Protein 5KVM (pdb70)

B-factor: mean 79.99, std 26.4, range [27.42, 211.41]

Secondary structure (DSSP, 8-state):
---SEEEEEEEEE-S--EEEEEE-SSS-EEEEE-SSEEEEEESSPPPTT---B--SS-EEEEEEEEEETTTTEEEEEETTEEEEEES---------EEEP----S---EEEEEEESSS-S-EE----SEEEEE--SS----S-SS-B-HHHHHHHHHHHHHHHH-GGGSSS---HHHHHHHHHHHHHHHHHB--SSSEEEEEETTEEEEEEE--GGGGGS-EEEE---TT-SSSEEEEEEEE-HHHHPPPTT--TT---EEEEEEEE--TT---TT---BGGGEEEEEEETT---BS-SSPEEEEEEE---TTS-EEEEEEEE--TTT-S--EEE-TTEEEEE-SSEEEEEESB-/-EEEEEEE-/--S--EEEEEE-SS-EEEEEPPPSS---EEEEEEEETTS-GGG-EEEEEETT--EEEE-SPPTT--EEEEEEEE-S-TTT-TTSB---EEEEE--

CATH classification: 2.60.40.10

Foldseek 3Di:
DQAAKKKKFKDFQPFWAWEEEDADPDQKWKWAAANHYIYTYHNADFDPCFDTTDDGDGGMKIKMFTHHQVQQWTWIAIHPRITTGHRRNNDDFHWDDKDDDDDDHGWTHQIWMAGPVRRDTGTDDTDRMIMIHDDPDDPDDPPLQAAEPVVLLVVVQVVLVCQVPVVPDPDLDFLVRLVVVVVVNLSRLFGHDGDDQKDWRDGHQKIKMKGWDDLCQLVAKDKDWDADPPPQLFFGIKMKIGHSPQQDDDPPDDDSDIKMKMKMWGQACSSAQAVVRDDDGSNTDIDIDIHPDKFAQAPFFMKMKTFGAADPPPDDHADWHWDDDPVPSHHTDTHCVQWDWDDDRGMIMIGHRID/DDDDDDDDD/DQFPDKDWDDDDQFKTKMFTHHHPDDFQKKKKKKDQPPDDPVGIDIDIGGSVDGMDMGGRHHGQTKMKIKMWTADDDCVVVVVRTDDIDIDIDGD

Nearest PDB structures (foldseek):
  5kvm-assembly1_A  TM=1.003E+00  e=1.007E-75  Mus musculus
  7qu8-assembly2_B  TM=7.262E-01  e=1.199E-09  Homo sapiens
  4dlq-assembly1_A  TM=6.780E-01  e=8.229E-09  Rattus norvegicus
  8vti-assembly1_A  TM=6.142E-01  e=2.320E-09  Homo sapiens
  6v55-assembly1_A  TM=4.272E-01  e=2.971E-12  Danio rerio

Organism: Mus musculus (NCBI:txid10090)

Radius of gyration: 26.21 Å; Cα contacts (8 Å, |Δi|>4): 1065; chains: 3; bounding box: 61×48×74 Å

InterPro domains:
  IPR000203 GPS motif [PF01825] (345-388)
  IPR000203 GPS motif [SM00303] (342-394)
  IPR000832 GPCR, family 2, secretin-like [PF00002] (403-648)
  IPR000832 GPCR, family 2, secretin-like [PR00249] (405-429)
  IPR000832 GPCR, family 2, secretin-like [PR00249] (438-462)
  IPR000832 GPCR, family 2, secretin-like [PR00249] (471-494)
  IPR000832 GPCR, family 2, secretin-like [PR00249] (510-535)
  IPR000832 GPCR, family 2, secretin-like [PR00249] (634-655)
  IPR003910 GPCR, family 2, orphan receptor, GPR1/GPR3/GPR5 [PR01422] (85-100)
  IPR003910 GPCR, family 2, orphan receptor, GPR1/GPR3/GPR5 [PR01422] (320-336)
  IPR003910 GPCR, family 2, orphan receptor, GPR1/GPR3/GPR5 [PR01422] (338-351)
  IPR003910 GPCR, family 2, orphan receptor, GPR1/GPR3/GPR5 [PR01422] (495-509)
  IPR003910 GPCR, family 2, orphan receptor, GPR1/GPR3/GPR5 [PR01422] (552-570)
  IPR017981 GPCR, family 2-like, 7TM [PS50261] (403-656)
  IPR040679 PTX/LNS-Like (PLL) domain [PF18587] (29-162)
  IPR040950 ADGRG1, GAIN subdomain A [PF18619] (173-220)
  IPR046338 GAIN domain superfamily [G3DSA:2.60.220.50] (184-382)
  IPR057244 GAIN, subdomain B [PS50221] (224-395)

Sequence (459 aa):
PREDFRFCGQRNQTQQSTLHYDQSSEPHIFVWNTEETLTIRAPFLAAPDIPRFFPEPRGLYHFCLYWSRHTGRLHLRYGKHDYLLSSQASRLLCFQKQEQSLKQGAPLIATSVSSWQIPQNTSLPGAPSFIFSFHNAPHKVSHNASVDMCDLKKELQQLSRYLQHPQKAAKRPTAAFISQQLQSLESKLTSVSFLGDTLSFEEDRVNATVWKLPPTAGLEDLHIHSQKEEEQSEVQAYSLLLPRAVFQQTRGRRRDDAKRLLVVDFSSQALFQDKNSSQVLGEKVLGIVVQNTKVTNLSDPVVLTFQHQPQPKNVTLQCVFWVEDPASSSTGSWSSAGCETVSRDTQTSCLCNHLTYFAVLMVSSVPTKLEVVAATPTSLLISWDAPAVTVDHYVITYGETGGSPWSWQEFEVPGSKSTATISGLKPGVDYTITVYASSFDWTIFPNYYSSPISINYRT

Solvent-accessible surface area: 22221 Å² total; per-residue (Å²): 94,191,32,11,1,70,0,24,4,32,1,74,6,67,62,108,0,34,9,88,18,39,96,23,127,108,37,40,0,19,2,64,2,28,85,88,27,1,17,1,89,0,10,5,117,43,12,139,106,40,60,55,117,8,47,104,82,168,31,105,34,123,6,24,1,28,2,12,30,88,79,5,99,0,45,0,117,1,24,110,104,53,7,79,0,0,66,124,0,76,116,48,21,4,3,14,21,50,58,148,20,142,91,155,40,24,72,2,70,64,4,22,2,22,3,49,28,5,63,108,128,25,91,16,109,51,24,27,3,2,32,0,2,70,6,59,2,28,44,71,86,111,140,138,66,60,31,17,6,24,22,1,49,43,32,1,68,0,9,3,67,17,8,68,102,46,141,80,22,73,114,195,15,92,29,55,42,22,32,118,19,23,117,31,17,48,68,39,0,21,38,0,36,3,46,8,111,61,10,49,1,123,35,70,103,3,49,0,13,0,58,74,20,72,135,100,8,15,71,58,48,45,115,15,142,30,150,51,85,116,67,94,65,20,18,44,16,16,30,4,29,0,3,116,44,1,16,101,82,100,246,76,41,84,98,87,60,78,54,28,0,2,4,6,15,0,43,6,18,22,6,1,64,16,67,148,58,32,115,6,0,17,84,23,0,3,2,0,18,4,34,129,58,161,26,103,128,17,115,86,38,0,35,0,28,8,61,3,75,56,62,87,107,115,24,84,14,61,1,5,29,38,62,86,89,112,116,40,97,60,64,10,56,29,29,40,64,38,16,105,42,60,53,185,92,82,69,0,16,3,54,1,54,20,5,31,28,4,2,0,22,51,50,127,78,47,0,101,115,16,92,48,92,52,48,73,90,60,24,2,61,0,22,5,68,61,27,114,61,104,19,67,20,0,1,0,1,29,5,56,64,83,33,40,52,2,66,40,95,30,69,95,13,87,13,115,109,37,44,10,89,2,70,75,10,116,84,47,41,49,13,27,0,9,0,14,0,0,4,101,28,8,2,32,4,21,52,24,18,12,64,62,33,61,39,103,59,142,35

GO terms:
  GO:0097451 glial limiting end-foot (C, IDA)
  GO:0050840 extracellular matrix binding (F, IDA)
  GO:0004930 G protein-coupled receptor activity (F, IDA)
  GO:0005518 collagen binding (F, IDA)
  GO:0008201 heparin binding (F, IDA)
  GO:0005886 plasma membrane (C, IDA)
  GO:0160221 Rho-activating G protein-coupled receptor signaling pathway (P, IDA)
  GO:0110076 negative regulation of ferroptosis (P, IDA)
  GO:0090330 regulation of platelet aggregation (P, IDA)
  GO:0005886 plasma membrane (C, EXP)
  GO:0004930 G protein-coupled receptor activity (F, IMP)
  GO:0035025 positive regulation of Rho protein signal transduction (P, IMP)
  GO:2001223 negative regulation of neuron migration (P, IMP)
  GO:0021801 cerebral cortex radial glia-guided migration (P, IMP)
  GO:0021819 layer formation in cerebral cortex (P, IMP)
  GO:0072520 seminiferous tubule development (P, IMP)
  GO:2000179 positive regulation of neural precursor cell proliferation (P, IMP)
  GO:0021796 cerebral cortex regionalization (P, IMP)
  GO:0061484 hematopoietic stem cell homeostasis (P, IMP)
  GO:0005515 protein binding (F, IPI)

Structure (mmCIF, N/CA/C/O backbone):
data_5KVM
#
_entry.id   5KVM
#
_cell.length_a   120.336
_cell.length_b   120.336
_cell.length_c   72.850
_cell.angle_alpha   90.00
_cell.angle_beta   90.00
_cell.angle_gamma   120.00
#
_symmetry.space_group_name_H-M   'P 65'
#
loop_
_entity.id
_entity.type
_entity.pdbx_description
1 polymer 'Adhesion G-protein coupled receptor G1'
2 polymer 'Adhesion G-protein coupled receptor G1'
3 polymer 'FN3 monobody alpha5'
4 branched beta-D-mannopyranose-(1-6)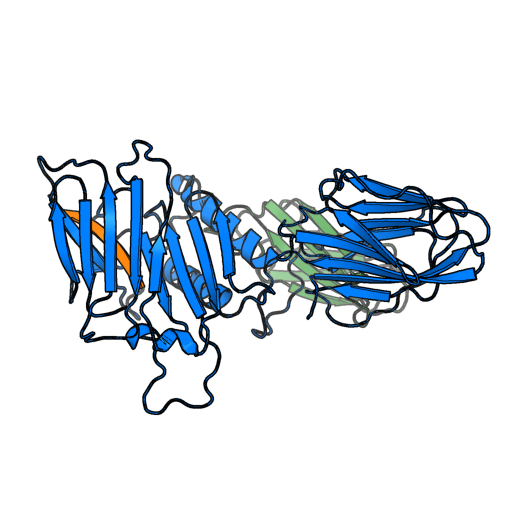-beta-D-mannopyranose-(1-4)-2-acetamido-2-deoxy-beta-D-glucopyranose-(1-4)-2-acetamido-2-deoxy-beta-D-glucopyranose
5 branched 2-acetamido-2-deoxy-beta-D-glucopyranose-(1-4)-2-acetamido-2-deoxy-beta-D-glucopyranose
6 non-polymer 2-acetamido-2-deoxy-beta-D-glucopyranose
7 non-polymer GLYCEROL
8 water water
#
loop_
_atom_site.group_PDB
_atom_site.id
_atom_site.type_symbol
_atom_site.label_atom_id
_atom_site.label_alt_id
_atom_site.label_comp_id
_atom_site.label_asym_id
_atom_site.label_entity_id
_atom_site.label_seq_id
_atom_site.pdbx_PDB_ins_code
_atom_site.Cartn_x
_atom_site.Cartn_y
_atom_site.Cartn_z
_atom_site.occupancy
_atom_site.B_iso_or_equiv
_atom_site.auth_seq_id
_atom_site.auth_comp_id
_atom_site.auth_asym_id
_atom_site.auth_atom_id
_atom_site.pdbx_PDB_model_num
ATOM 1 N N . PRO A 1 1 ? 36.710 5.023 9.894 1.00 129.17 28 PRO A N 1
ATOM 2 C CA . PRO A 1 1 ? 35.665 4.418 9.062 1.00 128.00 28 PRO A CA 1
ATOM 3 C C . PRO A 1 1 ? 34.660 5.431 8.533 1.00 127.31 28 PRO A C 1
ATOM 4 O O . PRO A 1 1 ? 34.805 5.920 7.415 1.00 132.17 28 PRO A O 1
ATOM 8 N N . ARG A 1 2 ? 33.648 5.748 9.339 1.00 118.50 29 ARG A N 1
ATOM 9 C CA . ARG A 1 2 ? 32.539 6.551 8.840 1.00 107.77 29 ARG A CA 1
ATOM 10 C C . ARG A 1 2 ? 32.828 8.044 8.896 1.00 89.21 29 ARG A C 1
ATOM 11 O O . ARG A 1 2 ? 32.261 8.806 8.109 1.00 77.95 29 ARG A O 1
ATOM 19 N N . GLU A 1 3 ? 33.692 8.482 9.805 1.00 80.92 30 GLU A N 1
ATOM 20 C CA . GLU A 1 3 ? 34.024 9.893 9.930 1.00 85.14 30 GLU A CA 1
ATOM 21 C C . GLU A 1 3 ? 35.525 10.046 10.120 1.00 80.47 30 GLU A C 1
ATOM 22 O O . GLU A 1 3 ? 36.247 9.079 10.375 1.00 90.44 30 GLU A O 1
ATOM 28 N N . ASP A 1 4 ? 35.984 11.288 9.988 1.00 72.70 31 ASP A N 1
ATOM 29 C CA . ASP A 1 4 ? 37.375 11.619 10.264 1.00 67.90 31 ASP A CA 1
ATOM 30 C C . ASP A 1 4 ? 37.654 11.672 11.760 1.00 74.68 31 ASP A C 1
ATOM 31 O O . ASP A 1 4 ? 38.730 11.260 12.204 1.00 64.13 31 ASP A O 1
ATOM 36 N N . PHE A 1 5 ? 36.712 12.192 12.547 1.00 70.67 32 PHE A N 1
ATOM 37 C CA . PHE A 1 5 ? 36.945 12.429 13.966 1.00 66.72 32 PHE A CA 1
ATOM 38 C C . PHE A 1 5 ? 35.649 12.217 14.733 1.00 72.99 32 PHE A C 1
ATOM 39 O O . PHE A 1 5 ? 34.609 12.765 14.357 1.00 77.89 32 PHE A O 1
ATOM 47 N N . ARG A 1 6 ? 35.717 11.432 15.809 1.00 65.04 33 ARG A N 1
ATOM 48 C CA . ARG A 1 6 ? 34.565 11.174 16.668 1.00 61.48 33 ARG A CA 1
ATOM 49 C C . ARG A 1 6 ? 35.018 11.255 18.118 1.00 69.77 33 ARG A C 1
ATOM 50 O O . ARG A 1 6 ? 35.857 10.460 18.551 1.00 70.51 33 ARG A O 1
ATOM 58 N N . PHE A 1 7 ? 34.479 12.222 18.858 1.00 75.56 34 PHE A N 1
ATOM 59 C CA . PHE A 1 7 ? 34.766 12.398 20.278 1.00 71.43 34 PHE A CA 1
ATOM 60 C C . PHE A 1 7 ? 33.452 12.336 21.042 1.00 74.11 34 PHE A C 1
ATOM 61 O O . PHE A 1 7 ? 32.578 13.186 20.845 1.00 80.03 34 PHE A O 1
ATOM 69 N N . CYS A 1 8 ? 33.318 11.341 21.915 1.00 63.41 35 CYS A N 1
ATOM 70 C CA . CYS A 1 8 ? 32.059 11.052 22.581 1.00 61.16 35 CYS A CA 1
ATOM 71 C C . CYS A 1 8 ? 32.249 11.038 24.090 1.00 68.45 35 CYS A C 1
ATOM 72 O O . CYS A 1 8 ? 33.369 10.958 24.600 1.00 64.27 35 CYS A O 1
ATOM 75 N N . GLY A 1 9 ? 31.126 11.109 24.796 1.00 64.25 36 GLY A N 1
ATOM 76 C CA . GLY A 1 9 ? 31.144 11.087 26.246 1.00 71.53 36 GLY A CA 1
ATOM 77 C C . GLY A 1 9 ? 29.765 11.403 26.786 1.00 77.79 36 GLY A C 1
ATOM 78 O O . GLY A 1 9 ? 28.776 11.373 26.052 1.00 72.63 36 GLY A O 1
ATOM 79 N N . GLN A 1 10 ? 29.719 11.715 28.077 1.00 72.32 37 GLN A N 1
ATOM 80 C CA . GLN A 1 10 ? 28.491 12.128 28.731 1.00 69.84 37 GLN A CA 1
ATOM 81 C C . GLN A 1 10 ? 28.709 13.461 29.431 1.00 71.22 37 GLN A C 1
ATOM 82 O O . GLN A 1 10 ? 29.810 13.765 29.901 1.00 67.67 37 GLN A O 1
ATOM 88 N N . ARG A 1 11 ? 27.644 14.256 29.501 1.00 68.10 38 ARG A N 1
ATOM 89 C CA . ARG A 1 11 ? 27.673 15.539 30.187 1.00 77.83 38 ARG A CA 1
ATOM 90 C C . ARG A 1 11 ? 26.599 15.574 31.265 1.00 77.55 38 ARG A C 1
ATOM 91 O O . ARG A 1 11 ? 25.425 15.301 30.991 1.00 79.49 38 ARG A O 1
ATOM 99 N N . ASN A 1 12 ? 27.010 15.915 32.484 1.00 82.24 39 ASN A N 1
ATOM 100 C CA . ASN A 1 12 ? 26.112 16.054 33.624 1.00 91.32 39 ASN A CA 1
ATOM 101 C C . ASN A 1 12 ? 25.586 17.487 33.635 1.00 90.75 39 ASN A C 1
ATOM 102 O O . ASN A 1 12 ? 26.347 18.434 33.865 1.00 91.50 39 ASN A O 1
ATOM 107 N N . GLN A 1 13 ? 24.295 17.652 33.351 1.00 100.13 40 GLN A N 1
ATOM 108 C CA . GLN A 1 13 ? 23.659 18.967 33.347 1.00 117.51 40 GLN A CA 1
ATOM 109 C C . GLN A 1 13 ? 23.154 19.275 34.751 1.00 126.22 40 GLN A C 1
ATOM 110 O O . GLN A 1 13 ? 22.170 18.685 35.208 1.00 129.26 40 GLN A O 1
ATOM 116 N N . THR A 1 14 ? 23.824 20.200 35.433 1.00 129.92 41 THR A N 1
ATOM 117 C CA . THR A 1 14 ? 23.419 20.627 36.763 1.00 137.47 41 THR A CA 1
ATOM 118 C C . THR A 1 14 ? 22.645 21.937 36.746 1.00 130.34 41 THR A C 1
ATOM 119 O O . THR A 1 14 ? 22.293 22.446 37.815 1.00 137.25 41 THR A O 1
ATOM 123 N N . GLN A 1 15 ? 22.383 22.495 35.567 1.00 115.60 42 GLN A N 1
ATOM 124 C CA . GLN A 1 15 ? 21.674 23.762 35.431 1.00 109.03 42 GLN A CA 1
ATOM 125 C C . GLN A 1 15 ? 21.362 23.975 33.957 1.00 97.00 42 GLN A C 1
ATOM 126 O O . GLN A 1 15 ? 21.817 23.225 33.090 1.00 91.65 42 GLN A O 1
ATOM 132 N N . GLN A 1 16 ? 20.573 25.013 33.685 1.00 102.09 43 GLN A N 1
ATOM 133 C CA . GLN A 1 16 ? 20.353 25.447 32.313 1.00 100.38 43 GLN A CA 1
ATOM 134 C C . GLN A 1 16 ? 21.681 25.878 31.705 1.00 103.02 43 GLN A C 1
ATOM 135 O O . GLN A 1 16 ? 22.348 26.777 32.225 1.00 104.77 43 GLN A O 1
ATOM 141 N N . SER A 1 17 ? 22.076 25.224 30.616 1.00 95.58 44 SER A N 1
ATOM 142 C CA . SER A 1 17 ? 23.406 25.404 30.058 1.00 96.37 44 SER A CA 1
ATOM 143 C C . SER A 1 17 ? 23.321 25.757 28.579 1.00 98.30 44 SER A C 1
ATOM 144 O O . SER A 1 17 ? 22.299 25.542 27.921 1.00 102.10 44 SER A O 1
ATOM 147 N N . THR A 1 18 ? 24.424 26.296 28.066 1.00 91.61 45 THR A N 1
ATOM 148 C CA . THR A 1 18 ? 24.508 26.802 26.705 1.00 96.54 45 THR A CA 1
ATOM 149 C C . THR A 1 18 ? 25.580 26.060 25.915 1.00 86.38 45 THR A C 1
ATOM 150 O O . THR A 1 18 ? 26.522 25.494 26.476 1.00 72.33 45 THR A O 1
ATOM 154 N N . LEU A 1 19 ? 25.420 26.074 24.595 1.00 90.82 46 LEU A N 1
ATOM 155 C CA . LEU A 1 19 ? 26.435 25.598 23.666 1.00 78.87 46 LEU A CA 1
ATOM 156 C C . LEU A 1 19 ? 27.143 26.800 23.058 1.00 71.35 46 LEU A C 1
ATOM 157 O O . LEU A 1 19 ? 26.489 27.758 22.633 1.00 80.83 46 LEU A O 1
ATOM 162 N N . HIS A 1 20 ? 28.472 26.754 23.025 1.00 80.28 47 HIS A N 1
ATOM 163 C CA . HIS A 1 20 ? 29.268 27.835 22.462 1.00 73.07 47 HIS A CA 1
ATOM 164 C C . HIS A 1 20 ? 30.322 27.255 21.535 1.00 65.06 47 HIS A C 1
ATOM 165 O O . HIS A 1 20 ? 31.033 26.316 21.908 1.00 67.34 47 HIS A O 1
ATOM 172 N N . TYR A 1 21 ? 30.422 27.818 20.334 1.00 66.44 48 TYR A N 1
ATOM 173 C CA . TYR A 1 21 ? 31.406 27.397 19.348 1.00 64.65 48 TYR A CA 1
ATOM 174 C C . TYR A 1 21 ? 32.169 28.614 18.855 1.00 66.23 48 TYR A C 1
ATOM 175 O O . TYR A 1 21 ? 31.570 29.655 18.570 1.00 75.09 48 TYR A O 1
ATOM 184 N N . ASP A 1 22 ? 33.487 28.476 18.759 1.00 72.31 49 ASP A N 1
ATOM 185 C CA . ASP A 1 22 ? 34.346 29.499 18.188 1.00 65.88 49 ASP A CA 1
ATOM 186 C C . ASP A 1 22 ? 35.254 28.859 17.153 1.00 69.58 49 ASP A C 1
ATOM 187 O O . ASP A 1 22 ? 35.565 27.668 17.228 1.00 76.02 49 ASP A O 1
ATOM 192 N N . GLN A 1 23 ? 35.677 29.658 16.183 1.00 77.80 50 GLN A N 1
ATOM 193 C CA . GLN A 1 23 ? 36.707 29.237 15.249 1.00 79.21 50 GLN A CA 1
ATOM 194 C C . GLN A 1 23 ? 38.061 29.585 15.852 1.00 65.33 50 GLN A C 1
ATOM 195 O O . GLN A 1 23 ? 38.327 30.751 16.160 1.00 72.86 50 GLN A O 1
ATOM 201 N N . SER A 1 24 ? 38.903 28.578 16.036 1.00 67.03 51 SER A N 1
ATOM 202 C CA . SER A 1 24 ? 40.218 28.784 16.619 1.00 74.75 51 SER A CA 1
ATOM 203 C C . SER A 1 24 ? 41.219 29.187 15.544 1.00 80.48 51 SER A C 1
ATOM 204 O O . SER A 1 24 ? 41.085 28.822 14.374 1.00 71.92 51 SER A O 1
ATOM 207 N N . SER A 1 25 ? 42.228 29.957 15.955 1.00 77.45 52 SER A N 1
ATOM 208 C CA . SER A 1 25 ? 43.331 30.272 15.054 1.00 83.38 52 SER A CA 1
ATOM 209 C C . SER A 1 25 ? 44.272 29.088 14.883 1.00 87.27 52 SER A C 1
ATOM 210 O O . SER A 1 25 ? 44.906 28.951 13.830 1.00 92.73 52 SER A O 1
ATOM 213 N N . GLU A 1 26 ? 44.373 28.231 15.903 1.00 78.75 53 GLU A N 1
ATOM 214 C CA . GLU A 1 26 ? 45.208 27.044 15.929 1.00 74.74 53 GLU A CA 1
ATOM 215 C C . GLU A 1 26 ? 44.447 25.841 15.373 1.00 64.24 53 GLU A C 1
ATOM 216 O O . GLU A 1 26 ? 43.227 25.743 15.532 1.00 73.32 53 GLU A O 1
ATOM 222 N N . PRO A 1 27 ? 45.145 24.931 14.701 1.00 64.40 54 PRO A N 1
ATOM 223 C CA . PRO A 1 27 ? 44.491 23.755 14.101 1.00 61.77 54 PRO A CA 1
ATOM 224 C C . PRO A 1 27 ? 44.239 22.641 15.114 1.00 68.10 54 PRO A C 1
ATOM 225 O O . PRO A 1 27 ? 44.670 21.495 14.951 1.00 60.23 54 PRO A O 1
ATOM 229 N N . HIS A 1 28 ? 43.524 22.979 16.184 1.00 70.71 55 HIS A N 1
ATOM 230 C CA . HIS A 1 28 ? 43.138 22.028 17.212 1.00 58.77 55 HIS A CA 1
ATOM 231 C C . HIS A 1 28 ? 41.622 21.920 17.274 1.00 54.69 55 HIS A C 1
ATOM 232 O O . HIS A 1 28 ? 40.889 22.751 16.726 1.00 70.24 55 HIS A O 1
ATOM 239 N N . ILE A 1 29 ? 41.159 20.842 17.895 1.00 48.74 56 ILE A N 1
ATOM 240 C CA . ILE A 1 29 ? 39.780 20.717 18.362 1.00 50.59 56 ILE A CA 1
ATOM 241 C C . ILE A 1 29 ? 39.796 20.829 19.880 1.00 64.51 56 ILE A C 1
ATOM 242 O O . ILE A 1 29 ? 40.297 19.934 20.573 1.00 56.06 56 ILE A O 1
ATOM 247 N N . PHE A 1 30 ? 39.190 21.893 20.396 1.00 66.16 57 PHE A N 1
ATOM 248 C CA . PHE A 1 30 ? 39.205 22.213 21.819 1.00 59.26 57 PHE A CA 1
ATOM 249 C C . PHE A 1 30 ? 37.791 22.102 22.367 1.00 55.17 57 PHE A C 1
ATOM 250 O O . PHE A 1 30 ? 36.868 22.730 21.838 1.00 59.90 57 PHE A O 1
ATOM 258 N N . VAL A 1 31 ? 37.628 21.288 23.405 1.00 55.51 58 VAL A N 1
ATOM 259 C CA . VAL A 1 31 ? 36.346 21.068 24.065 1.00 54.58 58 VAL A CA 1
ATOM 260 C C . VAL A 1 31 ? 36.527 21.394 25.540 1.00 68.27 58 VAL A C 1
ATOM 261 O O . VAL A 1 31 ? 37.341 20.761 26.221 1.00 61.68 58 VAL A O 1
ATOM 265 N N . TRP A 1 32 ? 35.762 22.364 26.035 1.00 66.21 59 TRP A N 1
ATOM 266 C CA . TRP A 1 32 ? 35.871 22.831 27.411 1.00 67.75 59 TRP A CA 1
ATOM 267 C C . TRP A 1 32 ? 34.474 22.917 28.004 1.00 57.88 59 TRP A C 1
ATOM 268 O O . TRP A 1 32 ? 33.632 23.675 27.509 1.00 57.06 59 TRP A O 1
ATOM 279 N N . ASN A 1 33 ? 34.236 22.150 29.064 1.00 59.65 60 ASN A N 1
ATOM 280 C CA . ASN A 1 33 ? 32.935 22.079 29.715 1.00 69.30 60 ASN A CA 1
ATOM 281 C C . ASN A 1 33 ? 32.997 22.797 31.056 1.00 69.63 60 ASN A C 1
ATOM 282 O O . ASN A 1 33 ? 33.717 22.366 31.964 1.00 79.12 60 ASN A O 1
ATOM 287 N N . THR A 1 34 ? 32.252 23.889 31.174 1.00 73.83 61 THR A N 1
ATOM 288 C CA . THR A 1 34 ? 31.944 24.486 32.463 1.00 72.16 61 THR A CA 1
ATOM 289 C C . THR A 1 34 ? 30.515 24.124 32.854 1.00 76.44 61 THR A C 1
ATOM 290 O O . THR A 1 34 ? 29.759 23.542 32.073 1.00 76.41 61 THR A O 1
ATOM 294 N N . GLU A 1 35 ? 30.151 24.472 34.089 1.00 88.04 62 GLU A N 1
ATOM 295 C CA . GLU A 1 35 ? 28.813 24.156 34.573 1.00 87.76 62 GLU A CA 1
ATOM 296 C C . GLU A 1 35 ? 27.733 24.845 33.745 1.00 84.29 62 GLU A C 1
ATOM 297 O O . GLU A 1 35 ? 26.644 24.289 33.563 1.00 78.83 62 GLU A O 1
ATOM 303 N N . GLU A 1 36 ? 28.019 26.042 33.222 1.00 92.03 63 GLU A N 1
ATOM 304 C CA . GLU A 1 36 ? 27.030 26.824 32.493 1.00 99.22 63 GLU A CA 1
ATOM 305 C C . GLU A 1 36 ? 27.139 26.706 30.979 1.00 98.67 63 GLU A C 1
ATOM 306 O O . GLU A 1 36 ? 26.153 26.979 30.286 1.00 96.23 63 GLU A O 1
ATOM 312 N N . THR A 1 37 ? 28.297 26.323 30.444 1.00 92.39 64 THR A N 1
ATOM 313 C CA . THR A 1 37 ? 28.494 26.367 29.001 1.00 85.47 64 THR A CA 1
ATOM 314 C C . THR A 1 37 ? 29.466 25.283 28.563 1.00 72.13 64 THR A C 1
ATOM 315 O O . THR A 1 37 ? 30.554 25.151 29.132 1.00 76.32 64 THR A O 1
ATOM 319 N N . LEU A 1 38 ? 29.065 24.515 27.554 1.00 74.89 65 LEU A N 1
ATOM 320 C CA . LEU A 1 38 ? 29.976 23.632 26.840 1.00 71.87 65 LEU A CA 1
ATOM 321 C C . LEU A 1 38 ? 30.565 24.406 25.668 1.00 70.88 65 LEU A C 1
ATOM 322 O O . LEU A 1 38 ? 29.826 24.890 24.803 1.00 62.48 65 LEU A O 1
ATOM 327 N N . THR A 1 39 ? 31.888 24.536 25.648 1.00 58.97 66 THR A N 1
ATOM 328 C CA . THR A 1 39 ? 32.589 25.309 24.632 1.00 68.72 66 THR A CA 1
ATOM 329 C C . THR A 1 39 ? 33.348 24.369 23.705 1.00 68.57 66 THR A C 1
ATOM 330 O O . THR A 1 39 ? 34.078 23.487 24.170 1.00 54.31 66 THR A O 1
ATOM 334 N N . ILE A 1 40 ? 33.164 24.558 22.398 1.00 56.49 67 ILE A N 1
ATOM 335 C CA . ILE A 1 40 ? 33.837 23.775 21.367 1.00 59.63 67 ILE A CA 1
ATOM 336 C C . ILE A 1 40 ? 34.533 24.741 20.419 1.00 55.53 67 ILE A C 1
ATOM 337 O O . ILE A 1 40 ? 33.918 25.704 19.949 1.00 58.43 67 ILE A O 1
ATOM 342 N N . ARG A 1 41 ? 35.812 24.494 20.148 1.00 53.97 68 ARG A N 1
ATOM 343 C CA . ARG A 1 41 ? 36.582 25.308 19.218 1.00 56.71 68 ARG A CA 1
ATOM 344 C C . ARG A 1 41 ? 37.268 24.405 18.202 1.00 63.05 68 ARG A C 1
ATOM 345 O O . ARG A 1 41 ? 37.852 23.379 18.565 1.00 57.54 68 ARG A O 1
ATOM 353 N N . ALA A 1 42 ? 37.189 24.793 16.933 1.00 69.60 69 ALA A N 1
ATOM 354 C CA . ALA A 1 42 ? 37.760 24.040 15.825 1.00 56.33 69 ALA A CA 1
ATOM 355 C C . ALA A 1 42 ? 38.163 25.032 14.744 1.00 64.08 69 ALA A C 1
ATOM 356 O O . ALA A 1 42 ? 37.641 26.153 14.704 1.00 67.60 69 ALA A O 1
ATOM 358 N N . PRO A 1 43 ? 39.100 24.656 13.853 1.00 64.67 70 PRO A N 1
ATOM 359 C CA . PRO A 1 43 ? 39.637 25.638 12.894 1.00 60.89 70 PRO A CA 1
ATOM 360 C C . PRO A 1 43 ? 38.665 26.008 11.787 1.00 70.07 70 PRO A C 1
ATOM 361 O O . PRO A 1 43 ? 39.032 26.755 10.875 1.00 80.35 70 PRO A O 1
ATOM 365 N N . PHE A 1 44 ? 37.430 25.526 11.865 1.00 70.40 71 PHE A N 1
ATOM 366 C CA . PHE A 1 44 ? 36.466 25.675 10.788 1.00 76.67 71 PHE A CA 1
ATOM 367 C C . PHE A 1 44 ? 35.553 26.868 11.037 1.00 84.08 71 PHE A C 1
ATOM 368 O O . PHE A 1 44 ? 35.275 27.236 12.182 1.00 80.26 71 PHE A O 1
ATOM 376 N N . LEU A 1 45 ? 35.092 27.465 9.940 1.00 77.20 72 LEU A N 1
ATOM 377 C CA . LEU A 1 45 ? 34.251 28.650 10.016 1.00 87.75 72 LEU A CA 1
ATOM 378 C C . LEU A 1 45 ? 32.929 28.322 10.695 1.00 96.13 72 LEU A C 1
ATOM 379 O O . LEU A 1 45 ? 32.312 27.287 10.431 1.00 102.38 72 LEU A O 1
ATOM 384 N N . ALA A 1 46 ? 32.489 29.224 11.566 1.00 88.13 73 ALA A N 1
ATOM 385 C CA . ALA A 1 46 ? 31.297 28.978 12.362 1.00 82.50 73 ALA A CA 1
ATOM 386 C C . ALA A 1 46 ? 30.043 29.064 11.501 1.00 92.32 73 ALA A C 1
ATOM 387 O O . ALA A 1 46 ? 29.849 30.033 10.760 1.00 98.02 73 ALA A O 1
ATOM 389 N N . ALA A 1 47 ? 29.194 28.045 11.594 1.00 101.53 74 ALA A N 1
ATOM 390 C CA . ALA A 1 47 ? 27.879 28.128 10.981 1.00 107.59 74 ALA A CA 1
ATOM 391 C C . ALA A 1 47 ? 27.094 29.271 11.623 1.00 109.82 74 ALA A C 1
ATOM 392 O O . ALA A 1 47 ? 27.142 29.445 12.846 1.00 109.59 74 ALA A O 1
ATOM 394 N N . PRO A 1 48 ? 26.358 30.062 10.839 1.00 107.80 75 PRO A N 1
ATOM 395 C CA . PRO A 1 48 ? 25.808 31.323 11.354 1.00 112.37 75 PRO A CA 1
ATOM 396 C C . PRO A 1 48 ? 24.571 31.183 12.231 1.00 116.38 75 PRO A C 1
ATOM 397 O O . PRO A 1 48 ? 24.084 32.201 12.736 1.00 111.92 75 PRO A O 1
ATOM 401 N N . ASP A 1 49 ? 24.051 29.972 12.441 1.00 114.53 76 ASP A N 1
ATOM 402 C CA . ASP A 1 49 ? 22.761 29.785 13.097 1.00 122.42 76 ASP A CA 1
ATOM 403 C C . ASP A 1 49 ? 22.856 28.929 14.354 1.00 111.74 76 ASP A C 1
ATOM 404 O O . ASP A 1 49 ? 21.830 28.435 14.835 1.00 114.31 76 ASP A O 1
ATOM 409 N N . ILE A 1 50 ? 24.056 28.747 14.896 1.00 114.38 77 ILE A N 1
ATOM 410 C CA . ILE A 1 50 ? 24.299 27.801 15.985 1.00 101.95 77 ILE A CA 1
ATOM 411 C C . ILE A 1 50 ? 23.414 28.133 17.180 1.00 99.54 77 ILE A C 1
ATOM 412 O O . ILE A 1 50 ? 23.528 29.226 17.753 1.00 96.47 77 ILE A O 1
ATOM 417 N N . PRO A 1 51 ? 22.516 27.228 17.575 1.00 98.45 78 PRO A N 1
ATOM 418 C CA . PRO A 1 51 ? 21.629 27.507 18.710 1.00 100.17 78 PRO A CA 1
ATOM 419 C C . PRO A 1 51 ? 22.409 27.832 19.977 1.00 98.20 78 PRO A C 1
ATOM 420 O O . PRO A 1 51 ? 23.541 27.385 20.173 1.00 91.21 78 PRO A O 1
ATOM 424 N N . ARG A 1 52 ? 21.779 28.618 20.848 1.00 102.80 79 ARG A N 1
ATOM 425 C CA . ARG A 1 52 ? 22.437 29.111 22.050 1.00 100.93 79 ARG A CA 1
ATOM 426 C C . ARG A 1 52 ? 22.307 28.156 23.234 1.00 97.69 79 ARG A C 1
ATOM 427 O O . ARG A 1 52 ? 23.273 27.969 23.982 1.00 87.11 79 ARG A O 1
ATOM 429 N N . PHE A 1 53 ? 21.140 27.542 23.423 1.00 105.88 80 PHE A N 1
ATOM 430 C CA . PHE A 1 53 ? 20.828 26.847 24.666 1.00 107.58 80 PHE A CA 1
ATOM 431 C C . PHE A 1 53 ? 20.615 25.355 24.446 1.00 101.58 80 PHE A C 1
ATOM 432 O O . PHE A 1 53 ? 20.070 24.934 23.420 1.00 98.69 80 PHE A O 1
ATOM 440 N N . PHE A 1 54 ? 21.048 24.564 25.428 1.00 95.95 81 PHE A N 1
ATOM 441 C CA . PHE A 1 54 ? 20.826 23.128 25.458 1.00 95.19 81 PHE A CA 1
ATOM 442 C C . PHE A 1 54 ? 19.445 22.817 26.031 1.00 99.13 81 PHE A C 1
ATOM 443 O O . PHE A 1 54 ? 18.817 23.678 26.653 1.00 93.55 81 PHE A O 1
ATOM 451 N N . PRO A 1 55 ? 18.945 21.595 25.824 1.00 103.38 82 PRO A N 1
ATOM 452 C CA . PRO A 1 55 ? 17.625 21.232 26.358 1.00 101.40 82 PRO A CA 1
ATOM 453 C C . PRO A 1 55 ? 17.507 21.504 27.852 1.00 112.93 82 PRO A C 1
ATOM 454 O O . PRO A 1 55 ? 18.429 21.247 28.628 1.00 106.82 82 PRO A O 1
ATOM 458 N N . GLU A 1 56 ? 16.347 22.032 28.244 1.00 121.91 83 GLU A N 1
ATOM 459 C CA . GLU A 1 56 ? 16.121 22.442 29.630 1.00 128.46 83 GLU A CA 1
ATOM 460 C C . GLU A 1 56 ? 16.277 21.313 30.647 1.00 130.71 83 GLU A C 1
ATOM 461 O O . GLU A 1 56 ? 16.948 21.532 31.672 1.00 133.30 83 GLU A O 1
ATOM 467 N N . PRO A 1 57 ? 15.703 20.120 30.459 1.00 130.33 84 PRO A N 1
ATOM 468 C CA . PRO A 1 57 ? 15.700 19.134 31.550 1.00 130.35 84 PRO A CA 1
ATOM 469 C C . PRO A 1 57 ? 17.100 18.776 32.038 1.00 125.04 84 PRO A C 1
ATOM 470 O O . PRO A 1 57 ? 18.001 18.479 31.249 1.00 125.15 84 PRO A O 1
ATOM 474 N N . ARG A 1 58 ? 17.271 18.815 33.358 1.00 121.68 85 ARG A N 1
ATOM 475 C CA . ARG A 1 58 ? 18.510 18.371 33.981 1.00 116.04 85 ARG A CA 1
ATOM 476 C C . ARG A 1 58 ? 18.684 16.868 33.812 1.00 112.59 85 ARG A C 1
ATOM 477 O O . ARG A 1 58 ? 17.711 16.109 33.829 1.00 118.69 85 ARG A O 1
ATOM 485 N N . GLY A 1 59 ? 19.927 16.436 33.660 1.00 106.70 86 GLY A N 1
ATOM 486 C CA . GLY A 1 59 ? 20.208 15.018 33.588 1.00 107.74 86 GLY A CA 1
ATOM 487 C C . GLY A 1 59 ? 21.492 14.739 32.831 1.00 106.92 86 GLY A C 1
ATOM 488 O O . GLY A 1 59 ? 22.228 15.648 32.448 1.00 99.99 86 GLY A O 1
ATOM 489 N N . LEU A 1 60 ? 21.732 13.446 32.625 1.00 103.18 87 LEU A N 1
ATOM 490 C CA . LEU A 1 60 ? 22.929 12.955 31.956 1.00 93.09 87 LEU A CA 1
ATOM 491 C C . LEU A 1 60 ? 22.671 12.887 30.456 1.00 94.45 87 LEU A C 1
ATOM 492 O O . LEU A 1 60 ? 21.715 12.241 30.015 1.00 102.64 87 LEU A O 1
ATOM 497 N N . TYR A 1 61 ? 23.528 13.543 29.677 1.00 84.47 88 TYR A N 1
ATOM 498 C CA . TYR A 1 61 ? 23.349 13.674 28.236 1.00 86.58 88 TYR A CA 1
ATOM 499 C C . TYR A 1 61 ? 24.518 13.024 27.510 1.00 85.90 88 TYR A C 1
ATOM 500 O O . TYR A 1 61 ? 25.667 13.449 27.672 1.00 84.36 88 TYR A O 1
ATOM 509 N N . HIS A 1 62 ? 24.222 11.998 26.716 1.00 81.93 89 HIS A N 1
ATOM 510 C CA . HIS A 1 62 ? 25.215 11.445 25.807 1.00 84.69 89 HIS A CA 1
ATOM 511 C C . HIS A 1 62 ? 25.461 12.413 24.657 1.00 79.74 89 HIS A C 1
ATOM 512 O O . HIS A 1 62 ? 24.529 13.027 24.130 1.00 86.51 89 HIS A O 1
ATOM 519 N N . PHE A 1 63 ? 26.727 12.556 24.273 1.00 67.39 90 PHE A N 1
ATOM 520 C CA . PHE A 1 63 ? 27.097 13.446 23.185 1.00 65.38 90 PHE A CA 1
ATOM 521 C C . PHE A 1 63 ? 28.186 12.796 22.345 1.00 68.36 90 PHE A C 1
ATOM 522 O O . PHE A 1 63 ? 28.890 11.888 22.794 1.00 64.17 90 PHE A O 1
ATOM 530 N N . CYS A 1 64 ? 28.315 13.284 21.113 1.00 75.41 91 CYS A N 1
ATOM 531 C CA . CYS A 1 64 ? 29.419 12.924 20.233 1.00 70.81 91 CYS A CA 1
ATOM 532 C C . CYS A 1 64 ? 29.710 14.109 19.324 1.00 63.39 91 CYS A C 1
ATOM 533 O O . CYS A 1 64 ? 28.788 14.674 18.729 1.00 70.53 91 CYS A O 1
ATOM 536 N N . LEU A 1 65 ? 30.984 14.485 19.233 1.00 59.82 92 LEU A N 1
ATOM 537 C CA . LEU A 1 65 ? 31.438 15.541 18.337 1.00 61.38 92 LEU A CA 1
ATOM 538 C C . LEU A 1 65 ? 31.984 14.896 17.070 1.00 63.39 92 LEU A C 1
ATOM 539 O O . LEU A 1 65 ? 32.952 14.129 17.128 1.00 62.61 92 LEU A O 1
ATOM 544 N N . TYR A 1 66 ? 31.363 15.206 15.934 1.00 76.28 93 TYR A N 1
ATOM 545 C CA . TYR A 1 66 ? 31.666 14.569 14.659 1.00 73.24 93 TYR A CA 1
ATOM 546 C C . TYR A 1 66 ? 32.375 15.548 13.734 1.00 73.09 93 TYR A C 1
ATOM 547 O O . TYR A 1 66 ? 31.969 16.710 13.619 1.00 71.49 93 TYR A O 1
ATOM 556 N N . TRP A 1 67 ? 33.424 15.072 13.067 1.00 68.71 94 TRP A N 1
ATOM 557 C CA . TRP A 1 67 ? 34.049 15.805 11.975 1.00 67.69 94 TRP A CA 1
ATOM 558 C C . TRP A 1 67 ? 34.244 14.861 10.800 1.00 75.67 94 TRP A C 1
ATOM 559 O O . TRP A 1 67 ? 34.759 13.751 10.967 1.00 71.69 94 TRP A O 1
ATOM 570 N N . SER A 1 68 ? 33.820 15.305 9.619 1.00 80.60 95 SER A N 1
ATOM 571 C CA . SER A 1 68 ? 34.013 14.572 8.374 1.00 80.08 95 SER A CA 1
ATOM 572 C C . SER A 1 68 ? 34.562 15.545 7.344 1.00 81.34 95 SER A C 1
ATOM 573 O O . SER A 1 68 ? 33.955 16.590 7.090 1.00 72.20 95 SER A O 1
ATOM 576 N N . ARG A 1 69 ? 35.712 15.201 6.758 1.00 87.18 96 ARG A N 1
ATOM 577 C CA . ARG A 1 69 ? 36.408 16.133 5.876 1.00 82.02 96 ARG A CA 1
ATOM 578 C C . ARG A 1 69 ? 35.697 16.286 4.536 1.00 84.29 96 ARG A C 1
ATOM 579 O O . ARG A 1 69 ? 35.571 17.404 4.022 1.00 86.65 96 ARG A O 1
ATOM 587 N N . HIS A 1 70 ? 35.235 15.180 3.945 1.00 87.86 97 HIS A N 1
ATOM 588 C CA . HIS A 1 70 ? 34.636 15.261 2.615 1.00 101.19 97 HIS A CA 1
ATOM 589 C C . HIS A 1 70 ? 33.184 15.721 2.657 1.00 103.70 97 HIS A C 1
ATOM 590 O O . HIS A 1 70 ? 32.708 16.329 1.692 1.00 106.80 97 HIS A O 1
ATOM 597 N N . THR A 1 71 ? 32.464 15.443 3.747 1.00 99.14 98 THR A N 1
ATOM 598 C CA . THR A 1 71 ? 31.142 16.034 3.919 1.00 94.89 98 THR A CA 1
ATOM 599 C C . THR A 1 71 ? 31.234 17.504 4.314 1.00 92.82 98 THR A C 1
ATOM 600 O O . THR A 1 71 ? 30.244 18.231 4.188 1.00 100.44 98 THR A O 1
ATOM 604 N N . GLY A 1 72 ? 32.407 17.956 4.758 1.00 84.33 99 GLY A N 1
ATOM 605 C CA . GLY A 1 72 ? 32.590 19.327 5.188 1.00 81.94 99 GLY A CA 1
ATOM 606 C C . GLY A 1 72 ? 31.811 19.705 6.423 1.00 83.80 99 GLY A C 1
ATOM 607 O O . GLY A 1 72 ? 31.539 20.888 6.635 1.00 82.69 99 GLY A O 1
ATOM 608 N N . ARG A 1 73 ? 31.455 18.731 7.258 1.00 76.53 100 ARG A N 1
ATOM 609 C CA . ARG A 1 73 ? 30.544 18.942 8.374 1.00 83.03 100 ARG A CA 1
ATOM 610 C C . ARG A 1 73 ? 31.252 18.698 9.698 1.00 87.21 100 ARG A C 1
ATOM 611 O O . ARG A 1 73 ? 31.859 17.640 9.899 1.00 86.27 100 ARG A O 1
ATOM 619 N N . LEU A 1 74 ? 31.174 19.678 10.594 1.00 79.58 101 LEU A N 1
ATOM 620 C CA . LEU A 1 74 ? 31.514 19.508 12.006 1.00 74.21 101 LEU A CA 1
ATOM 621 C C . LEU A 1 74 ? 30.231 19.748 12.789 1.00 78.93 101 LEU A C 1
ATOM 622 O O . LEU A 1 74 ? 29.797 20.895 12.936 1.00 84.80 101 LEU A O 1
ATOM 627 N N . HIS A 1 75 ? 29.615 18.678 13.279 1.00 79.18 102 HIS A N 1
ATOM 628 C CA . HIS A 1 75 ? 28.370 18.793 14.017 1.00 74.69 102 HIS A CA 1
ATOM 629 C C . HIS A 1 75 ? 28.488 18.069 15.349 1.00 76.32 102 HIS A C 1
ATOM 630 O O . HIS A 1 75 ? 29.211 17.077 15.479 1.00 83.57 102 HIS A O 1
ATOM 637 N N . LEU A 1 76 ? 27.763 18.584 16.340 1.00 77.36 103 LEU A N 1
ATOM 638 C CA . LEU A 1 76 ? 27.704 18.000 17.673 1.00 74.88 103 LEU A CA 1
ATOM 639 C C . LEU A 1 76 ? 26.307 17.428 17.889 1.00 84.31 103 LEU A C 1
ATOM 640 O O . LEU A 1 76 ? 25.323 18.174 17.950 1.00 100.70 103 LEU A O 1
ATOM 645 N N . ARG A 1 77 ? 26.218 16.105 17.980 1.00 82.84 104 ARG A N 1
ATOM 646 C CA . ARG A 1 77 ? 24.987 15.439 18.384 1.00 88.48 104 ARG A CA 1
ATOM 647 C C . ARG A 1 77 ? 24.958 15.324 19.908 1.00 100.60 104 ARG A C 1
ATOM 648 O O . ARG A 1 77 ? 25.940 14.897 20.527 1.00 94.95 104 ARG A O 1
ATOM 656 N N . TYR A 1 78 ? 23.821 15.672 20.506 1.00 107.24 105 TYR A N 1
ATOM 657 C CA . TYR A 1 78 ? 23.741 15.874 21.948 1.00 102.06 105 TYR A CA 1
ATOM 658 C C . TYR A 1 78 ? 22.385 15.386 22.432 1.00 100.60 105 TYR A C 1
ATOM 659 O O . TYR A 1 78 ? 21.359 15.998 22.120 1.00 100.32 105 TYR A O 1
ATOM 668 N N . GLY A 1 79 ? 22.381 14.291 23.192 1.00 94.03 106 GLY A N 1
ATOM 669 C CA . GLY A 1 79 ? 21.145 13.711 23.678 1.00 93.63 106 GLY A CA 1
ATOM 670 C C . GLY A 1 79 ? 20.274 13.195 22.552 1.00 102.02 106 GLY A C 1
ATOM 671 O O . GLY A 1 79 ? 20.604 12.194 21.911 1.00 112.33 106 GLY A O 1
ATOM 672 N N . LYS A 1 80 ? 19.162 13.879 22.298 1.00 105.79 107 LYS A N 1
ATOM 673 C CA . LYS A 1 80 ? 18.258 13.523 21.215 1.00 107.05 107 LYS A CA 1
ATOM 674 C C . LYS A 1 80 ? 18.349 14.478 20.033 1.00 106.44 107 LYS A C 1
ATOM 675 O O . LYS A 1 80 ? 17.646 14.279 19.039 1.00 110.60 107 LYS A O 1
ATOM 677 N N . HIS A 1 81 ? 19.194 15.501 20.112 1.00 102.41 108 HIS A N 1
ATOM 678 C CA . HIS A 1 81 ? 19.298 16.510 19.070 1.00 103.14 108 HIS A CA 1
ATOM 679 C C . HIS A 1 81 ? 20.706 16.520 18.486 1.00 97.45 108 HIS A C 1
ATOM 680 O O . HIS A 1 81 ? 21.618 15.853 18.983 1.00 101.40 108 HIS A O 1
ATOM 687 N N . ASP A 1 82 ? 20.870 17.291 17.413 1.00 88.28 109 ASP A N 1
ATOM 688 C CA . ASP A 1 82 ? 22.134 17.394 16.695 1.00 85.83 109 ASP A CA 1
ATOM 689 C C . ASP A 1 82 ? 22.373 18.848 16.312 1.00 84.96 109 ASP A C 1
ATOM 690 O O . ASP A 1 82 ? 21.495 19.487 15.725 1.00 89.61 109 ASP A O 1
ATOM 695 N N . TYR A 1 83 ? 23.558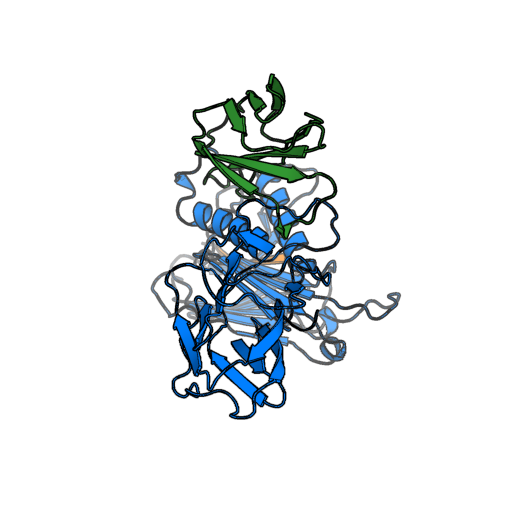 19.361 16.638 1.00 82.77 110 TYR A N 1
ATOM 696 C CA . TYR A 1 83 ? 23.914 20.759 16.424 1.00 77.77 110 TYR A CA 1
ATOM 697 C C . TYR A 1 83 ? 25.002 20.856 15.362 1.00 80.74 110 TYR A C 1
ATOM 698 O O . TYR A 1 83 ? 26.050 20.217 15.486 1.00 83.07 110 TYR A O 1
ATOM 707 N N . LEU A 1 84 ? 24.762 21.674 14.337 1.00 77.69 111 LEU A N 1
ATOM 708 C CA . LEU A 1 84 ? 25.706 21.856 13.238 1.00 78.95 111 LEU A CA 1
ATOM 709 C C . LEU A 1 84 ? 26.642 23.007 13.582 1.00 75.31 111 LEU A C 1
ATOM 710 O O . LEU A 1 84 ? 26.229 24.171 13.595 1.00 89.90 111 LEU A O 1
ATOM 715 N N . LEU A 1 85 ? 27.907 22.686 13.851 1.00 71.51 112 LEU A N 1
ATOM 716 C CA . LEU A 1 85 ? 28.852 23.715 14.270 1.00 77.08 112 LEU A CA 1
ATOM 717 C C . LEU A 1 85 ? 29.487 24.411 13.073 1.00 77.53 112 LEU A C 1
ATOM 718 O O . LEU A 1 85 ? 29.676 25.633 13.087 1.00 77.41 112 LEU A O 1
ATOM 723 N N . SER A 1 86 ? 29.816 23.656 12.029 1.00 79.53 113 SER A N 1
ATOM 724 C CA . SER A 1 86 ? 30.402 24.228 10.828 1.00 84.62 113 SER A CA 1
ATOM 725 C C . SER A 1 86 ? 29.855 23.521 9.599 1.00 89.75 113 SER A C 1
ATOM 726 O O . SER A 1 86 ? 29.636 22.306 9.614 1.00 87.49 113 SER A O 1
ATOM 729 N N . SER A 1 87 ? 29.640 24.297 8.537 1.00 93.26 114 SER A N 1
ATOM 730 C CA . SER A 1 87 ? 29.213 23.771 7.252 1.00 103.58 114 SER A CA 1
ATOM 731 C C . SER A 1 87 ? 30.338 23.719 6.229 1.00 99.68 114 SER A C 1
ATOM 732 O O . SER A 1 87 ? 30.147 23.133 5.160 1.00 89.93 114 SER A O 1
ATOM 735 N N . GLN A 1 88 ? 31.494 24.316 6.526 1.00 90.08 115 GLN A N 1
ATOM 736 C CA . GLN A 1 88 ? 32.633 24.344 5.613 1.00 84.70 115 GLN A CA 1
ATOM 737 C C . GLN A 1 88 ? 33.873 23.808 6.330 1.00 81.17 115 GLN A C 1
ATOM 738 O O . GLN A 1 88 ? 34.872 24.504 6.504 1.00 82.56 115 GLN A O 1
ATOM 744 N N . ALA A 1 89 ? 33.801 22.547 6.753 1.00 76.92 116 ALA A N 1
ATOM 745 C CA . ALA A 1 89 ? 34.907 21.888 7.434 1.00 88.46 116 ALA A CA 1
ATOM 746 C C . ALA A 1 89 ? 35.776 21.085 6.472 1.00 84.30 116 ALA A C 1
ATOM 747 O O . ALA A 1 89 ? 36.392 20.092 6.870 1.00 86.75 116 ALA A O 1
ATOM 749 N N . SER A 1 90 ? 35.839 21.503 5.207 1.00 96.10 117 SER A N 1
ATOM 750 C CA . SER A 1 90 ? 36.541 20.748 4.170 1.00 103.88 117 SER A CA 1
ATOM 751 C C . SER A 1 90 ? 37.987 21.231 4.095 1.00 100.64 117 SER A C 1
ATOM 752 O O . SER A 1 90 ? 38.376 22.016 3.228 1.00 113.79 117 SER A O 1
ATOM 755 N N . ARG A 1 91 ? 38.797 20.735 5.029 1.00 91.76 118 ARG A N 1
ATOM 756 C CA . ARG A 1 91 ? 40.204 21.097 5.123 1.00 94.04 118 ARG A CA 1
ATOM 757 C C . ARG A 1 91 ? 41.008 19.875 5.542 1.00 88.21 118 ARG A C 1
ATOM 758 O O . ARG A 1 91 ? 40.575 19.106 6.404 1.00 93.68 118 ARG A O 1
ATOM 766 N N . LEU A 1 92 ? 42.177 19.696 4.928 1.00 94.03 119 LEU A N 1
ATOM 767 C CA . LEU A 1 92 ? 43.010 18.518 5.171 1.00 88.67 119 LEU A CA 1
ATOM 768 C C . LEU A 1 92 ? 43.707 18.653 6.520 1.00 79.31 119 LEU A C 1
ATOM 769 O O . LEU A 1 92 ? 44.695 19.379 6.656 1.00 72.03 119 LEU A O 1
ATOM 774 N N . LEU A 1 93 ? 43.197 17.936 7.519 1.00 73.47 120 LEU A N 1
ATOM 775 C CA . LEU A 1 93 ? 43.819 17.845 8.830 1.00 68.88 120 LEU A CA 1
ATOM 776 C C . LEU A 1 93 ? 43.729 16.405 9.314 1.00 62.68 120 LEU A C 1
ATOM 777 O O . LEU A 1 93 ? 42.826 15.660 8.924 1.00 59.58 120 LEU A O 1
ATOM 782 N N . CYS A 1 94 ? 44.676 16.017 10.165 1.00 61.19 121 CYS A N 1
ATOM 783 C CA . CYS A 1 94 ? 44.758 14.654 10.683 1.00 70.88 121 CYS A CA 1
ATOM 784 C C . CYS A 1 94 ? 44.902 14.720 12.195 1.00 69.51 121 CYS A C 1
ATOM 785 O O . CYS A 1 94 ? 45.962 15.093 12.702 1.00 81.24 121 CYS A O 1
ATOM 788 N N . PHE A 1 95 ? 43.851 14.346 12.917 1.00 56.90 122 PHE A N 1
ATOM 789 C CA . PHE A 1 95 ? 43.862 14.404 14.374 1.00 52.88 122 PHE A CA 1
ATOM 790 C C . PHE A 1 95 ? 44.296 13.048 14.917 1.00 57.75 122 PHE A C 1
ATOM 791 O O . PHE A 1 95 ? 43.589 12.049 14.759 1.00 56.29 122 PHE A O 1
ATOM 799 N N . GLN A 1 96 ? 45.462 13.021 15.559 1.00 57.49 123 GLN A N 1
ATOM 800 C CA . GLN A 1 96 ? 46.028 11.787 16.081 1.00 65.55 123 GLN A CA 1
ATOM 801 C C . GLN A 1 96 ? 46.761 11.984 17.399 1.00 58.59 123 GLN A C 1
ATOM 802 O O . GLN A 1 96 ? 47.371 11.031 17.894 1.00 56.78 123 GLN A O 1
ATOM 808 N N . LYS A 1 97 ? 46.720 13.181 17.981 1.00 55.32 124 LYS A N 1
ATOM 809 C CA . LYS A 1 97 ? 47.490 13.506 19.172 1.00 55.26 124 LYS A CA 1
ATOM 810 C C . LYS A 1 97 ? 46.617 14.271 20.151 1.00 56.46 124 LYS A C 1
ATOM 811 O O . LYS A 1 97 ? 45.954 15.241 19.771 1.00 61.23 124 LYS A O 1
ATOM 817 N N . GLN A 1 98 ? 46.623 13.842 21.409 1.00 64.28 125 GLN A N 1
ATOM 818 C CA . GLN A 1 98 ? 45.950 14.562 22.479 1.00 63.97 125 GLN A CA 1
ATOM 819 C C . GLN A 1 98 ? 46.972 15.384 23.253 1.00 55.79 125 GLN A C 1
ATOM 820 O O . GLN A 1 98 ? 47.994 14.852 23.695 1.00 55.36 125 GLN A O 1
ATOM 826 N N . GLU A 1 99 ? 46.697 16.673 23.404 1.00 47.98 126 GLU A N 1
ATOM 827 C CA . GLU A 1 99 ? 47.522 17.555 24.209 1.00 56.65 126 GLU A CA 1
ATOM 828 C C . GLU A 1 99 ? 46.971 17.620 25.627 1.00 56.39 126 GLU A C 1
ATOM 829 O O . GLU A 1 99 ? 45.786 17.375 25.866 1.00 61.60 126 GLU A O 1
ATOM 835 N N . GLN A 1 100 ? 47.848 17.950 26.571 1.00 62.28 127 GLN A N 1
ATOM 836 C CA . GLN A 1 100 ? 47.419 18.126 27.951 1.00 58.42 127 GLN A CA 1
ATOM 837 C C . GLN A 1 100 ? 46.608 19.407 28.075 1.00 64.64 127 GLN A C 1
ATOM 838 O O . GLN A 1 100 ? 47.033 20.471 27.615 1.00 70.53 127 GLN A O 1
ATOM 844 N N . SER A 1 101 ? 45.427 19.299 28.681 1.00 68.62 128 SER A N 1
ATOM 845 C CA . SER A 1 101 ? 44.503 20.420 28.815 1.00 58.53 128 SER A CA 1
ATOM 846 C C . SER A 1 101 ? 44.189 20.610 30.293 1.00 66.71 128 SER A C 1
ATOM 847 O O . SER A 1 101 ? 43.457 19.810 30.884 1.00 73.89 128 SER A O 1
ATOM 850 N N . LEU A 1 102 ? 44.731 21.674 30.885 1.00 76.63 129 LEU A N 1
ATOM 851 C CA . LEU A 1 102 ? 44.667 21.894 32.323 1.00 78.58 129 LEU A CA 1
ATOM 852 C C . LEU A 1 102 ? 43.571 22.873 32.727 1.00 87.90 129 LEU A C 1
ATOM 853 O O . LEU A 1 102 ? 43.630 23.435 33.826 1.00 95.82 129 LEU A O 1
ATOM 858 N N . LYS A 1 103 ? 42.579 23.093 31.870 1.00 82.97 130 LYS A N 1
ATOM 859 C CA . LYS A 1 103 ? 41.498 24.006 32.206 1.00 74.26 130 LYS A CA 1
ATOM 860 C C . LYS A 1 103 ? 40.651 23.446 33.341 1.00 83.09 130 LYS A C 1
ATOM 861 O O . LYS A 1 103 ? 40.511 22.231 33.505 1.00 93.00 130 LYS A O 1
ATOM 867 N N . GLN A 1 104 ? 40.080 24.351 34.127 1.00 84.42 131 GLN A N 1
ATOM 868 C CA . GLN A 1 104 ? 39.179 23.996 35.212 1.00 77.96 131 GLN A CA 1
ATOM 869 C C . GLN A 1 104 ? 37.736 24.132 34.744 1.00 76.03 131 GLN A C 1
ATOM 870 O O . GLN A 1 104 ? 37.424 24.940 33.866 1.00 69.02 131 GLN A O 1
ATOM 876 N N . GLY A 1 105 ? 36.858 23.329 35.327 1.00 74.76 132 GLY A N 1
ATOM 877 C CA . GLY A 1 105 ? 35.458 23.362 34.939 1.00 67.17 132 GLY A CA 1
ATOM 878 C C . GLY A 1 105 ? 34.736 22.112 35.417 1.00 75.21 132 GLY A C 1
ATOM 879 O O . GLY A 1 105 ? 35.111 21.512 36.425 1.00 83.33 132 GLY A O 1
ATOM 880 N N . ALA A 1 106 ? 33.690 21.745 34.670 1.00 76.68 133 ALA A N 1
ATOM 881 C CA . ALA A 1 106 ? 32.889 20.573 34.991 1.00 74.31 133 ALA A CA 1
ATOM 882 C C . ALA A 1 106 ? 33.349 19.405 34.135 1.00 76.16 133 ALA A C 1
ATOM 883 O O . ALA A 1 106 ? 33.063 19.388 32.928 1.00 92.75 133 ALA A O 1
ATOM 885 N N . PRO A 1 107 ? 34.038 18.412 34.700 1.00 74.83 134 PRO A N 1
ATOM 886 C CA . PRO A 1 107 ? 34.607 17.340 33.872 1.00 69.71 134 PRO A CA 1
ATOM 887 C C . PRO A 1 107 ? 33.539 16.560 33.118 1.00 68.37 134 PRO A C 1
ATOM 888 O O . PRO A 1 107 ? 32.435 16.333 33.615 1.00 66.59 134 PRO A O 1
ATOM 892 N N . LEU A 1 108 ? 33.883 16.160 31.896 1.00 73.03 135 LEU A N 1
ATOM 893 C CA . LEU A 1 108 ? 33.027 15.301 31.098 1.00 80.18 135 LEU A CA 1
ATOM 894 C C . LEU A 1 108 ? 33.228 13.842 31.503 1.00 80.13 135 LEU A C 1
ATOM 895 O O . LEU A 1 108 ? 34.256 13.462 32.069 1.00 73.63 135 LEU A O 1
ATOM 900 N N . ILE A 1 109 ? 32.225 13.021 31.201 1.00 83.51 136 ILE A N 1
ATOM 901 C CA . ILE A 1 109 ? 32.103 11.683 31.763 1.00 84.38 136 ILE A CA 1
ATOM 902 C C . ILE A 1 109 ? 32.051 10.661 30.636 1.00 85.44 136 ILE A C 1
ATOM 903 O O . ILE A 1 109 ? 31.434 10.904 29.592 1.00 93.27 136 ILE A O 1
ATOM 908 N N . ALA A 1 110 ? 32.708 9.517 30.855 1.00 81.37 137 ALA A N 1
ATOM 909 C CA . ALA A 1 110 ? 32.712 8.397 29.913 1.00 78.39 137 ALA A CA 1
ATOM 910 C C . ALA A 1 110 ? 33.230 8.830 28.543 1.00 71.74 137 ALA A C 1
ATOM 911 O O . ALA A 1 110 ? 32.688 8.451 27.504 1.00 74.50 137 ALA A O 1
ATOM 913 N N . THR A 1 111 ? 34.301 9.618 28.544 1.00 71.48 138 THR A N 1
ATOM 914 C CA . THR A 1 111 ? 34.838 10.178 27.316 1.00 74.63 138 THR A CA 1
ATOM 915 C C . THR A 1 111 ? 35.608 9.129 26.525 1.00 70.77 138 THR A C 1
ATOM 916 O O . THR A 1 111 ? 36.263 8.248 27.089 1.00 66.72 138 THR A O 1
ATOM 920 N N . SER A 1 112 ? 35.519 9.237 25.202 1.00 65.71 139 SER A N 1
ATOM 921 C CA . SER A 1 112 ? 36.230 8.351 24.291 1.00 62.37 139 SER A CA 1
ATOM 922 C C . SER A 1 112 ? 36.392 9.071 22.962 1.00 66.19 139 SER A C 1
ATOM 923 O O . SER A 1 112 ? 35.701 10.054 22.681 1.00 60.82 139 SER A O 1
ATOM 926 N N . VAL A 1 113 ? 37.323 8.577 22.147 1.00 73.59 140 VAL A N 1
ATOM 927 C CA . VAL A 1 113 ? 37.666 9.240 20.896 1.00 70.06 140 VAL A CA 1
ATOM 928 C C . VAL A 1 113 ? 38.133 8.201 19.887 1.00 80.69 140 VAL A C 1
ATOM 929 O O . VAL A 1 113 ? 38.676 7.153 20.245 1.00 77.41 140 VAL A O 1
ATOM 933 N N . SER A 1 114 ? 37.899 8.504 18.611 1.00 74.06 141 SER A N 1
ATOM 934 C CA . SER A 1 114 ? 38.404 7.719 17.496 1.00 73.91 141 SER A CA 1
ATOM 935 C C . SER A 1 114 ? 38.542 8.650 16.302 1.00 71.86 141 SER A C 1
ATOM 936 O O . SER A 1 114 ? 37.694 9.520 16.088 1.00 83.01 141 SER A O 1
ATOM 939 N N . SER A 1 115 ? 39.618 8.475 15.539 1.00 59.20 142 SER A N 1
ATOM 940 C CA . SER A 1 115 ? 39.871 9.289 14.359 1.00 59.81 142 SER A CA 1
ATOM 941 C C . SER A 1 115 ? 40.167 8.377 13.175 1.00 64.21 142 SER A C 1
ATOM 942 O O . SER A 1 115 ? 40.201 7.152 13.301 1.00 65.39 142 SER A O 1
ATOM 945 N N . TRP A 1 116 ? 40.376 8.989 12.008 1.00 67.86 143 TRP A N 1
ATOM 946 C CA . TRP A 1 116 ? 40.726 8.212 10.824 1.00 66.97 143 TRP A CA 1
ATOM 947 C C . TRP A 1 116 ? 42.082 7.541 10.995 1.00 67.34 143 TRP A C 1
ATOM 948 O O . TRP A 1 116 ? 42.253 6.367 10.650 1.00 73.43 143 TRP A O 1
ATOM 959 N N . GLN A 1 117 ? 43.053 8.270 11.546 1.00 72.90 144 GLN A N 1
ATOM 960 C CA . GLN A 1 117 ? 44.385 7.723 11.763 1.00 72.23 144 GLN A CA 1
ATOM 961 C C . GLN A 1 117 ? 44.420 6.760 12.943 1.00 67.79 144 GLN A C 1
ATOM 962 O O . GLN A 1 117 ? 45.216 5.815 12.939 1.00 64.22 144 GLN A O 1
ATOM 968 N N . ILE A 1 118 ? 43.583 6.983 13.952 1.00 77.79 145 ILE A N 1
ATOM 969 C CA . ILE A 1 118 ? 43.478 6.090 15.102 1.00 69.56 145 ILE A CA 1
ATOM 970 C C . ILE A 1 118 ? 42.038 5.597 15.172 1.00 69.65 145 ILE A C 1
ATOM 971 O O . ILE A 1 118 ? 41.242 6.109 15.972 1.00 71.88 145 ILE A O 1
ATOM 976 N N . PRO A 1 119 ? 41.659 4.612 14.350 1.00 75.58 146 PRO A N 1
ATOM 977 C CA . PRO A 1 119 ? 40.242 4.234 14.244 1.00 76.02 146 PRO A CA 1
ATOM 978 C C . PRO A 1 119 ? 39.712 3.453 15.433 1.00 78.74 146 PRO A C 1
ATOM 979 O O . PRO A 1 119 ? 38.523 3.116 15.447 1.00 82.89 146 PRO A O 1
ATOM 983 N N . GLN A 1 120 ? 40.537 3.164 16.432 1.00 76.78 147 GLN A N 1
ATOM 984 C CA . GLN A 1 120 ? 40.086 2.394 17.579 1.00 74.88 147 GLN A CA 1
ATOM 985 C C . GLN A 1 120 ? 39.313 3.280 18.549 1.00 74.12 147 GLN A C 1
ATOM 986 O O . GLN A 1 120 ? 39.570 4.481 18.669 1.00 74.01 147 GLN A O 1
ATOM 992 N N . ASN A 1 121 ? 38.347 2.673 19.236 1.00 76.23 148 ASN A N 1
ATOM 993 C CA . ASN A 1 121 ? 37.566 3.371 20.256 1.00 77.99 148 ASN A CA 1
ATOM 994 C C . ASN A 1 121 ? 38.425 3.478 21.509 1.00 86.19 148 ASN A C 1
ATOM 995 O O . ASN A 1 121 ? 38.522 2.532 22.295 1.00 84.71 148 ASN A O 1
ATOM 1000 N N . THR A 1 122 ? 39.053 4.635 21.698 1.00 79.80 149 THR A N 1
ATOM 1001 C CA . THR A 1 122 ? 40.002 4.847 22.782 1.00 66.95 149 THR A CA 1
ATOM 1002 C C . THR A 1 122 ? 39.340 5.655 23.892 1.00 69.68 149 THR A C 1
ATOM 1003 O O . THR A 1 122 ? 38.976 6.817 23.687 1.00 65.27 149 THR A O 1
ATOM 1007 N N . SER A 1 123 ? 39.188 5.041 25.060 1.00 69.23 150 SER A N 1
ATOM 1008 C CA . SER A 1 123 ? 38.622 5.751 26.196 1.00 75.98 150 SER A CA 1
ATOM 1009 C C . SER A 1 123 ? 39.647 6.720 26.771 1.00 70.39 150 SER A C 1
ATOM 1010 O O . SER A 1 123 ? 40.846 6.431 26.811 1.00 67.25 150 SER A O 1
ATOM 1013 N N . LEU A 1 124 ? 39.170 7.882 27.206 1.00 62.09 151 LEU A N 1
ATOM 1014 C CA . LEU A 1 124 ? 40.028 8.929 27.733 1.00 63.98 151 LEU A CA 1
ATOM 1015 C C . LEU A 1 124 ? 39.643 9.263 29.169 1.00 60.73 151 LEU A C 1
ATOM 1016 O O . LEU A 1 124 ? 38.468 9.172 29.536 1.00 67.44 151 LEU A O 1
ATOM 1021 N N . PRO A 1 125 ? 40.608 9.648 30.003 1.00 65.22 152 PRO A N 1
ATOM 1022 C CA . PRO A 1 125 ? 40.267 10.078 31.364 1.00 64.24 152 PRO A CA 1
ATOM 1023 C C . PRO A 1 125 ? 39.338 11.282 31.334 1.00 68.94 152 PRO A C 1
ATOM 1024 O O . PRO A 1 125 ? 39.503 12.196 30.524 1.00 75.62 152 PRO A O 1
ATOM 1028 N N . GLY A 1 126 ? 38.339 11.263 32.214 1.00 63.74 153 GLY A N 1
ATOM 1029 C CA . GLY A 1 126 ? 37.426 12.389 32.298 1.00 60.93 153 GLY A CA 1
ATOM 1030 C C . GLY A 1 126 ? 38.158 13.653 32.713 1.00 60.15 153 GLY A C 1
ATOM 1031 O O . GLY A 1 126 ? 39.076 13.621 33.535 1.00 70.59 153 GLY A O 1
ATOM 1032 N N . ALA A 1 127 ? 37.750 14.777 32.128 1.00 58.34 154 ALA A N 1
ATOM 1033 C CA . ALA A 1 127 ? 38.448 16.035 32.350 1.00 66.14 154 ALA A CA 1
ATOM 1034 C C . ALA A 1 127 ? 37.532 17.183 31.963 1.00 70.19 154 ALA A C 1
ATOM 1035 O O . ALA A 1 127 ? 36.629 16.998 31.140 1.00 68.97 154 ALA A O 1
ATOM 1037 N N . PRO A 1 128 ? 37.728 18.370 32.541 1.00 69.39 155 PRO A N 1
ATOM 1038 C CA . PRO A 1 128 ? 36.923 19.525 32.114 1.00 57.92 155 PRO A CA 1
ATOM 1039 C C . PRO A 1 128 ? 37.170 19.931 30.672 1.00 64.93 155 PRO A C 1
ATOM 1040 O O . PRO A 1 128 ? 36.248 20.432 30.016 1.00 56.28 155 PRO A O 1
ATOM 1044 N N . SER A 1 129 ? 38.380 19.732 30.156 1.00 59.86 156 SER A N 1
ATOM 1045 C CA . SER A 1 129 ? 38.709 20.178 28.812 1.00 53.53 156 SER A CA 1
ATOM 1046 C C . SER A 1 129 ? 39.575 19.144 28.105 1.00 57.23 156 SER A C 1
ATOM 1047 O O . SER A 1 129 ? 40.310 18.383 28.741 1.00 55.19 156 SER A O 1
ATOM 1050 N N . PHE A 1 130 ? 39.475 19.129 26.776 1.00 52.95 157 PHE A N 1
ATOM 1051 C CA . PHE A 1 130 ? 40.232 18.226 25.921 1.00 54.89 157 PHE A CA 1
ATOM 1052 C C . PHE A 1 130 ? 40.804 19.016 24.755 1.00 51.81 157 PHE A C 1
ATOM 1053 O O . PHE A 1 130 ? 40.157 19.933 24.242 1.00 59.88 157 PHE A O 1
ATOM 1061 N N . ILE A 1 131 ? 42.018 18.665 24.343 1.00 51.51 158 ILE A N 1
ATOM 1062 C CA . ILE A 1 131 ? 42.674 19.297 23.204 1.00 48.54 158 ILE A CA 1
ATOM 1063 C C . ILE A 1 131 ? 43.168 18.195 22.279 1.00 53.60 158 ILE A C 1
ATOM 1064 O O . ILE A 1 131 ? 43.974 17.353 22.691 1.00 57.26 158 ILE A O 1
ATOM 1069 N N . PHE A 1 132 ? 42.694 18.202 21.035 1.00 51.35 159 PHE A N 1
ATOM 1070 C CA . PHE A 1 132 ? 43.085 17.214 20.037 1.00 58.31 159 PHE A CA 1
ATOM 1071 C C . PHE A 1 132 ? 43.866 17.910 18.932 1.00 52.80 159 PHE A C 1
ATOM 1072 O O . PHE A 1 132 ? 43.345 18.817 18.273 1.00 56.16 159 PHE A O 1
ATOM 1080 N N . SER A 1 133 ? 45.118 17.498 18.749 1.00 52.64 160 SER A N 1
ATOM 1081 C CA . SER A 1 133 ? 45.977 18.069 17.722 1.00 54.86 160 SER A CA 1
ATOM 1082 C C . SER A 1 133 ? 46.594 16.950 16.897 1.00 65.69 160 SER A C 1
ATOM 1083 O O . SER A 1 133 ? 46.156 15.796 16.970 1.00 66.57 160 SER A O 1
ATOM 1086 N N . PHE A 1 134 ? 47.614 17.279 16.117 1.00 60.98 161 PHE A N 1
ATOM 1087 C CA . PHE A 1 134 ? 48.286 16.314 15.269 1.00 55.76 161 PHE A CA 1
ATOM 1088 C C . PHE A 1 134 ? 49.738 16.153 15.690 1.00 66.53 161 PHE A C 1
ATOM 1089 O O . PHE A 1 134 ? 50.349 17.068 16.249 1.00 58.37 161 PHE A O 1
ATOM 1097 N N . HIS A 1 135 ? 50.286 14.978 15.408 1.00 66.78 162 HIS A N 1
ATOM 1098 C CA . HIS A 1 135 ? 51.726 14.804 15.425 1.00 73.46 162 HIS A CA 1
ATOM 1099 C C . HIS A 1 135 ? 52.311 15.352 14.129 1.00 70.37 162 HIS A C 1
ATOM 1100 O O . HIS A 1 135 ? 51.741 15.166 13.050 1.00 68.92 162 HIS A O 1
ATOM 1107 N N . ASN A 1 136 ? 53.449 16.044 14.237 1.00 67.98 163 ASN A N 1
ATOM 1108 C CA . ASN A 1 136 ? 54.142 16.490 13.030 1.00 85.84 163 ASN A CA 1
ATOM 1109 C C . ASN A 1 136 ? 54.923 15.352 12.385 1.00 79.05 163 ASN A C 1
ATOM 1110 O O . ASN A 1 136 ? 54.960 15.240 11.154 1.00 83.13 163 ASN A O 1
ATOM 1115 N N . ALA A 1 137 ? 55.538 14.498 13.198 1.00 68.96 164 ALA A N 1
ATOM 1116 C CA . ALA A 1 137 ? 56.323 13.393 12.677 1.00 68.36 164 ALA A CA 1
ATOM 1117 C C . ALA A 1 137 ? 55.411 12.298 12.127 1.00 69.71 164 ALA A C 1
ATOM 1118 O O . ALA A 1 137 ? 54.284 12.122 12.596 1.00 61.44 164 ALA A O 1
ATOM 1120 N N . PRO A 1 138 ? 55.880 11.541 11.131 1.00 71.61 165 PRO A N 1
ATOM 1121 C CA . PRO A 1 138 ? 55.056 10.458 10.582 1.00 80.15 165 PRO A CA 1
ATOM 1122 C C . PRO A 1 138 ? 55.078 9.220 11.465 1.00 109.27 165 PRO A C 1
ATOM 1123 O O . PRO A 1 138 ? 56.030 8.434 11.431 1.00 121.32 165 PRO A O 1
ATOM 1127 N N . HIS A 1 139 ? 54.025 9.039 12.263 1.00 125.12 166 HIS A N 1
ATOM 1128 C CA . HIS A 1 139 ? 53.961 7.902 13.171 1.00 137.51 166 HIS A CA 1
ATOM 1129 C C . HIS A 1 139 ? 53.559 6.609 12.476 1.00 138.80 166 HIS A C 1
ATOM 1130 O O . HIS A 1 139 ? 53.818 5.529 13.018 1.00 142.78 166 HIS A O 1
ATOM 1137 N N . LYS A 1 140 ? 52.935 6.689 11.301 1.00 132.83 167 LYS A N 1
ATOM 1138 C CA . LYS A 1 140 ? 52.563 5.482 10.575 1.00 128.47 167 LYS A CA 1
ATOM 1139 C C . LYS A 1 140 ? 53.813 4.689 10.216 1.00 127.92 167 LYS A C 1
ATOM 1140 O O . LYS A 1 140 ? 54.774 5.236 9.668 1.00 127.72 167 LYS A O 1
ATOM 1146 N N . VAL A 1 141 ? 53.800 3.397 10.533 1.00 130.96 168 VAL A N 1
ATOM 1147 C CA . VAL A 1 141 ? 54.964 2.544 10.325 1.00 133.56 168 VAL A CA 1
ATOM 1148 C C . VAL A 1 141 ? 55.037 2.127 8.861 1.00 140.89 168 VAL A C 1
ATOM 1149 O O . VAL A 1 141 ? 54.152 2.459 8.065 1.00 140.21 168 VAL A O 1
ATOM 1151 N N . SER A 1 142 ? 56.099 1.403 8.498 1.00 146.40 169 SER A N 1
ATOM 1152 C CA . SER A 1 142 ? 56.275 0.894 7.137 1.00 147.64 169 SER A CA 1
ATOM 1153 C C . SER A 1 142 ? 55.514 -0.424 6.962 1.00 157.89 169 SER A C 1
ATOM 1154 O O . SER A 1 142 ? 56.060 -1.462 6.589 1.00 159.00 169 SER A O 1
ATOM 1157 N N . HIS A 1 143 ? 54.212 -0.354 7.244 1.00 180.06 170 HIS A N 1
ATOM 1158 C CA . HIS A 1 143 ? 53.344 -1.520 7.147 1.00 191.48 170 HIS A CA 1
ATOM 1159 C C . HIS A 1 143 ? 52.976 -1.842 5.703 1.00 194.01 170 HIS A C 1
ATOM 1160 O O . HIS A 1 143 ? 52.657 -2.997 5.399 1.00 206.12 170 HIS A O 1
ATOM 1167 N N . ASN A 1 144 ? 53.006 -0.847 4.815 1.00 173.56 171 ASN A N 1
ATOM 1168 C CA . ASN A 1 144 ? 52.469 -0.920 3.457 1.00 158.12 171 ASN A CA 1
ATOM 1169 C C . ASN A 1 144 ? 50.961 -1.154 3.436 1.00 151.87 171 ASN A C 1
ATOM 1170 O O . ASN A 1 144 ? 50.381 -1.343 2.360 1.00 143.20 171 ASN A O 1
ATOM 1175 N N . ALA A 1 145 ? 50.307 -1.139 4.600 1.00 154.81 172 ALA A N 1
ATOM 1176 C CA . ALA A 1 145 ? 48.861 -1.327 4.639 1.00 157.43 172 ALA A CA 1
ATOM 1177 C C . ALA A 1 145 ? 48.140 -0.116 4.064 1.00 150.17 172 ALA A C 1
ATOM 1178 O O . ALA A 1 145 ? 47.317 -0.246 3.150 1.00 158.67 172 ALA A O 1
ATOM 1180 N N . SER A 1 146 ? 48.442 1.073 4.580 1.00 132.07 173 SER A N 1
ATOM 1181 C CA . SER A 1 146 ? 47.821 2.296 4.097 1.00 118.44 173 SER A CA 1
ATOM 1182 C C . SER A 1 146 ? 48.788 3.454 4.286 1.00 110.08 173 SER A C 1
ATOM 1183 O O . SER A 1 146 ? 49.650 3.424 5.168 1.00 106.25 173 SER A O 1
ATOM 1186 N N . VAL A 1 147 ? 48.634 4.474 3.448 1.00 104.71 174 VAL A N 1
ATOM 1187 C CA . VAL A 1 147 ? 49.441 5.686 3.509 1.00 89.27 174 VAL A CA 1
ATOM 1188 C C . VAL A 1 147 ? 48.583 6.800 4.090 1.00 80.16 174 VAL A C 1
ATOM 1189 O O . VAL A 1 147 ? 47.400 6.921 3.755 1.00 85.52 174 VAL A O 1
ATOM 1193 N N . ASP A 1 148 ? 49.176 7.605 4.969 1.00 76.70 175 ASP A N 1
ATOM 1194 C CA . ASP A 1 148 ? 48.458 8.691 5.621 1.00 73.09 175 ASP A CA 1
ATOM 1195 C C . ASP A 1 148 ? 48.414 9.922 4.725 1.00 74.22 175 ASP A C 1
ATOM 1196 O O . ASP A 1 148 ? 49.415 10.291 4.105 1.00 76.24 175 ASP A O 1
ATOM 1201 N N . MET A 1 149 ? 47.239 10.558 4.668 1.00 58.11 176 MET A N 1
ATOM 1202 C CA . MET A 1 149 ? 47.037 11.698 3.776 1.00 70.70 176 MET A CA 1
ATOM 1203 C C . MET A 1 149 ? 47.973 12.849 4.125 1.00 70.33 176 MET A C 1
ATOM 1204 O O . MET A 1 149 ? 48.637 13.411 3.246 1.00 61.27 176 MET A O 1
ATOM 1209 N N . CYS A 1 150 ? 48.031 13.219 5.408 1.00 62.39 177 CYS A N 1
ATOM 1210 C CA . CYS A 1 150 ? 48.856 14.350 5.822 1.00 61.76 177 CYS A CA 1
ATOM 1211 C C . CYS A 1 150 ? 50.341 14.081 5.605 1.00 63.01 177 CYS A C 1
ATOM 1212 O O . CYS A 1 150 ? 51.091 15.003 5.263 1.00 77.47 177 CYS A O 1
ATOM 1215 N N . ASP A 1 151 ? 50.785 12.834 5.784 1.00 59.47 178 ASP A N 1
ATOM 1216 C CA . ASP A 1 151 ? 52.173 12.503 5.479 1.00 57.30 178 ASP A CA 1
ATOM 1217 C C . ASP A 1 151 ? 52.447 12.648 3.988 1.00 52.35 178 ASP A C 1
ATOM 1218 O O . ASP A 1 151 ? 53.450 13.245 3.584 1.00 54.48 178 ASP A O 1
ATOM 1223 N N . LEU A 1 152 ? 51.560 12.100 3.153 1.00 51.25 179 LEU A N 1
ATOM 1224 C CA . LEU A 1 152 ? 51.711 12.254 1.712 1.00 52.91 179 LEU A CA 1
ATOM 1225 C C . LEU A 1 152 ? 51.607 13.719 1.309 1.00 52.81 179 LEU A C 1
ATOM 1226 O O . LEU A 1 152 ? 52.271 14.162 0.363 1.00 67.03 179 LEU A O 1
ATOM 1231 N N . LYS A 1 153 ? 50.788 14.491 2.028 1.00 52.85 180 LYS A N 1
ATOM 1232 C CA . LYS A 1 153 ? 50.641 15.911 1.723 1.00 54.62 180 LYS A CA 1
ATOM 1233 C C . LYS A 1 153 ? 51.956 16.658 1.920 1.00 71.87 180 LYS A C 1
ATOM 1234 O O . LYS A 1 153 ? 52.342 17.487 1.085 1.00 77.18 180 LYS A O 1
ATOM 1240 N N . LYS A 1 154 ? 52.668 16.364 3.010 1.00 64.52 181 LYS A N 1
ATOM 1241 C CA . LYS A 1 154 ? 53.965 16.996 3.232 1.00 61.23 181 LYS A CA 1
ATOM 1242 C C . LYS A 1 154 ? 54.985 16.543 2.196 1.00 51.71 181 LYS A C 1
ATOM 1243 O O . LYS A 1 154 ? 55.834 17.334 1.767 1.00 63.20 181 LYS A O 1
ATOM 1249 N N . GLU A 1 155 ? 54.917 15.277 1.778 1.00 57.08 182 GLU A N 1
ATOM 1250 C CA . GLU A 1 155 ? 55.834 14.785 0.755 1.00 48.06 182 GLU A CA 1
ATOM 1251 C C . GLU A 1 155 ? 55.615 15.501 -0.572 1.00 56.42 182 GLU A C 1
ATOM 1252 O O . GLU A 1 155 ? 56.578 15.826 -1.278 1.00 52.80 182 GLU A O 1
ATOM 1258 N N . LEU A 1 156 ? 54.355 15.764 -0.925 1.00 59.15 183 LEU A N 1
ATOM 1259 C CA . LEU A 1 156 ? 54.073 16.451 -2.180 1.00 56.96 183 LEU A CA 1
ATOM 1260 C C . LEU A 1 156 ? 54.396 17.935 -2.092 1.00 57.96 183 LEU A C 1
ATOM 1261 O O . LEU A 1 156 ? 54.783 18.540 -3.097 1.00 59.47 183 LEU A O 1
ATOM 1266 N N . GLN A 1 157 ? 54.249 18.534 -0.908 1.00 54.68 184 GLN A N 1
ATOM 1267 C CA . GLN A 1 157 ? 54.756 19.886 -0.705 1.00 56.06 184 GLN A CA 1
ATOM 1268 C C . GLN A 1 157 ? 56.269 19.937 -0.874 1.00 55.23 184 GLN A C 1
ATOM 1269 O O . GLN A 1 157 ? 56.807 20.943 -1.350 1.00 78.47 184 GLN A O 1
ATOM 1275 N N . GLN A 1 158 ? 56.965 18.862 -0.502 1.00 53.96 185 GLN A N 1
ATOM 1276 C CA . GLN A 1 158 ? 58.412 18.806 -0.678 1.00 63.89 185 GLN A CA 1
ATOM 1277 C C . GLN A 1 158 ? 58.789 18.795 -2.156 1.00 66.43 185 GLN A C 1
ATOM 1278 O O . GLN A 1 158 ? 59.718 19.495 -2.574 1.00 58.32 185 GLN A O 1
ATOM 1284 N N . LEU A 1 159 ? 58.081 17.998 -2.961 1.00 58.88 186 LEU A N 1
ATOM 1285 C CA . LEU A 1 159 ? 58.354 17.960 -4.393 1.00 57.93 186 LEU A CA 1
ATOM 1286 C C . LEU A 1 159 ? 58.033 19.300 -5.038 1.00 62.76 186 LEU A C 1
ATOM 1287 O O . LEU A 1 159 ? 58.823 19.828 -5.830 1.00 65.76 186 LEU A O 1
ATOM 1292 N N . SER A 1 160 ? 56.866 19.860 -4.712 1.00 59.95 187 SER A N 1
ATOM 1293 C CA . SER A 1 160 ? 56.506 21.179 -5.215 1.00 57.18 187 SER A CA 1
ATOM 1294 C C . SER A 1 160 ? 57.570 22.208 -4.865 1.00 62.40 187 SER A C 1
ATOM 1295 O O . SER A 1 160 ? 57.883 23.090 -5.672 1.00 71.24 187 SER A O 1
ATOM 1298 N N . ARG A 1 161 ? 58.141 22.102 -3.664 1.00 67.26 188 ARG A N 1
ATOM 1299 C CA . ARG A 1 161 ? 59.230 22.986 -3.268 1.00 63.48 188 ARG A CA 1
ATOM 1300 C C . ARG A 1 161 ? 60.391 22.905 -4.255 1.00 60.29 188 ARG A C 1
ATOM 1301 O O . ARG A 1 161 ? 60.983 23.928 -4.614 1.00 67.51 188 ARG A O 1
ATOM 1309 N N . TYR A 1 162 ? 60.718 21.698 -4.720 1.00 57.61 189 TYR A N 1
ATOM 1310 C CA . TYR A 1 162 ? 61.836 21.543 -5.645 1.00 68.00 189 TYR A CA 1
ATOM 1311 C C . TYR A 1 162 ? 61.494 22.067 -7.034 1.00 80.76 189 TYR A C 1
ATOM 1312 O O . TYR A 1 162 ? 62.351 22.643 -7.712 1.00 74.57 189 TYR A O 1
ATOM 1321 N N . LEU A 1 163 ? 60.252 21.867 -7.481 1.00 69.10 190 LEU A N 1
ATOM 1322 C CA . LEU A 1 163 ? 59.872 22.322 -8.814 1.00 75.95 190 LEU A CA 1
ATOM 1323 C C . LEU A 1 163 ? 59.913 23.840 -8.919 1.00 78.26 190 LEU A C 1
ATOM 1324 O O . LEU A 1 163 ? 60.152 24.379 -10.006 1.00 89.97 190 LEU A O 1
ATOM 1329 N N . GLN A 1 164 ? 59.692 24.544 -7.808 1.00 65.15 191 GLN A N 1
ATOM 1330 C CA . GLN A 1 164 ? 59.724 26.001 -7.845 1.00 71.17 191 GLN A CA 1
ATOM 1331 C C . GLN A 1 164 ? 61.146 26.518 -8.016 1.00 71.84 191 GLN A C 1
ATOM 1332 O O . GLN A 1 164 ? 61.373 27.497 -8.736 1.00 78.81 191 GLN A O 1
ATOM 1338 N N . HIS A 1 165 ? 62.113 25.881 -7.359 1.00 70.62 192 HIS A N 1
ATOM 1339 C CA . HIS A 1 165 ? 63.504 26.335 -7.376 1.00 73.07 192 HIS A CA 1
ATOM 1340 C C . HIS A 1 165 ? 64.434 25.134 -7.501 1.00 71.10 192 HIS A C 1
ATOM 1341 O O . HIS A 1 165 ? 65.214 24.835 -6.593 1.00 70.86 192 HIS A O 1
ATOM 1348 N N . PRO A 1 166 ? 64.386 24.427 -8.632 1.00 69.41 193 PRO A N 1
ATOM 1349 C CA . PRO A 1 166 ? 65.267 23.261 -8.795 1.00 64.31 193 PRO A CA 1
ATOM 1350 C C . PRO A 1 166 ? 66.731 23.634 -8.845 1.00 66.46 193 PRO A C 1
ATOM 1351 O O . PRO A 1 166 ? 67.584 22.789 -8.549 1.00 74.13 193 PRO A O 1
ATOM 1355 N N . GLN A 1 167 ? 67.047 24.875 -9.207 1.00 79.92 194 GLN A N 1
ATOM 1356 C CA . GLN A 1 167 ? 68.425 25.342 -9.177 1.00 88.19 194 GLN A CA 1
ATOM 1357 C C . GLN A 1 167 ? 68.952 25.478 -7.757 1.00 85.80 194 GLN A C 1
ATOM 1358 O O . GLN A 1 167 ? 70.171 25.464 -7.554 1.00 87.50 194 GLN A O 1
ATOM 1364 N N . LYS A 1 168 ? 68.062 25.606 -6.774 1.00 83.08 195 LYS A N 1
ATOM 1365 C CA . LYS A 1 168 ? 68.487 25.856 -5.405 1.00 83.53 195 LYS A CA 1
ATOM 1366 C C . LYS A 1 168 ? 68.813 24.581 -4.636 1.00 69.48 195 LYS A C 1
ATOM 1367 O O . LYS A 1 168 ? 69.473 24.658 -3.596 1.00 84.78 195 LYS A O 1
ATOM 1369 N N . ALA A 1 169 ? 68.389 23.420 -5.126 1.00 66.23 196 ALA A N 1
ATOM 1370 C CA . ALA A 1 169 ? 68.622 22.174 -4.411 1.00 66.53 196 ALA A CA 1
ATOM 1371 C C . ALA A 1 169 ? 70.115 21.882 -4.304 1.00 77.52 196 ALA A C 1
ATOM 1372 O O . ALA A 1 169 ? 70.923 22.340 -5.115 1.00 92.22 196 ALA A O 1
ATOM 1374 N N . ALA A 1 170 ? 70.478 21.104 -3.280 1.00 70.81 197 ALA A N 1
ATOM 1375 C CA . ALA A 1 170 ? 71.888 20.812 -3.041 1.00 64.73 197 ALA A CA 1
ATOM 1376 C C . ALA A 1 170 ? 72.482 19.944 -4.141 1.00 64.02 197 ALA A C 1
ATOM 1377 O O . ALA A 1 170 ? 73.674 20.064 -4.447 1.00 66.29 197 ALA A O 1
ATOM 1379 N N . LYS A 1 171 ? 71.684 19.066 -4.739 1.00 61.19 198 LYS A N 1
ATOM 1380 C CA . LYS A 1 171 ? 72.173 18.176 -5.778 1.00 61.98 198 LYS A CA 1
ATOM 1381 C C . LYS A 1 171 ? 71.314 18.308 -7.024 1.00 63.45 198 LYS A C 1
ATOM 1382 O O . LYS A 1 171 ? 70.155 18.730 -6.968 1.00 62.98 198 LYS A O 1
ATOM 1388 N N . ARG A 1 172 ? 71.903 17.943 -8.161 1.00 60.40 199 ARG A N 1
ATOM 1389 C CA . ARG A 1 172 ? 71.122 17.654 -9.353 1.00 59.21 199 ARG A CA 1
ATOM 1390 C C . ARG A 1 172 ? 70.754 16.179 -9.290 1.00 57.45 199 ARG A C 1
ATOM 1391 O O . ARG A 1 172 ? 71.651 15.326 -9.371 1.00 67.31 199 ARG A O 1
ATOM 1399 N N . PRO A 1 173 ? 69.484 15.832 -9.101 1.00 56.38 200 PRO A N 1
ATOM 1400 C CA . PRO A 1 173 ? 69.134 14.431 -8.838 1.00 51.35 200 PRO A CA 1
ATOM 1401 C C . PRO A 1 173 ? 69.386 13.546 -10.047 1.00 58.74 200 PRO A C 1
ATOM 1402 O O . PRO A 1 173 ? 69.057 13.898 -11.182 1.00 59.39 200 PRO A O 1
ATOM 1406 N N . THR A 1 174 ? 69.974 12.382 -9.787 1.00 56.48 201 THR A N 1
ATOM 1407 C CA . THR A 1 174 ? 70.213 11.411 -10.840 1.00 50.12 201 THR A CA 1
ATOM 1408 C C . THR A 1 174 ? 68.888 10.836 -11.337 1.00 51.82 201 THR A C 1
ATOM 1409 O O . THR A 1 174 ? 67.827 11.030 -10.736 1.00 52.04 201 THR A O 1
ATOM 1413 N N . ALA A 1 175 ? 68.960 10.122 -12.461 1.00 56.62 202 ALA A N 1
ATOM 1414 C CA . ALA A 1 175 ? 67.752 9.537 -13.033 1.00 47.71 202 ALA A CA 1
ATOM 1415 C C . ALA A 1 175 ? 67.183 8.451 -12.129 1.00 44.69 202 ALA A C 1
ATOM 1416 O O . ALA A 1 175 ? 65.963 8.369 -11.942 1.00 54.82 202 ALA A O 1
ATOM 1418 N N . ALA A 1 176 ? 68.051 7.613 -11.557 1.00 45.15 203 ALA A N 1
ATOM 1419 C CA . ALA A 1 176 ? 67.587 6.562 -10.655 1.00 50.72 203 ALA A CA 1
ATOM 1420 C C . ALA A 1 176 ? 66.859 7.146 -9.450 1.00 55.59 203 ALA A C 1
ATOM 1421 O O . ALA A 1 176 ? 65.863 6.581 -8.983 1.00 52.20 203 ALA A O 1
ATOM 1423 N N . PHE A 1 177 ? 67.341 8.280 -8.935 1.00 49.43 204 PHE A N 1
ATOM 1424 C CA . PHE A 1 177 ? 66.663 8.934 -7.821 1.00 43.14 204 PHE A CA 1
ATOM 1425 C C . PHE A 1 177 ? 65.267 9.389 -8.226 1.00 47.71 204 PHE A C 1
ATOM 1426 O O . PHE A 1 177 ? 64.287 9.125 -7.518 1.00 47.10 204 PHE A O 1
ATOM 1434 N N . ILE A 1 178 ? 65.159 10.079 -9.366 1.00 43.41 205 ILE A N 1
ATOM 1435 C CA . ILE A 1 178 ? 63.865 10.579 -9.822 1.00 46.94 205 ILE A CA 1
ATOM 1436 C C . ILE A 1 178 ? 62.919 9.419 -10.102 1.00 46.58 205 ILE A C 1
ATOM 1437 O O . ILE A 1 178 ? 61.745 9.440 -9.711 1.00 64.31 205 ILE A O 1
ATOM 1442 N N . SER A 1 179 ? 63.423 8.385 -10.777 1.00 41.15 206 SER A N 1
ATOM 1443 C CA . SER A 1 179 ? 62.610 7.206 -11.055 1.00 45.73 206 SER A CA 1
ATOM 1444 C C . SER A 1 179 ? 62.119 6.554 -9.768 1.00 44.64 206 SER A C 1
ATOM 1445 O O . SER A 1 179 ? 60.947 6.173 -9.661 1.00 46.72 206 SER A O 1
ATOM 1448 N N . GLN A 1 180 ? 62.996 6.443 -8.770 1.00 45.19 207 GLN A N 1
ATOM 1449 C CA . GLN A 1 180 ? 62.594 5.881 -7.487 1.00 42.75 207 GLN A CA 1
ATOM 1450 C C . GLN A 1 180 ? 61.508 6.725 -6.827 1.00 43.45 207 GLN A C 1
ATOM 1451 O O . GLN A 1 180 ? 60.554 6.179 -6.262 1.00 45.64 207 GLN A O 1
ATOM 1457 N N . GLN A 1 181 ? 61.619 8.057 -6.906 1.00 39.57 208 GLN A N 1
ATOM 1458 C CA . GLN A 1 181 ? 60.629 8.917 -6.262 1.00 39.83 208 GLN A CA 1
ATOM 1459 C C . GLN A 1 181 ? 59.276 8.840 -6.958 1.00 48.99 208 GLN A C 1
ATOM 1460 O O . GLN A 1 181 ? 58.235 8.771 -6.294 1.00 54.43 208 GLN A O 1
ATOM 1466 N N . LEU A 1 182 ? 59.266 8.860 -8.294 1.00 55.79 209 LEU A N 1
ATOM 1467 C CA . LEU A 1 182 ? 58.005 8.770 -9.022 1.00 53.84 209 LEU A CA 1
ATOM 1468 C C . LEU A 1 182 ? 57.320 7.426 -8.801 1.00 44.14 209 LEU A C 1
ATOM 1469 O O . LEU A 1 182 ? 56.087 7.360 -8.760 1.00 58.60 209 LEU A O 1
ATOM 1474 N N . GLN A 1 183 ? 58.094 6.349 -8.649 1.00 42.73 210 GLN A N 1
ATOM 1475 C CA . GLN A 1 183 ? 57.508 5.069 -8.262 1.00 45.44 210 GLN A CA 1
ATOM 1476 C C . GLN A 1 183 ? 56.889 5.152 -6.872 1.00 48.73 210 GLN A C 1
ATOM 1477 O O . GLN A 1 183 ? 55.749 4.724 -6.657 1.00 56.33 210 GLN A O 1
ATOM 1483 N N . SER A 1 184 ? 57.637 5.702 -5.913 1.00 43.90 211 SER A N 1
ATOM 1484 C CA . SER A 1 184 ? 57.129 5.846 -4.554 1.00 43.60 211 SER A CA 1
ATOM 1485 C C . SER A 1 184 ? 55.858 6.687 -4.532 1.00 40.46 211 SER A C 1
ATOM 1486 O O . SER A 1 184 ? 54.890 6.354 -3.841 1.00 49.57 211 SER A O 1
ATOM 1489 N N . LEU A 1 185 ? 55.843 7.781 -5.295 1.00 40.56 212 LEU A N 1
ATOM 1490 C CA . LEU A 1 185 ? 54.674 8.652 -5.318 1.00 44.95 212 LEU A CA 1
ATOM 1491 C C . LEU A 1 185 ? 53.453 7.917 -5.861 1.00 53.28 212 LEU A C 1
ATOM 1492 O O . LEU A 1 185 ? 52.368 7.968 -5.272 1.00 62.64 212 LEU A O 1
ATOM 1497 N N . GLU A 1 186 ? 53.618 7.219 -6.985 1.00 47.81 213 GLU A N 1
ATOM 1498 C CA . GLU A 1 186 ? 52.523 6.433 -7.540 1.00 46.39 213 GLU A CA 1
ATOM 1499 C C . GLU A 1 186 ? 52.047 5.384 -6.545 1.00 48.53 213 GLU A C 1
ATOM 1500 O O . GLU A 1 186 ? 50.841 5.201 -6.347 1.00 54.07 213 GLU A O 1
ATOM 1506 N N . SER A 1 187 ? 52.989 4.696 -5.897 1.00 42.59 214 SER A N 1
ATOM 1507 C CA . SER A 1 187 ? 52.627 3.663 -4.934 1.00 41.70 214 SER A CA 1
ATOM 1508 C C . SER A 1 187 ? 51.810 4.237 -3.783 1.00 53.11 214 SER A C 1
ATOM 1509 O O . SER A 1 187 ? 50.850 3.609 -3.321 1.00 62.41 214 SER A O 1
ATOM 1512 N N . LYS A 1 188 ? 52.169 5.434 -3.314 1.00 46.47 215 LYS A N 1
ATOM 1513 C CA . LYS A 1 188 ? 51.467 6.014 -2.175 1.00 48.27 215 LYS A CA 1
ATOM 1514 C C . LYS A 1 188 ? 50.095 6.544 -2.566 1.00 59.87 215 LYS A C 1
ATOM 1515 O O . LYS A 1 188 ? 49.192 6.596 -1.724 1.00 53.70 215 LYS A O 1
ATOM 1521 N N . LEU A 1 189 ? 49.913 6.930 -3.832 1.00 52.76 216 LEU A N 1
ATOM 1522 C CA . LEU A 1 189 ? 48.611 7.428 -4.266 1.00 47.02 216 LEU A CA 1
ATOM 1523 C C . LEU A 1 189 ? 47.599 6.298 -4.416 1.00 59.91 216 LEU A C 1
ATOM 1524 O O . LEU A 1 189 ? 46.405 6.500 -4.162 1.00 61.64 216 LEU A O 1
ATOM 1529 N N . THR A 1 190 ? 48.050 5.107 -4.814 1.00 49.67 217 THR A N 1
ATOM 1530 C CA . THR A 1 190 ? 47.132 3.981 -4.954 1.00 58.64 217 THR A CA 1
ATOM 1531 C C . THR A 1 190 ? 46.745 3.382 -3.612 1.00 61.40 217 THR A C 1
ATOM 1532 O O . THR A 1 190 ? 45.733 2.679 -3.528 1.00 76.19 217 THR A O 1
ATOM 1536 N N . SER A 1 191 ? 47.528 3.634 -2.568 1.00 58.35 218 SER A N 1
ATOM 1537 C CA . SER A 1 191 ? 47.313 3.010 -1.273 1.00 65.17 218 SER A CA 1
ATOM 1538 C C . SER A 1 191 ? 46.854 3.984 -0.195 1.00 71.17 218 SER A C 1
ATOM 1539 O O . SER A 1 191 ? 46.563 3.546 0.923 1.00 78.60 218 SER A O 1
ATOM 1542 N N . VAL A 1 192 ? 46.774 5.283 -0.492 1.00 57.27 219 VAL A N 1
ATOM 1543 C CA . VAL A 1 192 ? 46.364 6.252 0.519 1.00 57.42 219 VAL A CA 1
ATOM 1544 C C . VAL A 1 192 ? 44.894 6.037 0.858 1.00 68.35 219 VAL A C 1
ATOM 1545 O O . VAL A 1 192 ? 44.040 5.909 -0.029 1.00 65.57 219 VAL A O 1
ATOM 1549 N N . SER A 1 193 ? 44.594 5.972 2.153 1.00 71.09 220 SER A N 1
ATOM 1550 C CA . SER A 1 193 ? 43.242 5.713 2.623 1.00 72.81 220 SER A CA 1
ATOM 1551 C C . SER A 1 193 ? 42.530 7.038 2.860 1.00 71.08 220 SER A C 1
ATOM 1552 O O . SER A 1 193 ? 43.015 7.884 3.619 1.00 90.24 220 SER A O 1
ATOM 1555 N N . PHE A 1 194 ? 41.383 7.214 2.211 1.00 70.95 221 PHE A N 1
ATOM 1556 C CA . PHE A 1 194 ? 40.584 8.417 2.375 1.00 74.46 221 PHE A CA 1
ATOM 1557 C C . PHE A 1 194 ? 39.115 8.038 2.270 1.00 83.00 221 PHE A C 1
ATOM 1558 O O . PHE A 1 194 ? 38.764 6.934 1.847 1.00 80.43 221 PHE A O 1
ATOM 1566 N N . LEU A 1 195 ? 38.252 8.973 2.661 1.00 92.41 222 LEU A N 1
ATOM 1567 C CA . LEU A 1 195 ? 36.830 8.693 2.808 1.00 95.77 222 LEU A CA 1
ATOM 1568 C C . LEU A 1 195 ? 36.011 9.046 1.573 1.00 95.65 222 LEU A C 1
ATOM 1569 O O . LEU A 1 195 ? 35.066 8.325 1.240 1.00 107.99 222 LEU A O 1
ATOM 1574 N N . GLY A 1 196 ? 36.342 10.131 0.882 1.00 86.45 223 GLY A N 1
ATOM 1575 C CA . GLY A 1 196 ? 35.625 10.495 -0.320 1.00 97.35 223 GLY A CA 1
ATOM 1576 C C . GLY A 1 196 ? 35.898 9.531 -1.467 1.00 105.08 223 GLY A C 1
ATOM 1577 O O . GLY A 1 196 ? 36.681 8.585 -1.367 1.00 104.95 223 GLY A O 1
ATOM 1578 N N . ASP A 1 197 ? 35.218 9.781 -2.586 1.00 104.19 224 ASP A N 1
ATOM 1579 C CA . ASP A 1 197 ? 35.506 9.039 -3.808 1.00 95.59 224 ASP A CA 1
ATOM 1580 C C . ASP A 1 197 ? 36.736 9.569 -4.532 1.00 86.49 224 ASP A C 1
ATOM 1581 O O . ASP A 1 197 ? 37.358 8.828 -5.298 1.00 77.48 224 ASP A O 1
ATOM 1586 N N . THR A 1 198 ? 37.099 10.826 -4.301 1.00 89.88 225 THR A N 1
ATOM 1587 C CA . THR A 1 198 ? 38.231 11.458 -4.961 1.00 80.33 225 THR A CA 1
ATOM 1588 C C . THR A 1 198 ? 39.065 12.207 -3.933 1.00 78.33 225 THR A C 1
ATOM 1589 O O . THR A 1 198 ? 38.522 12.839 -3.022 1.00 85.57 225 THR A O 1
ATOM 1593 N N . LEU A 1 199 ? 40.385 12.132 -4.081 1.00 66.20 226 LEU A N 1
ATOM 1594 C CA . LEU A 1 199 ? 41.310 12.876 -3.236 1.00 74.13 226 LEU A CA 1
ATOM 1595 C C . LEU A 1 199 ? 42.320 13.573 -4.132 1.00 66.44 226 LEU A C 1
ATOM 1596 O O . LEU A 1 199 ? 42.988 12.922 -4.942 1.00 69.48 226 LEU A O 1
ATOM 1601 N N . SER A 1 200 ? 42.422 14.892 -3.995 1.00 64.74 227 SER A N 1
ATOM 1602 C CA . SER A 1 200 ? 43.338 15.696 -4.787 1.00 84.67 227 SER A CA 1
ATOM 1603 C C . SER A 1 200 ? 44.376 16.340 -3.880 1.00 71.00 227 SER A C 1
ATOM 1604 O O . SER A 1 200 ? 44.049 16.833 -2.796 1.00 67.31 227 SER A O 1
ATOM 1607 N N . PHE A 1 201 ? 45.627 16.325 -4.327 1.00 70.04 228 PHE A N 1
ATOM 1608 C CA . PHE A 1 201 ? 46.731 16.990 -3.642 1.00 71.92 228 PHE A CA 1
ATOM 1609 C C . PHE A 1 201 ? 47.187 18.137 -4.536 1.00 73.46 228 PHE A C 1
ATOM 1610 O O . PHE A 1 201 ? 47.960 17.936 -5.476 1.00 81.44 228 PHE A O 1
ATOM 1618 N N . GLU A 1 202 ? 46.706 19.341 -4.237 1.00 71.95 229 GLU A N 1
ATOM 1619 C CA . GLU A 1 202 ? 46.912 20.511 -5.088 1.00 79.66 229 GLU A CA 1
ATOM 1620 C C . GLU A 1 202 ? 48.061 21.341 -4.528 1.00 81.34 229 GLU A C 1
ATOM 1621 O O . GLU A 1 202 ? 47.897 22.066 -3.543 1.00 84.99 229 GLU A O 1
ATOM 1627 N N . GLU A 1 203 ? 49.221 21.247 -5.170 1.00 63.75 230 GLU A N 1
ATOM 1628 C CA . GLU A 1 203 ? 50.400 22.001 -4.781 1.00 63.92 230 GLU A CA 1
ATOM 1629 C C . GLU A 1 203 ? 50.834 22.918 -5.916 1.00 74.27 230 GLU A C 1
ATOM 1630 O O . GLU A 1 203 ? 50.334 22.843 -7.043 1.00 79.87 230 GLU A O 1
ATOM 1636 N N . ASP A 1 204 ? 51.772 23.801 -5.597 1.00 84.45 231 ASP A N 1
ATOM 1637 C CA . ASP A 1 204 ? 52.365 24.661 -6.610 1.00 94.34 231 ASP A CA 1
ATOM 1638 C C . ASP A 1 204 ? 53.143 23.813 -7.614 1.00 97.05 231 ASP A C 1
ATOM 1639 O O . ASP A 1 204 ? 54.061 23.080 -7.233 1.00 94.11 231 ASP A O 1
ATOM 1644 N N . ARG A 1 205 ? 52.752 23.893 -8.891 1.00 88.60 232 ARG A N 1
ATOM 1645 C CA . ARG A 1 205 ? 53.398 23.203 -10.010 1.00 82.64 232 ARG A CA 1
ATOM 1646 C C . ARG A 1 205 ? 53.284 21.684 -9.943 1.00 77.72 232 ARG A C 1
ATOM 1647 O O . ARG A 1 205 ? 54.085 20.981 -10.567 1.00 72.59 232 ARG A O 1
ATOM 1655 N N . VAL A 1 206 ? 52.313 21.160 -9.197 1.00 63.27 233 VAL A N 1
ATOM 1656 C CA . VAL A 1 206 ? 52.011 19.727 -9.207 1.00 59.36 233 VAL A CA 1
ATOM 1657 C C . VAL A 1 206 ? 50.622 19.538 -8.600 1.00 58.91 233 VAL A C 1
ATOM 1658 O O . VAL A 1 206 ? 50.247 20.218 -7.639 1.00 84.48 233 VAL A O 1
ATOM 1662 N N . ASN A 1 207 ? 49.855 18.617 -9.181 1.00 75.06 234 ASN A N 1
ATOM 1663 C CA . ASN A 1 207 ? 48.482 18.351 -8.756 1.00 60.95 234 ASN A CA 1
ATOM 1664 C C . ASN A 1 207 ? 48.202 16.876 -8.992 1.00 60.27 234 ASN A C 1
ATOM 1665 O O . ASN A 1 207 ? 48.024 16.457 -10.140 1.00 65.54 234 ASN A O 1
ATOM 1670 N N . ALA A 1 208 ? 48.163 16.099 -7.911 1.00 61.82 235 ALA A N 1
ATOM 1671 C CA . ALA A 1 208 ? 47.936 14.661 -7.956 1.00 63.67 235 ALA A CA 1
ATOM 1672 C C . ALA A 1 208 ? 46.533 14.346 -7.456 1.00 64.08 235 ALA A C 1
ATOM 1673 O O . ALA A 1 208 ? 46.135 14.811 -6.383 1.00 66.47 235 ALA A O 1
ATOM 1675 N N . THR A 1 209 ? 45.798 13.542 -8.224 1.00 67.06 236 THR A N 1
ATOM 1676 C CA . THR A 1 209 ? 44.402 13.234 -7.949 1.00 63.62 236 THR A CA 1
ATOM 1677 C C . THR A 1 209 ? 44.183 11.729 -8.020 1.00 65.37 236 THR A C 1
ATOM 1678 O O . THR A 1 209 ? 44.710 11.060 -8.913 1.00 58.90 236 THR A O 1
ATOM 1682 N N . VAL A 1 210 ? 43.403 11.204 -7.077 1.00 76.96 237 VAL A N 1
ATOM 1683 C CA . VAL A 1 210 ? 43.149 9.772 -6.954 1.00 67.64 237 VAL A CA 1
ATOM 1684 C C . VAL A 1 210 ? 41.651 9.535 -7.090 1.00 62.08 237 VAL A C 1
ATOM 1685 O O . VAL A 1 210 ? 40.856 10.089 -6.322 1.00 82.98 237 VAL A O 1
ATOM 1689 N N . TRP A 1 211 ? 41.269 8.712 -8.061 1.00 72.81 238 TRP A N 1
ATOM 1690 C CA . TRP A 1 211 ? 39.884 8.302 -8.254 1.00 74.25 238 TRP A CA 1
ATOM 1691 C C . TRP A 1 211 ? 39.703 6.872 -7.765 1.00 77.49 238 TRP A C 1
ATOM 1692 O O . TRP A 1 211 ? 40.442 5.976 -8.179 1.00 81.91 238 TRP A O 1
ATOM 1703 N N . LYS A 1 212 ? 38.714 6.658 -6.902 1.00 78.44 239 LYS A N 1
ATOM 1704 C CA . LYS A 1 212 ? 38.282 5.306 -6.562 1.00 74.80 239 LYS A CA 1
ATOM 1705 C C . LYS A 1 212 ? 37.347 4.821 -7.663 1.00 80.30 239 LYS A C 1
ATOM 1706 O O . LYS A 1 212 ? 36.231 5.330 -7.803 1.00 78.14 239 LYS A O 1
ATOM 1712 N N . LEU A 1 213 ? 37.797 3.851 -8.453 1.00 78.34 240 LEU A N 1
ATOM 1713 C CA . LEU A 1 213 ? 36.984 3.460 -9.596 1.00 83.09 240 LEU A CA 1
ATOM 1714 C C . LEU A 1 213 ? 35.789 2.627 -9.144 1.00 86.77 240 LEU A C 1
ATOM 1715 O O . LEU A 1 213 ? 35.925 1.763 -8.273 1.00 81.74 240 LEU A O 1
ATOM 1720 N N . PRO A 1 214 ? 34.614 2.879 -9.705 1.00 93.80 241 PRO A N 1
ATOM 1721 C CA . PRO A 1 214 ? 33.461 2.034 -9.423 1.00 103.41 241 PRO A CA 1
ATOM 1722 C C . PRO A 1 214 ? 33.535 0.752 -10.229 1.00 110.91 241 PRO A C 1
ATOM 1723 O O . PRO A 1 214 ? 34.267 0.682 -11.228 1.00 114.94 241 PRO A O 1
ATOM 1727 N N . PRO A 1 215 ? 32.802 -0.289 -9.826 1.00 114.15 242 PRO A N 1
ATOM 1728 C CA . PRO A 1 215 ? 32.668 -1.462 -10.704 1.00 115.63 242 PRO A CA 1
ATOM 1729 C C . PRO A 1 215 ? 32.085 -1.112 -12.065 1.00 116.91 242 PRO A C 1
ATOM 1730 O O . PRO A 1 215 ? 32.420 -1.754 -13.070 1.00 117.76 242 PRO A O 1
ATOM 1734 N N . THR A 1 216 ? 31.222 -0.098 -12.121 1.00 125.77 243 THR A N 1
ATOM 1735 C CA . THR A 1 216 ? 30.571 0.333 -13.352 1.00 127.27 243 THR A CA 1
ATOM 1736 C C . THR A 1 216 ? 31.509 1.079 -14.294 1.00 128.66 243 THR A C 1
ATOM 1737 O O . THR A 1 216 ? 31.134 1.326 -15.445 1.00 136.84 243 THR A O 1
ATOM 1741 N N . ALA A 1 217 ? 32.717 1.437 -13.847 1.00 128.49 244 ALA A N 1
ATOM 1742 C CA . ALA A 1 217 ? 33.579 2.303 -14.652 1.00 117.78 244 ALA A CA 1
ATOM 1743 C C . ALA A 1 217 ? 34.010 1.641 -15.949 1.00 111.76 244 ALA A C 1
ATOM 1744 O O . ALA A 1 217 ? 34.301 2.334 -16.934 1.00 117.85 244 ALA A O 1
ATOM 1746 N N . GLY A 1 218 ? 34.087 0.310 -15.975 1.00 100.43 245 GLY A N 1
ATOM 1747 C CA . GLY A 1 218 ? 34.480 -0.356 -17.207 1.00 97.99 245 GLY A CA 1
ATOM 1748 C C . GLY A 1 218 ? 33.433 -0.201 -18.293 1.00 107.31 245 GLY A C 1
ATOM 1749 O O . GLY A 1 218 ? 33.709 -0.410 -19.483 1.00 104.93 245 GLY A O 1
ATOM 1750 N N . LEU A 1 219 ? 32.219 0.178 -17.904 1.00 104.31 246 LEU A N 1
ATOM 1751 C CA . LEU A 1 219 ? 31.126 0.192 -18.864 1.00 103.11 246 LEU A CA 1
ATOM 1752 C C . LEU A 1 219 ? 31.173 1.421 -19.758 1.00 109.70 246 LEU A C 1
ATOM 1753 O O . LEU A 1 219 ? 30.730 1.360 -20.911 1.00 114.70 246 LEU A O 1
ATOM 1755 N N . GLU A 1 220 ? 31.731 2.529 -19.275 1.00 111.60 247 GLU A N 1
ATOM 1756 C CA . GLU A 1 220 ? 31.650 3.786 -20.003 1.00 118.08 247 GLU A CA 1
ATOM 1757 C C . GLU A 1 220 ? 32.991 4.506 -19.967 1.00 106.88 247 GLU A C 1
ATOM 1758 O O . GLU A 1 220 ? 33.818 4.284 -19.081 1.00 101.40 247 GLU A O 1
ATOM 1760 N N . ASP A 1 221 ? 33.192 5.378 -20.955 1.00 109.08 248 ASP A N 1
ATOM 1761 C CA . ASP A 1 221 ? 34.396 6.189 -21.044 1.00 99.03 248 ASP A CA 1
ATOM 1762 C C . ASP A 1 221 ? 34.455 7.199 -19.901 1.00 98.43 248 ASP A C 1
ATOM 1763 O O . ASP A 1 221 ? 33.450 7.515 -19.257 1.00 94.69 248 ASP A O 1
ATOM 1768 N N . LEU A 1 222 ? 35.658 7.723 -19.668 1.00 101.12 249 LEU A N 1
ATOM 1769 C CA . LEU A 1 222 ? 35.918 8.693 -18.612 1.00 98.63 249 LEU A CA 1
ATOM 1770 C C . LEU A 1 222 ? 36.420 9.994 -19.223 1.00 101.51 249 LEU A C 1
ATOM 1771 O O . LEU A 1 222 ? 37.371 9.986 -20.013 1.00 95.07 249 LEU A O 1
ATOM 1776 N N . HIS A 1 223 ? 35.785 11.103 -18.849 1.00 104.14 250 HIS A N 1
ATOM 1777 C CA . HIS A 1 223 ? 36.137 12.435 -19.326 1.00 100.69 250 HIS A CA 1
ATOM 1778 C C . HIS A 1 223 ? 36.641 13.277 -18.161 1.00 94.95 250 HIS A C 1
ATOM 1779 O O . HIS A 1 223 ? 35.977 13.369 -17.123 1.00 104.91 250 HIS A O 1
ATOM 1786 N N . ILE A 1 224 ? 37.812 13.888 -18.338 1.00 84.08 251 ILE A N 1
ATOM 1787 C CA . ILE A 1 224 ? 38.463 14.695 -17.311 1.00 90.19 251 ILE A CA 1
ATOM 1788 C C . ILE A 1 224 ? 38.788 16.062 -17.900 1.00 99.98 251 ILE A C 1
ATOM 1789 O O . ILE A 1 224 ? 39.228 16.162 -19.051 1.00 104.19 251 ILE A O 1
ATOM 1794 N N . HIS A 1 225 ? 38.568 17.117 -17.112 1.00 102.71 252 HIS A N 1
ATOM 1795 C CA . HIS A 1 225 ? 38.825 18.486 -17.539 1.00 108.28 252 HIS A CA 1
ATOM 1796 C C . HIS A 1 225 ? 39.584 19.229 -16.449 1.00 92.11 252 HIS A C 1
ATOM 1797 O O . HIS A 1 225 ? 39.491 18.892 -15.265 1.00 86.05 252 HIS A O 1
ATOM 1804 N N . SER A 1 226 ? 40.340 20.245 -16.859 1.00 91.43 253 SER A N 1
ATOM 1805 C CA . SER A 1 226 ? 41.174 21.002 -15.938 1.00 107.69 253 SER A CA 1
ATOM 1806 C C . SER A 1 226 ? 41.024 22.491 -16.214 1.00 117.47 253 SER A C 1
ATOM 1807 O O . SER A 1 226 ? 40.540 22.900 -17.272 1.00 130.41 253 SER A O 1
ATOM 1810 N N . GLN A 1 227 ? 41.477 23.303 -15.259 1.00 115.54 254 GLN A N 1
ATOM 1811 C CA . GLN A 1 227 ? 41.413 24.754 -15.373 1.00 127.99 254 GLN A CA 1
ATOM 1812 C C . GLN A 1 227 ? 42.721 25.371 -14.889 1.00 134.98 254 GLN A C 1
ATOM 1813 O O . GLN A 1 227 ? 43.168 25.080 -13.776 1.00 133.27 254 GLN A O 1
ATOM 1819 N N . LYS A 1 228 ? 43.324 26.237 -15.721 1.00 140.03 255 LYS A N 1
ATOM 1820 C CA . LYS A 1 228 ? 44.644 26.814 -15.457 1.00 139.11 255 LYS A CA 1
ATOM 1821 C C . LYS A 1 228 ? 44.721 28.320 -15.673 1.00 132.97 255 LYS A C 1
ATOM 1822 O O . LYS A 1 228 ? 45.805 28.895 -15.498 1.00 135.62 255 LYS A O 1
ATOM 1824 N N . GLU A 1 229 ? 43.628 28.967 -16.083 1.00 127.01 256 GLU A N 1
ATOM 1825 C CA . GLU A 1 229 ? 43.449 30.417 -15.991 1.00 136.37 256 GLU A CA 1
ATOM 1826 C C . GLU A 1 229 ? 44.191 31.215 -17.060 1.00 136.07 256 GLU A C 1
ATOM 1827 O O . GLU A 1 229 ? 44.302 32.454 -16.929 1.00 137.20 256 GLU A O 1
ATOM 1829 N N . GLU A 1 230 ? 44.700 30.565 -18.106 1.00 137.93 257 GLU A N 1
ATOM 1830 C CA . GLU A 1 230 ? 45.048 31.221 -19.362 1.00 148.23 257 GLU A CA 1
ATOM 1831 C C . GLU A 1 230 ? 46.218 32.196 -19.233 1.00 170.69 257 GLU A C 1
ATOM 1832 O O . GLU A 1 230 ? 46.389 33.079 -20.075 1.00 165.63 257 GLU A O 1
ATOM 1838 N N . GLU A 1 231 ? 47.056 32.067 -18.207 1.00 207.36 258 GLU A N 1
ATOM 1839 C CA . GLU A 1 231 ? 48.233 32.932 -18.136 1.00 211.41 258 GLU A CA 1
ATOM 1840 C C . GLU A 1 231 ? 49.162 32.683 -19.330 1.00 207.37 258 GLU A C 1
ATOM 1841 O O . GLU A 1 231 ? 48.928 31.761 -20.123 1.00 207.79 258 GLU A O 1
ATOM 1843 N N . GLN A 1 232 ? 50.195 33.518 -19.495 1.00 189.47 259 GLN A N 1
ATOM 1844 C CA . GLN A 1 232 ? 51.115 33.425 -20.639 1.00 175.12 259 GLN A CA 1
ATOM 1845 C C . GLN A 1 232 ? 52.302 32.515 -20.320 1.00 162.55 259 GLN A C 1
ATOM 1846 O O . GLN A 1 232 ? 53.473 32.907 -20.384 1.00 156.03 259 GLN A O 1
ATOM 1848 N N . SER A 1 233 ? 51.984 31.272 -19.970 1.00 155.94 260 SER A N 1
ATOM 1849 C CA . SER A 1 233 ? 52.981 30.230 -19.783 1.00 151.01 260 SER A CA 1
ATOM 1850 C C . SER A 1 233 ? 52.955 29.223 -20.922 1.00 146.46 260 SER A C 1
ATOM 1851 O O . SER A 1 233 ? 53.577 28.160 -20.811 1.00 151.61 260 SER A O 1
ATOM 1853 N N . GLU A 1 234 ? 52.216 29.522 -21.993 1.00 131.98 261 GLU A N 1
ATOM 1854 C CA . GLU A 1 234 ? 52.118 28.793 -23.251 1.00 123.10 261 GLU A CA 1
ATOM 1855 C C . GLU A 1 234 ? 51.110 27.644 -23.206 1.00 111.08 261 GLU A C 1
ATOM 1856 O O . GLU A 1 234 ? 50.821 27.070 -24.252 1.00 118.98 261 GLU A O 1
ATOM 1858 N N . VAL A 1 235 ? 50.572 27.279 -22.043 1.00 98.54 262 VAL A N 1
ATOM 1859 C CA . VAL A 1 235 ? 49.561 26.230 -21.952 1.00 98.43 262 VAL A CA 1
ATOM 1860 C C . VAL A 1 235 ? 48.438 26.720 -21.046 1.00 108.44 262 VAL A C 1
ATOM 1861 O O . VAL A 1 235 ? 48.697 27.322 -19.998 1.00 127.17 262 VAL A O 1
ATOM 1865 N N . GLN A 1 236 ? 47.190 26.476 -21.453 1.00 107.28 263 GLN A N 1
ATOM 1866 C CA . GLN A 1 236 ? 46.049 27.098 -20.794 1.00 112.44 263 GLN A CA 1
ATOM 1867 C C . GLN A 1 236 ? 45.047 26.120 -20.191 1.00 107.12 263 GLN A C 1
ATOM 1868 O O . GLN A 1 236 ? 44.446 26.444 -19.163 1.00 111.86 263 GLN A O 1
ATOM 1874 N N . ALA A 1 237 ? 44.846 24.946 -20.786 1.00 106.90 264 ALA A N 1
ATOM 1875 C CA . ALA A 1 237 ? 43.913 23.968 -20.236 1.00 106.28 264 ALA A CA 1
ATOM 1876 C C . ALA A 1 237 ? 44.133 22.634 -20.937 1.00 108.09 264 ALA A C 1
ATOM 1877 O O . ALA A 1 237 ? 44.795 22.559 -21.976 1.00 107.63 264 ALA A O 1
ATOM 1879 N N . TYR A 1 238 ? 43.568 21.577 -20.351 1.00 99.67 265 TYR A N 1
ATOM 1880 C CA . TYR A 1 238 ? 43.655 20.249 -20.941 1.00 87.65 265 TYR A CA 1
ATOM 1881 C C . TYR A 1 238 ? 42.375 19.472 -20.665 1.00 80.64 265 TYR A C 1
ATOM 1882 O O . TYR A 1 238 ? 41.612 19.790 -19.749 1.00 81.96 265 TYR A O 1
ATOM 1891 N N . SER A 1 239 ? 42.156 18.441 -21.479 1.00 81.62 266 SER A N 1
ATOM 1892 C CA . SER A 1 239 ? 41.053 17.508 -21.310 1.00 80.03 266 SER A CA 1
ATOM 1893 C C . SER A 1 239 ? 41.561 16.103 -21.595 1.00 82.92 266 SER A C 1
ATOM 1894 O O . SER A 1 239 ? 42.482 15.914 -22.393 1.00 85.59 266 SER A O 1
ATOM 1897 N N . LEU A 1 240 ? 40.951 15.116 -20.944 1.00 83.31 267 LEU A N 1
ATOM 1898 C CA . LEU A 1 240 ? 41.341 13.723 -21.104 1.00 77.15 267 LEU A CA 1
ATOM 1899 C C . LEU A 1 240 ? 40.117 12.879 -21.422 1.00 78.91 267 LEU A C 1
ATOM 1900 O O . LEU A 1 240 ? 39.037 13.104 -20.871 1.00 83.15 267 LEU A O 1
ATOM 1905 N N . LEU A 1 241 ? 40.294 11.911 -22.317 1.00 80.46 268 LEU A N 1
ATOM 1906 C CA . LEU A 1 241 ? 39.283 10.902 -22.605 1.00 81.95 268 LEU A CA 1
ATOM 1907 C C . LEU A 1 241 ? 39.916 9.539 -22.377 1.00 82.48 268 LEU A C 1
ATOM 1908 O O . LEU A 1 241 ? 40.879 9.176 -23.061 1.00 79.20 268 LEU A O 1
ATOM 1913 N N . LEU A 1 242 ? 39.382 8.794 -21.417 1.00 81.39 269 LEU A N 1
ATOM 1914 C CA . LEU A 1 242 ? 39.929 7.490 -21.067 1.00 77.44 269 LEU A CA 1
ATOM 1915 C C . LEU A 1 242 ? 38.964 6.401 -21.505 1.00 90.11 269 LEU A C 1
ATOM 1916 O O . LEU A 1 242 ? 37.858 6.300 -20.949 1.00 84.27 269 LEU A O 1
ATOM 1921 N N . PRO A 1 243 ? 39.325 5.580 -22.491 1.00 91.38 270 PRO A N 1
ATOM 1922 C CA . PRO A 1 243 ? 38.385 4.580 -23.008 1.00 94.49 270 PRO A CA 1
ATOM 1923 C C . PRO A 1 243 ? 38.008 3.557 -21.948 1.00 86.40 270 PRO A C 1
ATOM 1924 O O . PRO A 1 243 ? 38.765 3.281 -21.015 1.00 83.48 270 PRO A O 1
ATOM 1928 N N . ARG A 1 244 ? 36.810 2.993 -22.113 1.00 83.08 271 ARG A N 1
ATOM 1929 C CA . ARG A 1 244 ? 36.289 2.038 -21.144 1.00 85.53 271 ARG A CA 1
ATOM 1930 C C . ARG A 1 244 ? 37.196 0.823 -21.012 1.00 81.82 271 ARG A C 1
ATOM 1931 O O . ARG A 1 244 ? 37.325 0.256 -19.921 1.00 77.85 271 ARG A O 1
ATOM 1939 N N . ALA A 1 245 ? 37.839 0.411 -22.109 1.00 88.55 272 ALA A N 1
ATOM 1940 C CA . ALA A 1 245 ? 38.699 -0.768 -22.070 1.00 85.44 272 ALA A CA 1
ATOM 1941 C C . ALA A 1 245 ? 39.878 -0.581 -21.123 1.00 83.04 272 ALA A C 1
ATOM 1942 O O . ALA A 1 245 ? 40.393 -1.561 -20.573 1.00 75.75 272 ALA A O 1
ATOM 1944 N N . VAL A 1 246 ? 40.316 0.664 -20.919 1.00 91.37 273 VAL A N 1
ATOM 1945 C CA . VAL A 1 246 ? 41.441 0.929 -20.027 1.00 92.05 273 VAL A CA 1
ATOM 1946 C C . VAL A 1 246 ? 41.114 0.521 -18.597 1.00 89.56 273 VAL A C 1
ATOM 1947 O O . VAL A 1 246 ? 41.988 0.046 -17.860 1.00 78.91 273 VAL A O 1
ATOM 1951 N N . PHE A 1 247 ? 39.858 0.677 -18.186 1.00 91.42 274 PHE A N 1
ATOM 1952 C CA . PHE A 1 247 ? 39.441 0.345 -16.832 1.00 92.26 274 PHE A CA 1
ATOM 1953 C C . PHE A 1 247 ? 38.997 -1.103 -16.672 1.00 8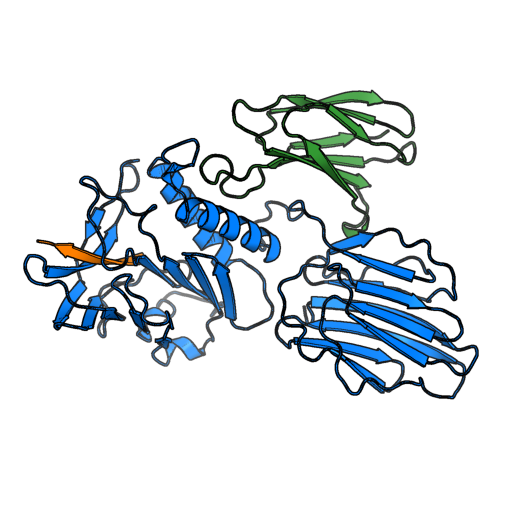6.66 274 PHE A C 1
ATOM 1954 O O . PHE A 1 247 ? 38.724 -1.525 -15.542 1.00 97.99 274 PHE A O 1
ATOM 1962 N N . GLN A 1 248 ? 38.928 -1.871 -17.755 1.00 80.34 275 GLN A N 1
ATOM 1963 C CA . GLN A 1 248 ? 38.365 -3.209 -17.675 1.00 79.74 275 GLN A CA 1
ATOM 1964 C C . GLN A 1 248 ? 39.343 -4.181 -17.028 1.00 76.08 275 GLN A C 1
ATOM 1965 O O . GLN A 1 248 ? 40.541 -4.178 -17.319 1.00 74.39 275 GLN A O 1
ATOM 1971 N N . GLN A 1 249 ? 38.813 -5.000 -16.126 1.00 77.12 276 GLN A N 1
ATOM 1972 C CA . GLN A 1 249 ? 39.574 -6.075 -15.509 1.00 80.54 276 GLN A CA 1
ATOM 1973 C C . GLN A 1 249 ? 40.013 -7.078 -16.578 1.00 84.35 276 GLN A C 1
ATOM 1974 O O . GLN A 1 249 ? 39.352 -7.239 -17.606 1.00 88.41 276 GLN A O 1
ATOM 1980 N N . THR A 1 250 ? 41.147 -7.748 -16.345 1.00 83.14 277 THR A N 1
ATOM 1981 C CA . THR A 1 250 ? 41.673 -8.658 -17.360 1.00 67.67 277 THR A CA 1
ATOM 1982 C C . THR A 1 250 ? 40.824 -9.929 -17.431 1.00 84.20 277 THR A C 1
ATOM 1983 O O . THR A 1 250 ? 39.982 -10.201 -16.570 1.00 81.03 277 THR A O 1
ATOM 1987 N N . ARG A 1 251 ? 41.043 -10.701 -18.502 1.00 95.79 278 ARG A N 1
ATOM 1988 C CA . ARG A 1 251 ? 40.214 -11.875 -18.765 1.00 104.68 278 ARG A CA 1
ATOM 1989 C C . ARG A 1 251 ? 40.337 -12.918 -17.658 1.00 111.86 278 ARG A C 1
ATOM 1990 O O . ARG A 1 251 ? 39.345 -13.558 -17.289 1.00 113.60 278 ARG A O 1
ATOM 1998 N N . GLY A 1 252 ? 41.537 -13.101 -17.113 1.00 123.53 279 GLY A N 1
ATOM 1999 C CA . GLY A 1 252 ? 41.743 -14.070 -16.052 1.00 132.95 279 GLY A CA 1
ATOM 2000 C C . GLY A 1 252 ? 41.768 -13.467 -14.659 1.00 134.62 279 GLY A C 1
ATOM 2001 O O . GLY A 1 252 ? 42.227 -14.100 -13.702 1.00 135.47 279 GLY A O 1
ATOM 2002 N N . ARG A 1 253 ? 41.267 -12.246 -14.530 1.00 145.85 280 ARG A N 1
ATOM 2003 C CA . ARG A 1 253 ? 41.294 -11.567 -13.247 1.00 157.29 280 ARG A CA 1
ATOM 2004 C C . ARG A 1 253 ? 40.107 -11.972 -12.388 1.00 179.73 280 ARG A C 1
ATOM 2005 O O . ARG A 1 253 ? 39.034 -12.339 -12.884 1.00 178.10 280 ARG A O 1
ATOM 2007 N N . ARG A 1 254 ? 40.310 -11.882 -11.082 1.00 207.79 281 ARG A N 1
ATOM 2008 C CA . ARG A 1 254 ? 39.342 -12.354 -10.115 1.00 209.21 281 ARG A CA 1
ATOM 2009 C C . ARG A 1 254 ? 39.081 -11.278 -9.077 1.00 205.36 281 ARG A C 1
ATOM 2010 O O . ARG A 1 254 ? 39.876 -10.349 -8.894 1.00 199.18 281 ARG A O 1
ATOM 2012 N N . ARG A 1 255 ? 37.913 -11.396 -8.452 1.00 201.16 282 ARG A N 1
ATOM 2013 C CA . ARG A 1 255 ? 37.467 -10.780 -7.203 1.00 198.94 282 ARG A CA 1
ATOM 2014 C C . ARG A 1 255 ? 36.881 -9.383 -7.369 1.00 192.95 282 ARG A C 1
ATOM 2015 O O . ARG A 1 255 ? 36.332 -8.848 -6.403 1.00 199.33 282 ARG A O 1
ATOM 2017 N N . ASP A 1 256 ? 36.985 -8.774 -8.552 1.00 164.20 283 ASP A N 1
ATOM 2018 C CA . ASP A 1 256 ? 36.410 -7.457 -8.831 1.00 141.95 283 ASP A CA 1
ATOM 2019 C C . ASP A 1 256 ? 36.833 -6.438 -7.776 1.00 133.51 283 ASP A C 1
ATOM 2020 O O . ASP A 1 256 ? 36.022 -5.676 -7.249 1.00 132.19 283 ASP A O 1
ATOM 2022 N N . ASP A 1 257 ? 38.123 -6.448 -7.449 1.00 126.39 284 ASP A N 1
ATOM 2023 C CA . ASP A 1 257 ? 38.639 -5.534 -6.443 1.00 112.87 284 ASP A CA 1
ATOM 2024 C C . ASP A 1 257 ? 38.627 -4.097 -6.961 1.00 118.51 284 ASP A C 1
ATOM 2025 O O . ASP A 1 257 ? 38.611 -3.842 -8.168 1.00 113.73 284 ASP A O 1
ATOM 2027 N N . ALA A 1 258 ? 38.631 -3.149 -6.026 1.00 122.68 285 ALA A N 1
ATOM 2028 C CA . ALA A 1 258 ? 38.669 -1.742 -6.397 1.00 120.07 285 ALA A CA 1
ATOM 2029 C C . ALA A 1 258 ? 39.990 -1.406 -7.076 1.00 110.29 285 ALA A C 1
ATOM 2030 O O . ALA A 1 258 ? 41.059 -1.854 -6.652 1.00 112.69 285 ALA A O 1
ATOM 2032 N N . LYS A 1 259 ? 39.908 -0.624 -8.147 1.00 100.42 286 LYS A N 1
ATOM 2033 C CA . LYS A 1 259 ? 41.074 -0.088 -8.827 1.00 91.35 286 LYS A CA 1
ATOM 2034 C C . LYS A 1 259 ? 41.025 1.430 -8.755 1.00 87.28 286 LYS A C 1
ATOM 2035 O O . LYS A 1 259 ? 39.956 2.022 -8.581 1.00 83.79 286 LYS A O 1
ATOM 2041 N N . ARG A 1 260 ? 42.187 2.061 -8.863 1.00 72.17 287 ARG A N 1
ATOM 2042 C CA . ARG A 1 260 ? 42.272 3.504 -8.738 1.00 61.25 287 ARG A CA 1
ATOM 2043 C C . ARG A 1 260 ? 42.841 4.123 -10.006 1.00 67.16 287 ARG A C 1
ATOM 2044 O O . ARG A 1 260 ? 43.689 3.537 -10.686 1.00 65.50 287 ARG A O 1
ATOM 2052 N N . LEU A 1 261 ? 42.346 5.314 -10.319 1.00 67.15 288 LEU A N 1
ATOM 2053 C CA . LEU A 1 261 ? 42.881 6.139 -11.388 1.00 65.69 288 LEU A CA 1
ATOM 2054 C C . LEU A 1 261 ? 43.795 7.197 -10.787 1.00 65.00 288 LEU A C 1
ATOM 2055 O O . LEU A 1 261 ? 43.461 7.816 -9.772 1.00 62.65 288 LEU A O 1
ATOM 2060 N N . LEU A 1 262 ? 44.957 7.387 -11.404 1.00 59.52 289 LEU A N 1
ATOM 2061 C CA . LEU A 1 262 ? 45.946 8.353 -10.946 1.00 57.92 289 LEU A CA 1
ATOM 2062 C C . LEU A 1 262 ? 46.241 9.327 -12.075 1.00 73.01 289 LEU A C 1
ATOM 2063 O O . LEU A 1 262 ? 46.724 8.920 -13.137 1.00 71.05 289 LEU A O 1
ATOM 2068 N N . VAL A 1 263 ? 45.946 10.604 -11.852 1.00 68.24 290 VAL A N 1
ATOM 2069 C CA . VAL A 1 263 ? 46.344 11.673 -12.759 1.00 67.41 290 VAL A CA 1
ATOM 2070 C C . VAL A 1 263 ? 47.263 12.599 -11.976 1.00 66.55 290 VAL A C 1
ATOM 2071 O O . VAL A 1 263 ? 46.818 13.294 -11.053 1.00 69.82 290 VAL A O 1
ATOM 2075 N N . VAL A 1 264 ? 48.544 12.593 -12.327 1.00 59.15 291 VAL A N 1
ATOM 2076 C CA . VAL A 1 264 ? 49.538 13.469 -11.722 1.00 56.42 291 VAL A CA 1
ATOM 2077 C C . VAL A 1 264 ? 49.878 14.533 -12.755 1.00 65.22 291 VAL A C 1
ATOM 2078 O O . VAL A 1 264 ? 50.489 14.239 -13.791 1.00 68.75 291 VAL A O 1
ATOM 2082 N N . ASP A 1 265 ? 49.477 15.769 -12.474 1.00 54.89 292 ASP A N 1
ATOM 2083 C CA . ASP A 1 265 ? 49.581 16.878 -13.414 1.00 60.54 292 ASP A CA 1
ATOM 2084 C C . ASP A 1 265 ? 50.766 17.753 -13.019 1.00 66.73 292 ASP A C 1
ATOM 2085 O O . ASP A 1 265 ? 50.729 18.432 -11.988 1.00 65.67 292 ASP A O 1
ATOM 2090 N N . PHE A 1 266 ? 51.810 17.744 -13.844 1.00 58.56 293 PHE A N 1
ATOM 2091 C CA . PHE A 1 266 ? 52.996 18.558 -13.617 1.00 63.47 293 PHE A CA 1
ATOM 2092 C C . PHE A 1 266 ? 52.920 19.847 -14.423 1.00 67.03 293 PHE A C 1
ATOM 2093 O O . PHE A 1 266 ? 52.537 19.840 -15.596 1.00 73.34 293 PHE A O 1
ATOM 2101 N N . SER A 1 267 ? 53.290 20.952 -13.783 1.00 73.13 294 SER A N 1
ATOM 2102 C CA . SER A 1 267 ? 53.537 22.221 -14.458 1.00 67.60 294 SER A CA 1
ATOM 2103 C C . SER A 1 267 ? 55.033 22.520 -14.481 1.00 65.24 294 SER A C 1
ATOM 2104 O O . SER A 1 267 ? 55.464 23.663 -14.325 1.00 77.53 294 SER A O 1
ATOM 2107 N N . SER A 1 268 ? 55.834 21.472 -14.671 1.00 62.46 295 SER A N 1
ATOM 2108 C CA . SER A 1 268 ? 57.287 21.546 -14.630 1.00 62.12 295 SER A CA 1
ATOM 2109 C C . SER A 1 268 ? 57.843 20.277 -15.258 1.00 64.94 295 SER A C 1
ATOM 2110 O O . SER A 1 268 ? 57.281 19.193 -15.084 1.00 62.65 295 SER A O 1
ATOM 2113 N N . GLN A 1 269 ? 58.942 20.418 -15.995 1.00 63.31 296 GLN A N 1
ATOM 2114 C CA . GLN A 1 269 ? 59.617 19.281 -16.609 1.00 60.81 296 GLN A CA 1
ATOM 2115 C C . GLN A 1 269 ? 60.951 18.996 -15.932 1.00 63.80 296 GLN A C 1
ATOM 2116 O O . GLN A 1 269 ? 61.867 18.429 -16.538 1.00 65.52 296 GLN A O 1
ATOM 2122 N N . ALA A 1 270 ? 61.063 19.392 -14.663 1.00 69.25 297 ALA A N 1
ATOM 2123 C CA . ALA A 1 270 ? 62.318 19.236 -13.938 1.00 66.78 297 ALA A CA 1
ATOM 2124 C C . ALA A 1 270 ? 62.673 17.766 -13.764 1.00 53.96 297 ALA A C 1
ATOM 2125 O O . ALA A 1 270 ? 63.849 17.391 -13.828 1.00 56.87 297 ALA A O 1
ATOM 2127 N N . LEU A 1 271 ? 61.669 16.914 -13.578 1.00 51.90 298 LEU A N 1
ATOM 2128 C CA . LEU A 1 271 ? 61.889 15.483 -13.411 1.00 53.87 298 LEU A CA 1
ATOM 2129 C C . LEU A 1 271 ? 61.929 14.727 -14.735 1.00 55.82 298 LEU A C 1
ATOM 2130 O O . LEU A 1 271 ? 62.100 13.503 -14.732 1.00 50.56 298 LEU A O 1
ATOM 2135 N N . PHE A 1 272 ? 61.777 15.423 -15.861 1.00 62.91 299 PHE A N 1
ATOM 2136 C CA . PHE A 1 272 ? 61.668 14.796 -17.179 1.00 55.15 299 PHE A CA 1
ATOM 2137 C C . PHE A 1 272 ? 62.576 15.526 -18.173 1.00 64.19 299 PHE A C 1
ATOM 2138 O O . PHE A 1 272 ? 62.124 16.129 -19.147 1.00 66.98 299 PHE A O 1
ATOM 2146 N N . GLN A 1 273 ? 63.879 15.469 -17.909 1.00 66.02 300 GLN A N 1
ATOM 2147 C CA . GLN A 1 273 ? 64.895 16.061 -18.768 1.00 56.99 300 GLN A CA 1
ATOM 2148 C C . GLN A 1 273 ? 65.650 14.932 -19.453 1.00 66.69 300 GLN A C 1
ATOM 2149 O O . GLN A 1 273 ? 66.405 14.203 -18.803 1.00 68.36 300 GLN A O 1
ATOM 2155 N N . ASP A 1 274 ? 65.443 14.785 -20.757 1.00 59.24 301 ASP A N 1
ATOM 2156 C CA . ASP A 1 274 ? 66.200 13.814 -21.526 1.00 63.68 301 ASP A CA 1
ATOM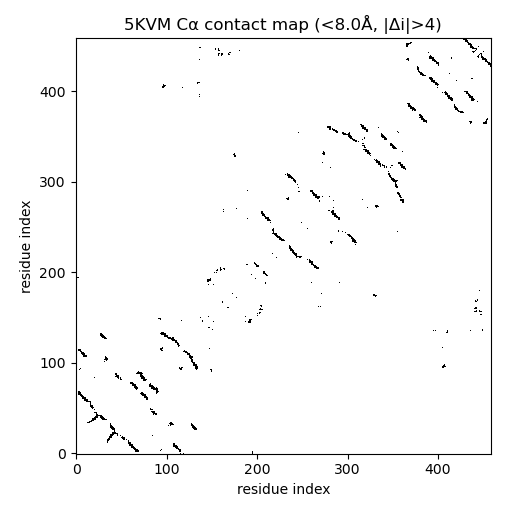 2157 C C . ASP A 1 274 ? 67.609 14.344 -21.779 1.00 67.75 301 ASP A C 1
ATOM 2158 O O . ASP A 1 274 ? 67.970 15.453 -21.372 1.00 68.26 301 ASP A O 1
ATOM 2163 N N . LYS A 1 275 ? 68.424 13.537 -22.450 1.00 65.01 302 LYS A N 1
ATOM 2164 C CA . LYS A 1 275 ? 69.651 14.063 -23.025 1.00 83.54 302 LYS A CA 1
ATOM 2165 C C . LYS A 1 275 ? 69.290 15.103 -24.077 1.00 109.74 302 LYS A C 1
ATOM 2166 O O . LYS A 1 275 ? 68.340 14.923 -24.844 1.00 124.70 302 LYS A O 1
ATOM 2168 N N . ASN A 1 276 ? 70.043 16.201 -24.094 1.00 103.93 303 ASN A N 1
ATOM 2169 C CA . ASN A 1 276 ? 69.820 17.421 -24.875 1.00 111.41 303 ASN A CA 1
ATOM 2170 C C . ASN A 1 276 ? 68.728 18.283 -24.246 1.00 114.15 303 ASN A C 1
ATOM 2171 O O . ASN A 1 276 ? 68.449 19.373 -24.769 1.00 125.24 303 ASN A O 1
ATOM 2176 N N . SER A 1 277 ? 68.104 17.838 -23.155 1.00 100.56 304 SER A N 1
ATOM 2177 C CA . SER A 1 277 ? 67.189 18.648 -22.347 1.00 92.57 304 SER A CA 1
ATOM 2178 C C . SER A 1 277 ? 66.095 19.285 -23.205 1.00 88.89 304 SER A C 1
ATOM 2179 O O . SER A 1 277 ? 65.928 20.505 -23.253 1.00 82.04 304 SER A O 1
ATOM 2182 N N . SER A 1 278 ? 65.343 18.425 -23.886 1.00 89.69 305 SER A N 1
ATOM 2183 C CA . SER A 1 278 ? 64.302 18.887 -24.794 1.00 77.33 305 SER A CA 1
ATOM 2184 C C . SER A 1 278 ? 63.173 19.576 -24.035 1.00 76.72 305 SER A C 1
ATOM 2185 O O . SER A 1 278 ? 62.810 19.181 -22.923 1.00 73.15 305 SER A O 1
ATOM 2188 N N . GLN A 1 279 ? 62.614 20.614 -24.650 1.00 87.01 306 GLN A N 1
ATOM 2189 C CA . GLN A 1 279 ? 61.565 21.404 -24.027 1.00 90.53 306 GLN A CA 1
ATOM 2190 C C . GLN A 1 279 ? 60.190 20.841 -24.358 1.00 86.96 306 GLN A C 1
ATOM 2191 O O . GLN A 1 279 ? 59.975 20.232 -25.411 1.00 92.58 306 GLN A O 1
ATOM 2197 N N . VAL A 1 280 ? 59.255 21.055 -23.436 1.00 81.18 307 VAL A N 1
ATOM 2198 C CA . VAL A 1 280 ? 57.879 20.599 -23.570 1.00 70.47 307 VAL A CA 1
ATOM 2199 C C . VAL A 1 280 ? 56.955 21.803 -23.447 1.00 73.43 307 VAL A C 1
ATOM 2200 O O . VAL A 1 280 ? 57.239 22.745 -22.699 1.00 80.57 307 VAL A O 1
ATOM 2204 N N . LEU A 1 281 ? 55.855 21.771 -24.200 1.00 83.91 308 LEU A N 1
ATOM 2205 C CA . LEU A 1 281 ? 54.903 22.875 -24.226 1.00 88.65 308 LEU A CA 1
ATOM 2206 C C . LEU A 1 281 ? 54.401 23.182 -22.820 1.00 85.58 308 LEU A C 1
ATOM 2207 O O . LEU A 1 281 ? 53.793 22.325 -22.172 1.00 81.51 308 LEU A O 1
ATOM 2212 N N . GLY A 1 282 ? 54.654 24.402 -22.350 1.00 86.69 309 GLY A N 1
ATOM 2213 C CA . GLY A 1 282 ? 54.239 24.789 -21.014 1.00 82.35 309 GLY A CA 1
ATOM 2214 C C . GLY A 1 282 ? 54.800 23.942 -19.889 1.00 80.19 309 GLY A C 1
ATOM 2215 O O . GLY A 1 282 ? 54.233 23.928 -18.797 1.00 79.17 309 GLY A O 1
ATOM 2216 N N . GLU A 1 283 ? 55.906 23.240 -20.127 1.00 89.29 310 GLU A N 1
ATOM 2217 C CA . GLU A 1 283 ? 56.490 22.306 -19.158 1.00 79.36 310 GLU A CA 1
ATOM 2218 C C . GLU A 1 283 ? 55.478 21.267 -18.673 1.00 73.58 310 GLU A C 1
ATOM 2219 O O . GLU A 1 283 ? 55.665 20.653 -17.615 1.00 78.62 310 GLU A O 1
ATOM 2225 N N . LYS A 1 284 ? 54.407 21.060 -19.437 1.00 84.63 311 LYS A N 1
ATOM 2226 C CA . LYS A 1 284 ? 53.338 20.159 -19.028 1.00 65.10 311 LYS A CA 1
ATOM 2227 C C . LYS A 1 284 ? 53.776 18.710 -19.186 1.00 65.61 311 LYS A C 1
ATOM 2228 O O . LYS A 1 284 ? 54.140 18.280 -20.285 1.00 68.34 311 LYS A O 1
ATOM 2234 N N . VAL A 1 285 ? 53.757 17.963 -18.086 1.00 59.09 312 VAL A N 1
ATOM 2235 C CA . VAL A 1 285 ? 53.952 16.519 -18.102 1.00 56.23 312 VAL A CA 1
ATOM 2236 C C . VAL A 1 285 ? 52.791 15.905 -17.331 1.00 55.22 312 VAL A C 1
ATOM 2237 O O . VAL A 1 285 ? 52.632 16.163 -16.133 1.00 74.56 312 VAL A O 1
ATOM 2241 N N . LEU A 1 286 ? 51.982 15.103 -18.014 1.00 69.81 313 LEU A N 1
ATOM 2242 C CA . LEU A 1 286 ? 50.724 14.603 -17.472 1.00 55.08 313 LEU A CA 1
ATOM 2243 C C . LEU A 1 286 ? 50.832 13.096 -17.280 1.00 58.49 313 LEU A C 1
ATOM 2244 O O . LEU A 1 286 ? 50.917 12.347 -18.260 1.00 67.16 313 LEU A O 1
ATOM 2249 N N . GLY A 1 287 ? 50.811 12.650 -16.026 1.00 54.83 314 GLY A N 1
ATOM 2250 C CA . GLY A 1 287 ? 50.886 11.235 -15.704 1.00 54.42 314 GLY A CA 1
ATOM 2251 C C . GLY A 1 287 ? 49.505 10.639 -15.503 1.00 52.18 314 GLY A C 1
ATOM 2252 O O . GLY A 1 287 ? 48.698 11.161 -14.731 1.00 55.39 314 GLY A O 1
ATOM 2253 N N . ILE A 1 288 ? 49.241 9.544 -16.218 1.00 51.32 315 ILE A N 1
ATOM 2254 C CA . ILE A 1 288 ? 47.979 8.820 -16.142 1.00 54.96 315 ILE A CA 1
ATOM 2255 C C . ILE A 1 288 ? 48.296 7.368 -15.825 1.00 58.29 315 ILE A C 1
ATOM 2256 O O . ILE A 1 288 ? 49.113 6.741 -16.510 1.00 55.10 315 ILE A O 1
ATOM 2261 N N . VAL A 1 289 ? 47.666 6.843 -14.778 1.00 56.05 316 VAL A N 1
ATOM 2262 C CA . VAL A 1 289 ? 47.949 5.504 -14.280 1.00 61.92 316 VAL A CA 1
ATOM 2263 C C . VAL A 1 289 ? 46.646 4.856 -13.839 1.00 56.25 316 VAL A C 1
ATOM 2264 O O . VAL A 1 289 ? 45.913 5.411 -13.013 1.00 60.28 316 VAL A O 1
ATOM 2268 N N . VAL A 1 290 ? 46.358 3.687 -14.393 1.00 58.92 317 VAL A N 1
ATOM 2269 C CA . VAL A 1 290 ? 45.396 2.770 -13.802 1.00 51.11 317 VAL A CA 1
ATOM 2270 C C . VAL A 1 290 ? 46.176 1.802 -12.929 1.00 61.30 317 VAL A C 1
ATOM 2271 O O . VAL A 1 290 ? 47.150 1.193 -13.387 1.00 58.70 317 VAL A O 1
ATOM 2275 N N . GLN A 1 291 ? 45.750 1.668 -11.672 1.00 55.28 318 GLN A N 1
ATOM 2276 C CA . GLN A 1 291 ? 46.498 0.974 -10.629 1.00 55.11 318 GLN A CA 1
ATOM 2277 C C . GLN A 1 291 ? 47.069 -0.366 -11.078 1.00 49.83 318 GLN A C 1
ATOM 2278 O O . GLN A 1 291 ? 46.321 -1.310 -11.352 1.00 65.29 318 GLN A O 1
ATOM 2284 N N . ASN A 1 292 ? 48.400 -0.441 -11.164 1.00 47.00 319 ASN A N 1
ATOM 2285 C CA . ASN A 1 292 ? 49.120 -1.691 -11.415 1.00 59.26 319 ASN A CA 1
ATOM 2286 C C . ASN A 1 292 ? 48.676 -2.353 -12.717 1.00 56.81 319 ASN A C 1
ATOM 2287 O O . ASN A 1 292 ? 48.552 -3.576 -12.798 1.00 55.33 319 ASN A O 1
ATOM 2292 N N . THR A 1 293 ? 48.443 -1.544 -13.748 1.00 54.70 320 THR A N 1
ATOM 2293 C CA . THR A 1 293 ? 47.930 -2.053 -15.011 1.00 52.53 320 THR A CA 1
ATOM 2294 C C . THR A 1 293 ? 48.635 -1.376 -16.174 1.00 52.10 320 THR A C 1
ATOM 2295 O O . THR A 1 293 ? 48.901 -0.171 -16.137 1.00 53.46 320 THR A O 1
ATOM 2299 N N . LYS A 1 294 ? 48.946 -2.167 -17.198 1.00 53.72 321 LYS A N 1
ATOM 2300 C CA . LYS A 1 294 ? 49.430 -1.668 -18.476 1.00 50.16 321 LYS A CA 1
ATOM 2301 C C . LYS A 1 294 ? 48.502 -2.157 -19.577 1.00 56.54 321 LYS A C 1
ATOM 2302 O O . LYS A 1 294 ? 48.252 -3.362 -19.694 1.00 56.56 321 LYS A O 1
ATOM 2308 N N . VAL A 1 295 ? 47.989 -1.223 -20.371 1.00 56.98 322 VAL A N 1
ATOM 2309 C CA . VAL A 1 295 ? 47.098 -1.527 -21.482 1.00 66.85 322 VAL A CA 1
ATOM 2310 C C . VAL A 1 295 ? 47.791 -1.114 -22.771 1.00 58.99 322 VAL A C 1
ATOM 2311 O O . VAL A 1 295 ? 48.466 -0.079 -22.818 1.00 52.91 322 VAL A O 1
ATOM 2315 N N . THR A 1 296 ? 47.629 -1.926 -23.813 1.00 59.98 323 THR A N 1
ATOM 2316 C CA . THR A 1 296 ? 48.261 -1.658 -25.095 1.00 68.22 323 THR A CA 1
ATOM 2317 C C . THR A 1 296 ? 47.332 -2.119 -26.208 1.00 67.41 323 THR A C 1
ATOM 2318 O O . THR A 1 296 ? 46.402 -2.900 -25.985 1.00 62.24 323 THR A O 1
ATOM 2322 N N . ASN A 1 297 ? 47.594 -1.615 -27.415 1.00 73.90 324 ASN A N 1
ATOM 2323 C CA . ASN A 1 297 ? 46.828 -1.976 -28.609 1.00 78.16 324 ASN A CA 1
ATOM 2324 C C . ASN A 1 297 ? 45.339 -1.682 -28.417 1.00 81.58 324 ASN A C 1
ATOM 2325 O O . ASN A 1 297 ? 44.473 -2.526 -28.660 1.00 87.21 324 ASN A O 1
ATOM 2330 N N . LEU A 1 298 ? 45.046 -0.462 -27.975 1.00 73.65 325 LEU A N 1
ATOM 2331 C CA . LEU A 1 298 ? 43.667 -0.055 -27.746 1.00 73.21 325 LEU A CA 1
ATOM 2332 C C . LEU A 1 298 ? 42.944 0.181 -29.066 1.00 81.72 325 LEU A C 1
ATOM 2333 O O . LEU A 1 298 ? 43.507 0.746 -30.009 1.00 77.85 325 LEU A O 1
ATOM 2338 N N . SER A 1 299 ? 41.685 -0.259 -29.131 1.00 85.90 326 SER A N 1
ATOM 2339 C CA . SER A 1 299 ? 40.843 0.026 -30.287 1.00 89.00 326 SER A CA 1
ATOM 2340 C C . SER A 1 299 ? 40.541 1.517 -30.337 1.00 92.20 326 SER A C 1
ATOM 2341 O O . SER A 1 299 ? 41.035 2.227 -31.217 1.00 95.05 326 SER A O 1
ATOM 2344 N N . ASP A 1 300 ? 39.737 1.999 -29.398 1.00 82.89 327 ASP A N 1
ATOM 2345 C CA . ASP A 1 300 ? 39.542 3.433 -29.241 1.00 85.53 327 ASP A CA 1
ATOM 2346 C C . ASP A 1 300 ? 40.670 3.992 -28.385 1.00 85.02 327 ASP A C 1
ATOM 2347 O O . ASP A 1 300 ? 40.895 3.495 -27.275 1.00 76.56 327 ASP A O 1
ATOM 2352 N N . PRO A 1 301 ? 41.402 4.995 -28.853 1.00 83.04 328 PRO A N 1
ATOM 2353 C CA . PRO A 1 301 ? 42.582 5.456 -28.120 1.00 73.04 328 PRO A CA 1
ATOM 2354 C C . PRO A 1 301 ? 42.220 6.383 -26.970 1.00 83.84 328 PRO A C 1
ATOM 2355 O O . PRO A 1 301 ? 41.169 7.029 -26.956 1.00 89.92 328 PRO A O 1
ATOM 2359 N N . VAL A 1 302 ? 43.120 6.435 -25.988 1.00 83.39 329 VAL A N 1
ATOM 2360 C CA . VAL A 1 302 ? 43.090 7.536 -25.039 1.00 88.95 329 VAL A CA 1
ATOM 2361 C C . VAL A 1 302 ? 43.507 8.797 -25.780 1.00 88.22 329 VAL A C 1
ATOM 2362 O O . VAL A 1 302 ? 44.426 8.776 -26.613 1.00 81.07 329 VAL A O 1
ATOM 2366 N N . VAL A 1 303 ? 42.787 9.889 -25.549 1.00 84.31 330 VAL A N 1
ATOM 2367 C CA . VAL A 1 303 ? 43.062 11.140 -26.240 1.00 87.43 330 VAL A CA 1
ATOM 2368 C C . VAL A 1 303 ? 43.333 12.220 -25.202 1.00 76.55 330 VAL A C 1
ATOM 2369 O O . VAL A 1 303 ? 42.640 12.306 -24.181 1.00 81.23 330 VAL A O 1
ATOM 2373 N N . LEU A 1 304 ? 44.382 13.001 -25.443 1.00 70.75 331 LEU A N 1
ATOM 2374 C CA . LEU A 1 304 ? 44.760 14.128 -24.601 1.00 80.86 331 LEU A CA 1
ATOM 2375 C C . LEU A 1 304 ? 44.736 15.380 -25.465 1.00 85.39 331 LEU A C 1
ATOM 2376 O O . LEU A 1 304 ? 45.488 15.473 -26.441 1.00 85.23 331 LEU A O 1
ATOM 2381 N N . THR A 1 305 ? 43.878 16.333 -25.108 1.00 86.88 332 THR A N 1
ATOM 2382 C CA . THR A 1 305 ? 43.703 17.572 -25.854 1.00 96.45 332 THR A CA 1
ATOM 2383 C C . THR A 1 305 ? 44.166 18.740 -24.996 1.00 92.99 332 THR A C 1
ATOM 2384 O O . THR A 1 305 ? 43.747 18.868 -23.841 1.00 80.67 332 THR A O 1
ATOM 2388 N N . PHE A 1 306 ? 45.023 19.590 -25.563 1.00 89.40 333 PHE A N 1
ATOM 2389 C CA . PHE A 1 306 ? 45.644 20.694 -24.841 1.00 86.59 333 PHE A CA 1
ATOM 2390 C C . PHE A 1 306 ? 45.396 22.003 -25.578 1.00 99.95 333 PHE A C 1
ATOM 2391 O O . PHE A 1 306 ? 45.708 22.117 -26.768 1.00 105.59 333 PHE A O 1
ATOM 2399 N N . GLN A 1 307 ? 44.837 22.985 -24.871 1.00 105.36 334 GLN A N 1
ATOM 2400 C CA . GLN A 1 307 ? 44.721 24.344 -25.382 1.00 100.91 334 GLN A CA 1
ATOM 2401 C C . GLN A 1 307 ? 45.981 25.128 -25.037 1.00 100.29 334 GLN A C 1
ATOM 2402 O O . GLN A 1 307 ? 46.486 25.049 -23.913 1.00 101.26 334 GLN A O 1
ATOM 2408 N N . HIS A 1 308 ? 46.483 25.889 -26.007 1.00 98.51 335 HIS A N 1
ATOM 2409 C CA . HIS A 1 308 ? 47.769 26.556 -25.850 1.00 98.53 335 HIS A CA 1
ATOM 2410 C C . HIS A 1 308 ? 47.824 27.768 -26.771 1.00 106.58 335 HIS A C 1
ATOM 2411 O O . HIS A 1 308 ? 47.005 27.922 -27.680 1.00 107.59 335 HIS A O 1
ATOM 2418 N N . GLN A 1 309 ? 48.827 28.643 -26.520 1.00 113.94 336 GLN A N 1
ATOM 2419 C CA . GLN A 1 309 ? 49.049 29.757 -27.436 1.00 129.87 336 GLN A CA 1
ATOM 2420 C C . GLN A 1 309 ? 50.106 29.368 -28.458 1.00 126.91 336 GLN A C 1
ATOM 2421 O O . GLN A 1 309 ? 51.164 28.843 -28.082 1.00 135.31 336 GLN A O 1
ATOM 2427 N N . PRO A 1 310 ? 49.844 29.567 -29.748 1.00 123.65 337 PRO A N 1
ATOM 2428 C CA . PRO A 1 310 ? 50.754 29.045 -30.777 1.00 127.15 337 PRO A CA 1
ATOM 2429 C C . PRO A 1 310 ? 52.088 29.782 -30.816 1.00 129.70 337 PRO A C 1
ATOM 2430 O O . PRO A 1 310 ? 52.158 30.996 -30.613 1.00 137.24 337 PRO A O 1
ATOM 2434 N N . GLN A 1 311 ? 53.155 29.024 -31.081 1.00 113.85 338 GLN A N 1
ATOM 2435 C CA . GLN A 1 311 ? 54.482 29.584 -31.356 1.00 117.88 338 GLN A CA 1
ATOM 2436 C C . GLN A 1 311 ? 55.127 28.817 -32.509 1.00 121.33 338 GLN A C 1
ATOM 2437 O O . GLN A 1 311 ? 56.249 28.318 -32.394 1.00 132.44 338 GLN A O 1
ATOM 2443 N N . PRO A 1 312 ? 54.453 28.735 -33.657 1.00 128.28 339 PRO A N 1
ATOM 2444 C CA . PRO A 1 312 ? 54.799 27.722 -34.666 1.00 141.30 339 PRO A CA 1
ATOM 2445 C C . PRO A 1 312 ? 55.771 28.166 -35.750 1.00 151.91 339 PRO A C 1
ATOM 2446 O O . PRO A 1 312 ? 55.917 27.445 -36.742 1.00 142.12 339 PRO A O 1
ATOM 2450 N N . LYS A 1 313 ? 56.432 29.316 -35.598 1.00 171.56 340 LYS A N 1
ATOM 2451 C CA . LYS A 1 313 ? 57.307 29.799 -36.659 1.00 178.06 340 LYS A CA 1
ATOM 2452 C C . LYS A 1 313 ? 58.470 28.844 -36.887 1.00 166.65 340 LYS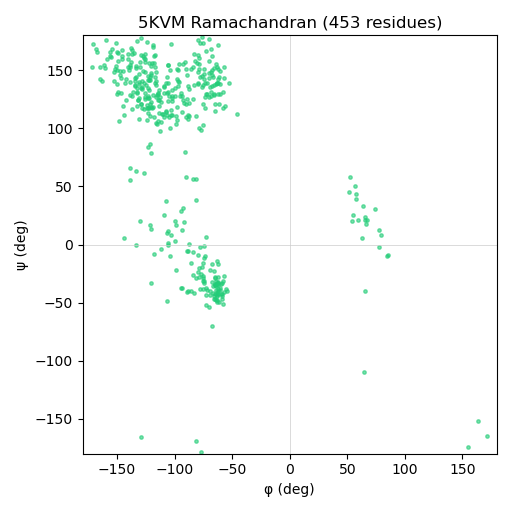 A C 1
ATOM 2453 O O . LYS A 1 313 ? 58.826 28.552 -38.034 1.00 178.58 340 LYS A O 1
ATOM 2455 N N . ASN A 1 314 ? 59.055 28.321 -35.808 1.00 139.80 341 ASN A N 1
ATOM 2456 C CA . ASN A 1 314 ? 60.227 27.463 -35.919 1.00 130.13 341 ASN A CA 1
ATOM 2457 C C . ASN A 1 314 ? 60.078 26.163 -35.135 1.00 125.19 341 ASN A C 1
ATOM 2458 O O . ASN A 1 314 ? 61.085 25.523 -34.825 1.00 117.83 341 ASN A O 1
ATOM 2463 N N . VAL A 1 315 ? 58.853 25.750 -34.809 1.00 113.72 342 VAL A N 1
ATOM 2464 C CA . VAL A 1 315 ? 58.652 24.574 -33.970 1.00 109.43 342 VAL A CA 1
ATOM 2465 C C . VAL A 1 315 ? 57.365 23.870 -34.380 1.00 105.76 342 VAL A C 1
ATOM 2466 O O . VAL A 1 315 ? 56.412 24.493 -34.858 1.00 104.51 342 VAL A O 1
ATOM 2470 N N . THR A 1 316 ? 57.356 22.551 -34.198 1.00 96.90 343 THR A N 1
ATOM 2471 C CA . THR A 1 316 ? 56.187 21.709 -34.387 1.00 95.13 343 THR A CA 1
ATOM 2472 C C . THR A 1 316 ? 55.895 21.003 -33.069 1.00 90.15 343 THR A C 1
ATOM 2473 O O . THR A 1 316 ? 56.792 20.807 -32.244 1.00 90.25 343 THR A O 1
ATOM 2477 N N . LEU A 1 317 ? 54.632 20.646 -32.858 1.00 89.15 344 LEU A N 1
ATOM 2478 C CA . LEU A 1 317 ? 54.203 19.978 -31.638 1.00 84.93 344 LEU A CA 1
ATOM 2479 C C . LEU A 1 317 ? 54.027 18.490 -31.903 1.00 88.00 344 LEU A C 1
ATOM 2480 O O . LEU A 1 317 ? 53.326 18.103 -32.844 1.00 89.39 344 LEU A O 1
ATOM 2485 N N . GLN A 1 318 ? 54.662 17.660 -31.077 1.00 78.07 345 GLN A N 1
ATOM 2486 C CA . GLN A 1 318 ? 54.601 16.211 -31.228 1.00 75.34 345 GLN A CA 1
ATOM 2487 C C . GLN A 1 318 ? 54.227 15.568 -29.903 1.00 83.16 345 GLN A C 1
AT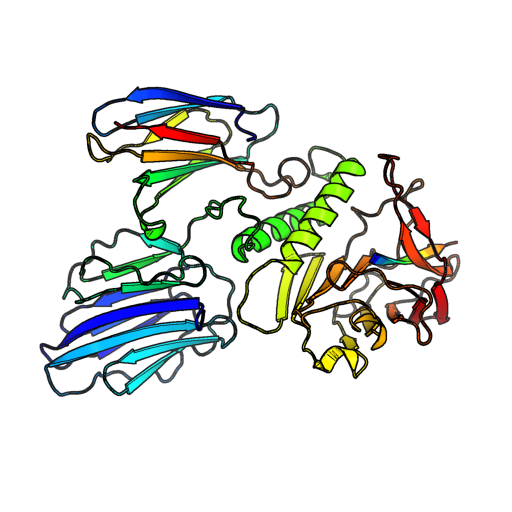OM 2488 O O . GLN A 1 318 ? 54.943 15.723 -28.907 1.00 70.71 345 GLN A O 1
ATOM 2494 N N . CYS A 1 319 ? 53.120 14.831 -29.900 1.00 81.71 346 CYS A N 1
ATOM 2495 C CA . CYS A 1 319 ? 52.729 14.062 -28.728 1.00 67.57 346 CYS A CA 1
ATOM 2496 C C . CYS A 1 319 ? 53.735 12.953 -28.452 1.00 64.66 346 CYS A C 1
ATOM 2497 O O . CYS A 1 319 ? 54.071 12.167 -29.342 1.00 93.40 346 CYS A O 1
ATOM 2500 N N . VAL A 1 320 ? 54.208 12.886 -27.205 1.00 71.91 347 VAL A N 1
ATOM 2501 C CA . VAL A 1 320 ? 55.169 11.876 -26.779 1.00 66.52 347 VAL A CA 1
ATOM 2502 C C . VAL A 1 320 ? 54.813 11.407 -25.374 1.00 60.16 347 VAL A C 1
ATOM 2503 O O . VAL A 1 320 ? 54.047 12.049 -24.653 1.00 65.04 347 VAL A O 1
ATOM 2507 N N . PHE A 1 321 ? 55.385 10.269 -24.986 1.00 54.99 348 PHE A N 1
ATOM 2508 C CA . PHE A 1 321 ? 55.266 9.767 -23.624 1.00 56.87 348 PHE A CA 1
ATOM 2509 C C . PHE A 1 321 ? 56.647 9.391 -23.112 1.00 56.10 348 PHE A C 1
ATOM 2510 O O . PHE A 1 321 ? 57.512 8.954 -23.875 1.00 56.93 348 PHE A O 1
ATOM 2518 N N . TRP A 1 322 ? 56.850 9.578 -21.812 1.00 51.46 349 TRP A N 1
ATOM 2519 C CA . TRP A 1 322 ? 58.160 9.354 -21.223 1.00 48.95 349 TRP A CA 1
ATOM 2520 C C . TRP A 1 322 ? 58.451 7.863 -21.119 1.00 57.12 349 TRP A C 1
ATOM 2521 O O . TRP A 1 322 ? 57.648 7.099 -20.576 1.00 61.54 349 TRP A O 1
ATOM 2532 N N . VAL A 1 323 ? 59.595 7.447 -21.648 1.00 49.05 350 VAL A N 1
ATOM 2533 C CA . VAL A 1 323 ? 60.063 6.075 -21.532 1.00 57.76 350 VAL A CA 1
ATOM 2534 C C . VAL A 1 323 ? 61.419 6.089 -20.841 1.00 60.15 350 VAL A C 1
ATOM 2535 O O . VAL A 1 323 ? 62.239 6.984 -21.076 1.00 60.21 350 VAL A O 1
ATOM 2539 N N . GLU A 1 324 ? 61.647 5.106 -19.974 1.00 57.66 351 GLU A N 1
ATOM 2540 C CA . GLU A 1 324 ? 62.939 4.912 -19.337 1.00 65.96 351 GLU A CA 1
ATOM 2541 C C . GLU A 1 324 ? 63.400 3.480 -19.570 1.00 73.16 351 GLU A C 1
ATOM 2542 O O . GLU A 1 324 ? 62.607 2.594 -19.892 1.00 76.12 351 GLU A O 1
ATOM 2548 N N . ASP A 1 325 ? 64.697 3.256 -19.405 1.00 93.90 352 ASP A N 1
ATOM 2549 C CA . ASP A 1 325 ? 65.252 1.914 -19.539 1.00 102.58 352 ASP A CA 1
ATOM 2550 C C . ASP A 1 325 ? 65.580 1.353 -18.164 1.00 106.10 352 ASP A C 1
ATOM 2551 O O . ASP A 1 325 ? 66.527 1.832 -17.519 1.00 108.43 352 ASP A O 1
ATOM 2556 N N . PRO A 1 326 ? 64.839 0.361 -17.666 1.00 113.32 353 PRO A N 1
ATOM 2557 C CA . PRO A 1 326 ? 65.293 -0.357 -16.471 1.00 116.50 353 PRO A CA 1
ATOM 2558 C C . PRO A 1 326 ? 66.601 -1.070 -16.769 1.00 126.30 353 PRO A C 1
ATOM 2559 O O . PRO A 1 326 ? 66.785 -1.626 -17.853 1.00 135.48 353 PRO A O 1
ATOM 2563 N N . ALA A 1 327 ? 67.515 -1.022 -15.800 1.00 132.97 354 ALA A N 1
ATOM 2564 C CA . ALA A 1 327 ? 68.897 -1.513 -15.867 1.00 139.91 354 ALA A CA 1
ATOM 2565 C C . ALA A 1 327 ? 69.820 -0.553 -16.605 1.00 139.79 354 ALA A C 1
ATOM 2566 O O . ALA A 1 327 ? 70.979 -0.909 -16.864 1.00 147.23 354 ALA A O 1
ATOM 2568 N N . SER A 1 328 ? 69.358 0.649 -16.951 1.00 132.12 355 SER A N 1
ATOM 2569 C CA . SER A 1 328 ? 70.241 1.645 -17.545 1.00 123.99 355 SER A CA 1
ATOM 2570 C C . SER A 1 328 ? 70.830 2.589 -16.505 1.00 128.91 355 SER A C 1
ATOM 2571 O O . SER A 1 328 ? 71.995 2.983 -16.626 1.00 133.44 355 SER A O 1
ATOM 2574 N N . SER A 1 329 ? 70.044 2.957 -15.488 1.00 113.75 356 SER A N 1
ATOM 2575 C CA . SER A 1 329 ? 70.419 3.996 -14.522 1.00 109.30 356 SER A CA 1
ATOM 2576 C C . SER A 1 329 ? 70.782 5.299 -15.230 1.00 105.76 356 SER A C 1
ATOM 2577 O O . SER A 1 329 ? 71.540 6.121 -14.711 1.00 108.50 356 SER A O 1
ATOM 2580 N N . SER A 1 330 ? 70.237 5.485 -16.428 1.00 97.96 357 SER A N 1
ATOM 2581 C CA . SER A 1 330 ? 70.506 6.640 -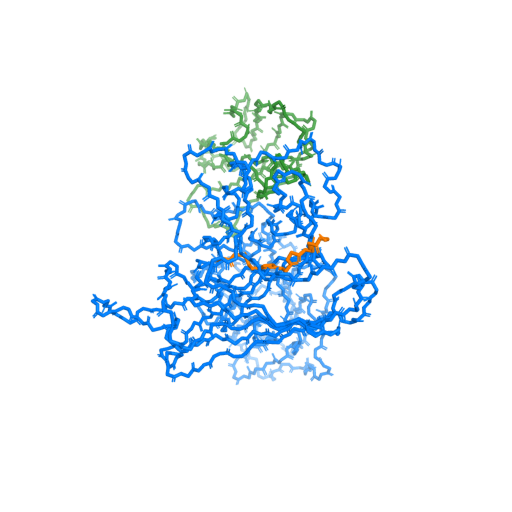17.264 1.00 87.20 357 SER A CA 1
ATOM 2582 C C . SER A 1 330 ? 69.220 7.425 -17.477 1.00 79.12 357 SER A C 1
ATOM 2583 O O . SER A 1 330 ? 68.116 6.919 -17.251 1.00 68.71 357 SER A O 1
ATOM 2586 N N . THR A 1 331 ? 69.377 8.671 -17.918 1.00 73.56 358 THR A N 1
ATOM 2587 C CA . THR A 1 331 ? 68.228 9.533 -18.156 1.00 71.43 358 THR A CA 1
ATOM 2588 C C . THR A 1 331 ? 67.309 8.931 -19.215 1.00 66.36 358 THR A C 1
ATOM 2589 O O . THR A 1 331 ? 67.746 8.211 -20.117 1.00 61.23 358 THR A O 1
ATOM 2593 N N . GLY A 1 332 ? 66.017 9.225 -19.090 1.00 59.42 359 GLY A N 1
ATOM 2594 C CA . GLY A 1 332 ? 65.023 8.724 -20.013 1.00 52.04 359 GLY A CA 1
ATOM 2595 C C . GLY A 1 332 ? 64.960 9.539 -21.292 1.00 58.27 359 GLY A C 1
ATOM 2596 O O . GLY A 1 332 ? 65.808 10.386 -21.576 1.00 64.91 359 GLY A O 1
ATOM 2597 N N . SER A 1 333 ? 63.923 9.267 -22.079 1.00 53.30 360 SER A N 1
ATOM 2598 C CA . SER A 1 333 ? 63.732 9.952 -23.350 1.00 54.90 360 SER A CA 1
ATOM 2599 C C . SER A 1 333 ? 62.251 9.943 -23.695 1.00 60.82 360 SER A C 1
ATOM 2600 O O . SER A 1 333 ? 61.455 9.232 -23.080 1.00 57.51 360 SER A O 1
ATOM 2603 N N . TRP A 1 334 ? 61.896 10.739 -24.698 1.00 55.18 361 TRP A N 1
ATOM 2604 C CA . TRP A 1 334 ? 60.518 10.840 -25.151 1.00 63.50 361 TRP A CA 1
ATOM 2605 C C . TRP A 1 334 ? 60.282 9.923 -26.341 1.00 67.41 361 TRP A C 1
ATOM 2606 O O . TRP A 1 334 ? 61.130 9.806 -27.231 1.00 66.66 361 TRP A O 1
ATOM 2617 N N . SER A 1 335 ? 59.122 9.274 -26.351 1.00 68.92 362 SER A N 1
ATOM 2618 C CA . SER A 1 335 ? 58.747 8.363 -27.419 1.00 61.44 362 SER A CA 1
ATOM 2619 C C . SER A 1 335 ? 57.346 8.694 -27.909 1.00 61.33 362 SER A C 1
ATOM 2620 O O . SER A 1 335 ? 56.454 8.999 -27.112 1.00 57.86 362 SER A O 1
ATOM 2623 N N . SER A 1 336 ? 57.158 8.623 -29.226 1.00 59.39 363 SER A N 1
ATOM 2624 C CA . SER A 1 336 ? 55.865 8.865 -29.853 1.00 60.99 363 SER A CA 1
ATOM 2625 C C . SER A 1 336 ? 55.203 7.581 -30.335 1.00 67.26 363 SER A C 1
ATOM 2626 O O . SER A 1 336 ? 54.206 7.646 -31.064 1.00 62.62 363 SER A O 1
ATOM 2629 N N . ALA A 1 337 ? 55.728 6.422 -29.940 1.00 68.52 364 ALA A N 1
ATOM 2630 C CA . ALA A 1 337 ? 55.216 5.151 -30.434 1.00 74.06 364 ALA A CA 1
ATOM 2631 C C . ALA A 1 337 ? 53.754 4.973 -30.053 1.00 64.86 364 ALA A C 1
ATOM 2632 O O . ALA A 1 337 ? 53.376 5.145 -28.892 1.00 66.43 364 ALA A O 1
ATOM 2634 N N . GLY A 1 338 ? 52.933 4.630 -31.040 1.00 66.12 365 GLY A N 1
ATOM 2635 C CA . GLY A 1 338 ? 51.519 4.441 -30.792 1.00 61.66 365 GLY A CA 1
ATOM 2636 C C . GLY A 1 338 ? 50.775 5.695 -30.399 1.00 66.30 365 GLY A C 1
ATOM 2637 O O . GLY A 1 338 ? 49.672 5.603 -29.860 1.00 75.70 365 GLY A O 1
ATOM 2638 N N . CYS A 1 339 ? 51.346 6.870 -30.657 1.00 63.02 366 CYS A N 1
ATOM 2639 C CA . CYS A 1 339 ? 50.728 8.143 -30.308 1.00 64.07 366 CYS A CA 1
ATOM 2640 C C . CYS A 1 339 ? 50.679 9.020 -31.550 1.00 73.53 366 CYS A C 1
ATOM 2641 O O . CYS A 1 339 ? 51.727 9.391 -32.090 1.00 81.04 366 CYS A O 1
ATOM 2644 N N . GLU A 1 340 ? 49.471 9.354 -31.993 1.00 69.73 367 GLU A N 1
ATOM 2645 C CA . GLU A 1 340 ? 49.264 10.218 -33.147 1.00 73.31 367 GLU A CA 1
ATOM 2646 C C . GLU A 1 340 ? 48.995 11.645 -32.688 1.00 74.65 367 GLU A C 1
ATOM 2647 O O . GLU A 1 340 ? 48.311 11.867 -31.685 1.00 73.78 367 GLU A O 1
ATOM 2653 N N . THR A 1 341 ? 49.519 12.608 -33.438 1.00 77.13 368 THR A N 1
ATOM 2654 C CA . THR A 1 341 ? 49.403 14.020 -33.108 1.00 78.95 368 THR A CA 1
ATOM 2655 C C . THR A 1 341 ? 48.540 14.727 -34.143 1.00 94.22 368 THR A C 1
ATOM 2656 O O . THR A 1 341 ? 48.728 14.537 -35.350 1.00 92.31 368 THR A O 1
ATOM 2660 N N . VAL A 1 342 ? 47.595 15.534 -33.671 1.00 92.74 369 VAL A N 1
ATOM 2661 C CA . VAL A 1 342 ? 46.897 16.501 -34.508 1.00 90.56 369 VAL A CA 1
ATOM 2662 C C . VAL A 1 342 ? 47.097 17.869 -33.864 1.00 93.51 369 VAL A C 1
ATOM 2663 O O . VAL A 1 342 ? 46.623 18.124 -32.749 1.00 90.07 369 VAL A O 1
ATOM 2667 N N . SER A 1 343 ? 47.826 18.742 -34.551 1.00 100.93 370 SER A N 1
ATOM 2668 C CA . SER A 1 343 ? 48.310 19.989 -33.964 1.00 103.96 370 SER A CA 1
ATOM 2669 C C . SER A 1 343 ? 47.790 21.170 -34.776 1.00 107.55 370 SER A C 1
ATOM 2670 O O . SER A 1 343 ? 48.462 21.658 -35.688 1.00 113.55 370 SER A O 1
ATOM 2673 N N . ARG A 1 344 ? 46.589 21.631 -34.437 1.00 112.51 371 ARG A N 1
ATOM 2674 C CA . ARG A 1 344 ? 46.110 22.890 -34.975 1.00 116.23 371 ARG A CA 1
ATOM 2675 C C . ARG A 1 344 ? 46.823 24.043 -34.275 1.00 116.84 371 ARG A C 1
ATOM 2676 O O . ARG A 1 344 ? 47.585 23.850 -33.322 1.00 122.08 371 ARG A O 1
ATOM 2684 N N . ASP A 1 345 ? 46.577 25.257 -34.767 1.00 114.69 372 ASP A N 1
ATOM 2685 C CA . ASP A 1 345 ? 47.369 26.401 -34.331 1.00 118.71 372 ASP A CA 1
ATOM 2686 C C . ASP A 1 345 ? 47.280 26.597 -32.820 1.00 118.61 372 ASP A C 1
ATOM 2687 O O . ASP A 1 345 ? 48.306 26.684 -32.137 1.00 110.94 372 ASP A O 1
ATOM 2692 N N . THR A 1 346 ? 46.065 26.630 -32.271 1.00 129.47 373 THR A N 1
ATOM 2693 C CA . THR A 1 346 ? 45.867 26.918 -30.856 1.00 112.32 373 THR A CA 1
ATOM 2694 C C . THR A 1 346 ? 45.501 25.691 -30.027 1.00 123.12 373 THR A C 1
ATOM 2695 O O . THR A 1 346 ? 45.302 25.816 -28.813 1.00 105.37 373 THR A O 1
ATOM 2699 N N . GLN A 1 347 ? 45.420 24.512 -30.639 1.00 112.08 374 GLN A N 1
ATOM 2700 C CA . GLN A 1 347 ? 44.973 23.321 -29.931 1.00 109.33 374 GLN A CA 1
ATOM 2701 C C . GLN A 1 347 ? 45.634 22.092 -30.537 1.00 104.91 374 GLN A C 1
ATOM 2702 O O . GLN A 1 347 ? 45.747 21.976 -31.760 1.00 101.47 374 GLN A O 1
ATOM 2708 N N . THR A 1 348 ? 46.069 21.180 -29.668 1.00 93.82 375 THR A N 1
ATOM 2709 C CA . THR A 1 348 ? 46.749 19.956 -30.068 1.00 88.80 375 THR A CA 1
ATOM 2710 C C . THR A 1 348 ? 46.165 18.773 -29.306 1.00 90.43 375 THR A C 1
ATOM 2711 O O . THR A 1 348 ? 45.928 18.860 -28.097 1.00 89.20 375 THR A O 1
ATOM 2715 N N . SER A 1 349 ? 45.944 17.666 -30.015 1.00 84.51 376 SER A N 1
ATOM 2716 C CA . SER A 1 349 ? 45.340 16.465 -29.456 1.00 81.87 376 SER A CA 1
ATOM 2717 C C . SER A 1 349 ? 46.240 15.263 -29.694 1.00 89.06 376 SER A C 1
ATOM 2718 O O . SER A 1 349 ? 46.783 15.083 -30.791 1.00 79.47 376 SER A O 1
ATOM 2721 N N . CYS A 1 350 ? 46.369 14.433 -28.664 1.00 79.39 377 CYS A N 1
ATOM 2722 C CA . CYS A 1 350 ? 47.244 13.268 -28.659 1.00 75.25 377 CYS A CA 1
ATOM 2723 C C . CYS A 1 350 ? 46.385 12.014 -28.640 1.00 78.92 377 CYS A C 1
ATOM 2724 O O . CYS A 1 350 ? 45.571 11.836 -27.733 1.00 81.50 377 CYS A O 1
ATOM 2727 N N . LEU A 1 351 ? 46.573 11.144 -29.628 1.00 88.02 378 LEU A N 1
ATOM 2728 C CA . LEU A 1 351 ? 45.799 9.914 -29.751 1.00 77.82 378 LEU A CA 1
ATOM 2729 C C . LEU A 1 351 ? 46.757 8.745 -29.580 1.00 69.87 378 LEU A C 1
ATOM 2730 O O . LEU A 1 351 ? 47.523 8.423 -30.494 1.00 72.54 378 LEU A O 1
ATOM 2735 N N . CYS A 1 352 ? 46.718 8.117 -28.408 1.00 74.84 379 CYS A N 1
ATOM 2736 C CA . CYS A 1 352 ? 47.621 7.028 -28.065 1.00 76.48 379 CYS A CA 1
ATOM 2737 C C . CYS A 1 352 ? 46.835 5.747 -27.825 1.00 69.91 379 CYS A C 1
ATOM 2738 O O . CYS A 1 352 ? 45.777 5.769 -27.190 1.00 76.94 379 CYS A O 1
ATOM 2741 N N . ASN A 1 353 ? 47.368 4.627 -28.318 1.00 68.47 380 ASN A N 1
ATOM 2742 C CA . ASN A 1 353 ? 46.734 3.323 -28.164 1.00 76.46 380 ASN A CA 1
ATOM 2743 C C . ASN A 1 353 ? 47.229 2.565 -26.936 1.00 78.78 380 ASN A C 1
ATOM 2744 O O . ASN A 1 353 ? 47.276 1.326 -26.959 1.00 85.99 380 ASN A O 1
ATOM 2749 N N . HIS A 1 354 ? 47.598 3.270 -25.867 1.00 80.44 381 HIS A N 1
ATOM 2750 C CA . HIS A 1 354 ? 48.171 2.634 -24.686 1.00 75.44 381 HIS A CA 1
ATOM 2751 C C . HIS A 1 354 ? 48.304 3.666 -23.577 1.00 74.05 381 HIS A C 1
ATOM 2752 O O . HIS A 1 354 ? 48.432 4.864 -23.844 1.00 74.54 381 HIS A O 1
ATOM 2759 N N . LEU A 1 355 ? 48.263 3.188 -22.336 1.00 62.31 382 LEU A N 1
ATOM 2760 C CA . LEU A 1 355 ? 48.710 3.977 -21.189 1.00 68.48 382 LEU A CA 1
ATOM 2761 C C . LEU A 1 355 ? 49.317 3.044 -20.146 1.00 63.95 382 LEU A C 1
ATOM 2762 O O . LEU A 1 355 ? 50.278 3.389 -19.462 1.00 66.59 382 LEU A O 1
ATOM 2768 N N . THR B 2 1 ? 51.895 6.254 -16.857 1.00 55.63 383 THR B N 1
ATOM 2769 C CA . THR B 2 1 ? 52.594 6.781 -18.024 1.00 63.56 383 THR B CA 1
ATOM 2770 C C . THR B 2 1 ? 52.477 8.300 -18.071 1.00 54.56 383 THR B C 1
ATOM 2771 O O . THR B 2 1 ? 51.398 8.854 -17.869 1.00 57.74 383 THR B O 1
ATOM 2775 N N . TYR B 2 2 ? 53.595 8.970 -18.334 1.00 54.44 384 TYR B N 1
ATOM 2776 C CA . TYR B 2 2 ? 53.651 10.427 -18.360 1.00 54.85 384 TYR B CA 1
ATOM 2777 C C . TYR B 2 2 ? 53.644 10.904 -19.807 1.00 60.09 384 TYR B C 1
ATOM 2778 O O . TYR B 2 2 ? 54.612 10.692 -20.545 1.00 62.57 384 TYR B O 1
ATOM 2787 N N . PHE B 2 3 ? 52.549 11.550 -20.203 1.00 56.34 385 PHE B N 1
ATOM 2788 C CA . PHE B 2 3 ? 52.378 12.081 -21.547 1.00 57.58 385 PHE B CA 1
ATOM 2789 C C . PHE B 2 3 ? 52.728 13.561 -21.571 1.00 60.18 385 PHE B C 1
ATOM 2790 O O . PHE B 2 3 ? 52.398 14.304 -20.642 1.00 65.46 385 PHE B O 1
ATOM 2798 N N . ALA B 2 4 ? 53.390 13.982 -22.645 1.00 64.59 386 ALA B N 1
ATOM 2799 C CA . ALA B 2 4 ? 53.740 15.379 -22.841 1.00 61.65 386 ALA B CA 1
ATOM 2800 C C . ALA B 2 4 ? 53.776 15.657 -24.336 1.00 70.22 386 ALA B C 1
ATOM 2801 O O . ALA B 2 4 ? 53.781 14.737 -25.159 1.00 71.24 386 ALA B O 1
ATOM 2803 N N . VAL B 2 5 ? 53.792 16.937 -24.683 1.00 70.63 387 VAL B N 1
ATOM 2804 C CA . VAL B 2 5 ? 53.810 17.367 -26.075 1.00 68.16 387 VAL B CA 1
ATOM 2805 C C . VAL B 2 5 ? 55.162 18.016 -26.350 1.00 69.40 387 VAL B C 1
ATOM 2806 O O . VAL B 2 5 ? 55.430 19.142 -25.912 1.00 72.02 387 VAL B O 1
ATOM 2810 N N . LEU B 2 6 ? 56.020 17.294 -27.066 1.00 68.97 388 LEU B N 1
ATOM 2811 C CA . LEU B 2 6 ? 57.366 17.770 -27.343 1.00 70.36 388 LEU B CA 1
ATOM 2812 C C . LEU B 2 6 ? 57.339 18.945 -28.317 1.00 90.70 388 LEU B C 1
ATOM 2813 O O . LEU B 2 6 ? 56.473 19.042 -29.192 1.00 75.49 388 LEU B O 1
ATOM 2818 N N . MET B 2 7 ? 58.301 19.850 -28.151 1.00 83.29 389 MET B N 1
ATOM 2819 C CA . MET B 2 7 ? 58.470 20.997 -29.042 1.00 81.61 389 MET B CA 1
ATOM 2820 C C . MET B 2 7 ? 59.658 20.699 -29.950 1.00 86.95 389 MET B C 1
ATOM 2821 O O . MET B 2 7 ? 60.815 20.842 -29.543 1.00 96.48 389 MET B O 1
ATOM 2826 N N . VAL B 2 8 ? 59.369 20.280 -31.180 1.00 88.23 390 VAL B N 1
ATOM 2827 C CA . VAL B 2 8 ? 60.388 19.911 -32.154 1.00 85.93 390 VAL B CA 1
ATOM 2828 C C . VAL B 2 8 ? 60.495 21.022 -33.192 1.00 91.73 390 VAL B C 1
ATOM 2829 O O . VAL B 2 8 ? 59.481 21.483 -33.730 1.00 90.34 390 VAL B O 1
ATOM 2833 N N . SER B 2 9 ? 61.723 21.455 -33.465 1.00 101.89 391 SER B N 1
ATOM 2834 C CA . SER B 2 9 ? 61.963 22.547 -34.404 1.00 116.52 391 SER B CA 1
ATOM 2835 C C . SER B 2 9 ? 62.125 22.032 -35.831 1.00 109.67 391 SER B C 1
ATOM 2836 O O . SER B 2 9 ? 62.846 21.064 -36.071 1.00 109.58 391 SER B O 1
ATOM 2839 N N . SER C 3 1 ? 67.516 4.817 7.984 1.00 111.15 5 SER C N 1
ATOM 2840 C CA . SER C 3 1 ? 67.566 5.867 8.993 1.00 95.64 5 SER C CA 1
ATOM 2841 C C . SER C 3 1 ? 68.712 6.831 8.715 1.00 79.57 5 SER C C 1
ATOM 2842 O O . SER C 3 1 ? 69.880 6.451 8.798 1.00 82.24 5 SER C O 1
ATOM 2845 N N . VAL C 3 2 ? 68.376 8.078 8.377 1.00 87.49 6 VAL C N 1
ATOM 2846 C CA . VAL C 3 2 ? 69.415 9.082 8.132 1.00 85.82 6 VAL C CA 1
ATOM 2847 C C . VAL C 3 2 ? 70.256 9.335 9.375 1.00 88.11 6 VAL C C 1
ATOM 2848 O O . VAL C 3 2 ? 71.484 9.429 9.249 1.00 102.96 6 VAL C O 1
ATOM 2852 N N . PRO C 3 3 ? 69.701 9.448 10.584 1.00 96.54 7 PRO C N 1
ATOM 2853 C CA . PRO C 3 3 ? 70.571 9.392 11.768 1.00 67.91 7 PRO C CA 1
ATOM 2854 C C . PRO C 3 3 ? 71.206 8.012 11.886 1.00 66.98 7 PRO C C 1
ATOM 2855 O O . PRO C 3 3 ? 70.520 7.004 12.075 1.00 67.20 7 PRO C O 1
ATOM 2859 N N . THR C 3 4 ? 72.533 7.968 11.742 1.00 85.57 8 THR C N 1
ATOM 2860 C CA . THR C 3 4 ? 73.234 6.689 11.663 1.00 66.36 8 THR C CA 1
ATOM 2861 C C . THR C 3 4 ? 73.207 5.953 12.997 1.00 73.98 8 THR C C 1
ATOM 2862 O O . THR C 3 4 ? 73.042 4.727 13.035 1.00 77.54 8 THR C O 1
ATOM 2866 N N . LYS C 3 5 ? 73.361 6.677 14.101 1.00 67.79 9 LYS C N 1
ATOM 2867 C CA . LYS C 3 5 ? 73.453 6.064 15.415 1.00 67.77 9 LYS C CA 1
ATOM 2868 C C . LYS C 3 5 ? 72.548 6.814 16.378 1.00 62.93 9 LYS C C 1
ATOM 2869 O O . LYS C 3 5 ? 72.279 8.001 16.195 1.00 68.26 9 LYS C O 1
ATOM 2875 N N . LEU C 3 6 ? 72.061 6.106 17.394 1.00 47.99 10 LEU C N 1
ATOM 2876 C CA . LEU C 3 6 ? 71.247 6.703 18.449 1.00 47.35 10 LEU C CA 1
ATOM 2877 C C . LEU C 3 6 ? 71.576 5.994 19.751 1.00 50.79 10 LEU C C 1
ATOM 2878 O O . LEU C 3 6 ? 71.377 4.781 19.864 1.00 50.49 10 LEU C O 1
ATOM 2883 N N . GLU C 3 7 ? 72.080 6.740 20.729 1.00 47.52 11 GLU C N 1
ATOM 2884 C CA . GLU C 3 7 ? 72.489 6.136 21.985 1.00 60.12 11 GLU C CA 1
ATOM 2885 C C . GLU C 3 7 ? 72.077 7.016 23.154 1.00 56.57 11 GLU C C 1
ATOM 2886 O O . GLU C 3 7 ? 71.918 8.232 23.025 1.00 61.37 11 GLU C O 1
ATOM 2892 N N . VAL C 3 8 ? 71.901 6.373 24.302 1.00 60.69 12 VAL C N 1
ATOM 2893 C CA . VAL C 3 8 ? 71.677 7.063 25.564 1.00 60.36 12 VAL C CA 1
ATOM 2894 C C . VAL C 3 8 ? 73.030 7.284 26.228 1.00 62.69 12 VAL C C 1
ATOM 2895 O O . VAL C 3 8 ? 73.765 6.326 26.491 1.00 58.48 12 VAL C O 1
ATOM 2899 N N . VAL C 3 9 ? 73.364 8.544 26.494 1.00 74.12 13 VAL C N 1
ATOM 2900 C CA . VAL C 3 9 ? 74.623 8.866 27.158 1.00 67.25 13 VAL C CA 1
ATOM 2901 C C . VAL C 3 9 ? 74.463 8.882 28.674 1.00 68.51 13 VAL C C 1
ATOM 2902 O O . VAL C 3 9 ? 75.330 8.391 29.400 1.00 83.07 13 VAL C O 1
ATOM 2906 N N . ALA C 3 10 ? 73.358 9.434 29.172 1.00 67.14 14 ALA C N 1
ATOM 2907 C CA . ALA C 3 10 ? 73.135 9.563 30.605 1.00 74.08 14 ALA C CA 1
ATOM 2908 C C . ALA C 3 10 ? 71.642 9.473 30.882 1.00 66.41 14 ALA C C 1
ATOM 2909 O O . ALA C 3 10 ? 70.816 9.611 29.977 1.00 68.58 14 ALA C O 1
ATOM 2911 N N . ALA C 3 11 ? 71.302 9.252 32.150 1.00 67.72 15 ALA C N 1
ATOM 2912 C CA . ALA C 3 11 ? 69.905 9.066 32.516 1.00 70.49 15 ALA C CA 1
ATOM 2913 C C . ALA C 3 11 ? 69.741 9.204 34.021 1.00 76.96 15 ALA C C 1
ATOM 2914 O O . ALA C 3 11 ? 70.674 8.957 34.789 1.00 91.57 15 ALA C O 1
ATOM 2916 N N . THR C 3 12 ? 68.538 9.618 34.422 1.00 86.21 16 THR C N 1
ATOM 2917 C CA . THR C 3 12 ? 68.057 9.601 35.798 1.00 80.84 16 THR C CA 1
ATOM 2918 C C . THR C 3 12 ? 66.760 8.795 35.798 1.00 79.64 16 THR C C 1
ATOM 2919 O O . THR C 3 12 ? 66.301 8.393 34.721 1.00 75.46 16 THR C O 1
ATOM 2923 N N . PRO C 3 13 ? 66.152 8.509 36.956 1.00 79.42 17 PRO C N 1
ATOM 2924 C CA . PRO C 3 13 ? 64.888 7.751 36.934 1.00 76.78 17 PRO C CA 1
ATOM 2925 C C . PRO C 3 13 ? 63.785 8.394 36.108 1.00 78.45 17 PRO C C 1
ATOM 2926 O O . PRO C 3 13 ? 62.912 7.675 35.606 1.00 73.09 17 PRO C O 1
ATOM 2930 N N . THR C 3 14 ? 63.793 9.717 35.942 1.00 80.89 18 THR C N 1
ATOM 2931 C CA . THR C 3 14 ? 62.740 10.388 35.194 1.00 77.67 18 THR C CA 1
ATOM 2932 C C . THR C 3 14 ? 63.217 11.124 33.950 1.00 78.51 18 THR C C 1
ATOM 2933 O O . THR C 3 14 ? 62.372 11.588 33.175 1.00 76.83 18 THR C O 1
ATOM 2937 N N . SER C 3 15 ? 64.523 11.250 33.726 1.00 77.71 19 SER C N 1
ATOM 2938 C CA . SER C 3 15 ? 65.030 12.032 32.608 1.00 66.19 19 SER C CA 1
ATOM 2939 C C . SER C 3 15 ? 66.031 11.215 31.803 1.00 66.94 19 SER C C 1
ATOM 2940 O O . SER C 3 15 ? 66.572 10.211 32.274 1.00 65.92 19 SER C O 1
ATOM 2943 N N . LEU C 3 16 ? 66.288 11.676 30.580 1.00 61.31 20 LEU C N 1
ATOM 2944 C CA . LEU C 3 16 ? 67.107 10.932 29.636 1.00 61.16 20 LEU C CA 1
ATOM 2945 C C . LEU C 3 16 ? 67.885 11.903 28.761 1.00 63.44 20 LEU C C 1
ATOM 2946 O O . LEU C 3 16 ? 67.371 12.962 28.389 1.00 61.37 20 LEU C O 1
ATOM 2951 N N . LEU C 3 17 ? 69.122 11.537 28.435 1.00 64.54 21 LEU C N 1
ATOM 2952 C CA . LEU C 3 17 ? 69.969 12.309 27.531 1.00 60.67 21 LEU C CA 1
ATOM 2953 C C . LEU C 3 17 ? 70.351 11.417 26.356 1.00 62.13 21 LEU C C 1
ATOM 2954 O O . LEU C 3 17 ? 71.126 10.468 26.519 1.00 67.45 21 LEU C O 1
ATOM 2959 N N . ILE C 3 18 ? 69.815 11.724 25.177 1.00 60.56 22 ILE C N 1
ATOM 2960 C CA . ILE C 3 18 ? 70.058 10.937 23.975 1.00 55.86 22 ILE C CA 1
ATOM 2961 C C . ILE C 3 18 ? 71.009 11.699 23.063 1.00 57.96 22 ILE C C 1
ATOM 2962 O O . ILE C 3 18 ? 71.102 12.931 23.110 1.00 53.58 22 ILE C O 1
ATOM 2967 N N . SER C 3 19 ? 71.724 10.949 22.228 1.00 50.93 23 SER C N 1
ATOM 2968 C CA . SER C 3 19 ? 72.677 11.522 21.290 1.00 51.70 23 SER C CA 1
ATOM 2969 C C . SER C 3 19 ? 72.664 10.705 20.007 1.00 63.74 23 SER C C 1
ATOM 2970 O O . SER C 3 19 ? 72.408 9.499 20.026 1.00 59.44 23 SER C O 1
ATOM 2973 N N . TRP C 3 20 ? 72.944 11.367 18.887 1.00 49.63 24 TRP C N 1
ATOM 2974 C CA . TRP C 3 20 ? 72.866 10.693 17.601 1.00 57.91 24 TRP C CA 1
ATOM 2975 C C . TRP C 3 20 ? 73.903 11.265 16.648 1.00 49.56 24 TRP C C 1
ATOM 2976 O O . TRP C 3 20 ? 74.213 12.458 16.691 1.00 62.94 24 TRP C O 1
ATOM 2987 N N . ASP C 3 21 ? 74.435 10.396 15.792 1.00 49.53 25 ASP C N 1
ATOM 2988 C CA . ASP C 3 21 ? 75.360 10.828 14.753 1.00 61.37 25 ASP C CA 1
ATOM 2989 C C . ASP C 3 21 ? 74.623 11.631 13.691 1.00 53.57 25 ASP C C 1
ATOM 2990 O O . ASP C 3 21 ? 73.612 11.177 13.147 1.00 59.31 25 ASP C O 1
ATOM 2995 N N . ALA C 3 22 ? 75.117 12.835 13.408 1.00 55.61 26 ALA C N 1
ATOM 2996 C CA . ALA C 3 22 ? 74.543 13.618 12.326 1.00 61.75 26 ALA C CA 1
ATOM 2997 C C . ALA C 3 22 ? 74.975 13.063 10.968 1.00 72.13 26 ALA C C 1
ATOM 2998 O O . ALA C 3 22 ? 76.087 12.547 10.822 1.00 75.44 26 ALA C O 1
ATOM 3000 N N . PRO C 3 23 ? 74.113 13.157 9.960 1.00 69.66 27 PRO C N 1
ATOM 3001 C CA . PRO C 3 23 ? 74.497 12.729 8.613 1.00 70.26 27 PRO C CA 1
ATOM 3002 C C . PRO C 3 23 ? 75.335 13.781 7.903 1.00 72.77 27 PRO C C 1
ATOM 3003 O O . PRO C 3 23 ? 75.368 14.957 8.276 1.00 77.35 27 PRO C O 1
ATOM 3007 N N . ALA C 3 24 ? 75.999 13.335 6.840 1.00 72.54 28 ALA C N 1
ATOM 3008 C CA . ALA C 3 24 ? 76.836 14.222 6.037 1.00 70.46 28 ALA C CA 1
ATOM 3009 C C . ALA C 3 24 ? 76.034 15.036 5.026 1.00 63.66 28 ALA C C 1
ATOM 3010 O O . ALA C 3 24 ? 76.489 15.257 3.901 1.00 64.57 28 ALA C O 1
ATOM 3012 N N . VAL C 3 25 ? 74.837 15.489 5.403 1.00 57.00 29 VAL C N 1
ATOM 3013 C CA . VAL C 3 25 ? 73.994 16.327 4.557 1.00 60.63 29 VAL C CA 1
ATOM 3014 C C . VAL C 3 25 ? 73.391 17.428 5.421 1.00 61.79 29 VAL C C 1
ATOM 3015 O O . VAL C 3 25 ? 73.462 17.396 6.650 1.00 56.25 29 VAL C O 1
ATOM 3019 N N . THR C 3 26 ? 72.776 18.406 4.761 1.00 62.40 30 THR C N 1
ATOM 3020 C CA . THR C 3 26 ? 72.157 19.517 5.474 1.00 58.98 30 THR C CA 1
ATOM 3021 C C . THR C 3 26 ? 70.868 19.058 6.142 1.00 70.15 30 THR C C 1
ATOM 3022 O O . THR C 3 26 ? 69.924 18.640 5.465 1.00 74.52 30 THR C O 1
ATOM 3026 N N . VAL C 3 27 ? 70.831 19.131 7.467 1.00 56.54 31 VAL C N 1
ATOM 3027 C CA . VAL C 3 27 ? 69.623 18.871 8.241 1.00 54.80 31 VAL C CA 1
ATOM 3028 C C . VAL C 3 27 ? 69.094 20.206 8.739 1.00 68.19 31 VAL C C 1
ATOM 3029 O O . VAL C 3 27 ? 69.820 20.962 9.398 1.00 71.55 31 VAL C O 1
ATOM 3033 N N . ASP C 3 28 ? 67.841 20.515 8.405 1.00 57.24 32 ASP C N 1
ATOM 3034 C CA . ASP C 3 28 ? 67.227 21.730 8.926 1.00 60.94 32 ASP C CA 1
ATOM 3035 C C . ASP C 3 28 ? 66.890 21.585 10.406 1.00 59.96 32 ASP C C 1
ATOM 3036 O O . ASP C 3 28 ? 67.272 22.428 11.224 1.00 63.03 32 ASP C O 1
ATOM 3041 N N . HIS C 3 29 ? 66.172 20.523 10.765 1.00 60.52 33 HIS C N 1
ATOM 3042 C CA . HIS C 3 29 ? 65.848 20.251 12.156 1.00 63.28 33 HIS C CA 1
ATOM 3043 C C . HIS C 3 29 ? 65.586 18.763 12.316 1.00 58.86 33 HIS C C 1
ATOM 3044 O O . HIS C 3 29 ? 65.330 18.048 11.344 1.00 64.43 33 HIS C O 1
ATOM 3051 N N . TYR C 3 30 ? 65.666 18.301 13.557 1.00 64.14 34 TYR C N 1
ATOM 3052 C CA . TYR C 3 30 ? 65.322 16.933 13.906 1.00 54.56 34 TYR C CA 1
ATOM 3053 C C . TYR C 3 30 ? 63.988 16.916 14.637 1.00 50.59 34 TYR C C 1
ATOM 3054 O O . TYR C 3 30 ? 63.592 17.906 15.258 1.00 60.96 34 TYR C O 1
ATOM 3063 N N . VAL C 3 31 ? 63.292 15.787 14.555 1.00 49.33 35 VAL C N 1
ATOM 3064 C CA . VAL C 3 31 ? 62.045 15.578 15.282 1.00 52.29 35 VAL C CA 1
ATOM 3065 C C . VAL C 3 31 ? 62.236 14.386 16.208 1.00 49.91 35 VAL C C 1
ATOM 3066 O O . VAL C 3 31 ? 62.474 13.264 15.744 1.00 51.70 35 VAL C O 1
ATOM 3070 N N . ILE C 3 32 ? 62.139 14.630 17.513 1.00 57.59 36 ILE C N 1
ATOM 3071 C CA . ILE C 3 32 ? 62.240 13.585 18.528 1.00 47.69 36 ILE C CA 1
ATOM 3072 C C . ILE C 3 32 ? 60.836 13.260 19.014 1.00 48.56 36 ILE C C 1
ATOM 3073 O O . ILE C 3 32 ? 60.091 14.160 19.418 1.00 50.62 36 ILE C O 1
ATOM 3078 N N . THR C 3 33 ? 60.470 11.980 18.966 1.00 47.44 37 THR C N 1
ATOM 3079 C CA . THR C 3 33 ? 59.186 11.505 19.461 1.00 48.47 37 THR C CA 1
ATOM 3080 C C . THR C 3 33 ? 59.419 10.467 20.549 1.00 50.25 37 THR C C 1
ATOM 3081 O O . THR C 3 33 ? 60.377 9.690 20.492 1.00 52.92 37 THR C O 1
ATOM 3085 N N . TYR C 3 34 ? 58.547 10.466 21.553 1.00 49.06 38 TYR C N 1
ATOM 3086 C CA . TYR C 3 34 ? 58.662 9.495 22.629 1.00 48.69 38 TYR C CA 1
ATOM 3087 C C . TYR C 3 34 ? 57.291 9.246 23.236 1.00 51.88 38 TYR C C 1
ATOM 3088 O O . TYR C 3 34 ? 56.431 10.130 23.259 1.00 52.62 38 TYR C O 1
ATOM 3097 N N . GLY C 3 35 ? 57.096 8.021 23.713 1.00 50.94 39 GLY C N 1
ATOM 3098 C CA . GLY C 3 35 ? 55.860 7.634 24.366 1.00 52.23 39 GLY C CA 1
ATOM 3099 C C . GLY C 3 35 ? 56.053 6.299 25.046 1.00 51.68 39 GLY C C 1
ATOM 3100 O O . GLY C 3 35 ? 57.051 5.606 24.830 1.00 49.86 39 GLY C O 1
ATOM 3101 N N . GLU C 3 36 ? 55.081 5.946 25.885 1.00 53.68 40 GLU C N 1
ATOM 3102 C CA . GLU C 3 36 ? 55.101 4.645 26.539 1.00 53.70 40 GLU C CA 1
ATOM 3103 C C . GLU C 3 36 ? 54.867 3.555 25.504 1.00 58.39 40 GLU C C 1
ATOM 3104 O O . GLU C 3 36 ? 53.901 3.618 24.736 1.00 56.16 40 GLU C O 1
ATOM 3110 N N . THR C 3 37 ? 55.763 2.561 25.482 1.00 55.05 41 THR C N 1
ATOM 3111 C CA . THR C 3 37 ? 55.803 1.590 24.390 1.00 68.22 41 THR C CA 1
ATOM 3112 C C . THR C 3 37 ? 54.456 0.908 24.178 1.00 73.77 41 THR C C 1
ATOM 3113 O O . THR C 3 37 ? 54.028 0.696 23.036 1.00 87.65 41 THR C O 1
ATOM 3117 N N . GLY C 3 38 ? 53.762 0.579 25.262 1.00 63.11 42 GLY C N 1
ATOM 3118 C CA . GLY C 3 38 ? 52.442 -0.004 25.134 1.00 66.78 42 GLY C CA 1
ATOM 3119 C C . GLY C 3 38 ? 51.289 0.971 25.063 1.00 78.35 42 GLY C C 1
ATOM 3120 O O . GLY C 3 38 ? 50.149 0.549 24.837 1.00 87.25 42 GLY C O 1
ATOM 3121 N N . GLY C 3 39 ? 51.552 2.271 25.241 1.00 78.88 43 GLY C N 1
ATOM 3122 C CA . GLY C 3 39 ? 50.481 3.244 25.297 1.00 76.72 43 GLY C CA 1
ATOM 3123 C C . GLY C 3 39 ? 49.921 3.612 23.939 1.00 75.56 43 GLY C C 1
ATOM 3124 O O . GLY C 3 39 ? 50.429 3.215 22.897 1.00 73.22 43 GLY C O 1
ATOM 3125 N N . SER C 3 40 ? 48.842 4.402 23.965 1.00 70.00 44 SER C N 1
ATOM 3126 C CA . SER C 3 40 ? 48.158 4.760 22.734 1.00 71.73 44 SER C CA 1
ATOM 3127 C C . SER C 3 40 ? 48.905 5.875 22.004 1.00 78.66 44 SER C C 1
ATOM 3128 O O . SER C 3 40 ? 49.566 6.706 22.633 1.00 89.75 44 SER C O 1
ATOM 3131 N N . PRO C 3 41 ? 48.806 5.918 20.673 1.00 71.88 45 PRO C N 1
ATOM 3132 C CA . PRO C 3 41 ? 49.461 7.005 19.924 1.00 68.70 45 PRO C CA 1
ATOM 3133 C C . PRO C 3 41 ? 48.930 8.391 20.258 1.00 70.87 45 PRO C C 1
ATOM 3134 O O . PRO C 3 41 ? 49.592 9.385 19.932 1.00 65.21 45 PRO C O 1
ATOM 3138 N N . TRP C 3 42 ? 47.759 8.490 20.895 1.00 74.74 46 TRP C N 1
ATOM 3139 C CA . TRP C 3 42 ? 47.254 9.797 21.306 1.00 65.95 46 TRP C CA 1
ATOM 3140 C C . TRP C 3 42 ? 48.173 10.440 22.335 1.00 64.17 46 TRP C C 1
ATOM 3141 O O . TRP C 3 42 ? 48.358 11.663 22.338 1.00 63.60 46 TRP C O 1
ATOM 3152 N N . SER C 3 43 ? 48.757 9.631 23.214 1.00 65.05 47 SER C N 1
ATOM 3153 C CA . SER C 3 43 ? 49.561 10.131 24.319 1.00 62.29 47 SER C CA 1
ATOM 3154 C C . SER C 3 43 ? 51.007 10.420 23.932 1.00 59.78 47 SER C C 1
ATOM 3155 O O . SER C 3 43 ? 51.753 10.964 24.754 1.00 64.35 47 SER C O 1
ATOM 3158 N N . TRP C 3 44 ? 51.420 10.078 22.715 1.00 63.30 48 TRP C N 1
ATOM 3159 C CA . TRP C 3 44 ? 52.799 10.306 22.308 1.00 64.49 48 TRP C CA 1
ATOM 3160 C C . TRP C 3 44 ? 53.106 11.799 22.236 1.00 63.02 48 TRP C C 1
ATOM 3161 O O . TRP C 3 44 ? 52.226 12.630 21.996 1.00 79.05 48 TRP C O 1
ATOM 3172 N N . GLN C 3 45 ? 54.375 12.132 22.460 1.00 52.28 49 GLN C N 1
ATOM 3173 C CA . GLN C 3 45 ? 54.833 13.512 22.487 1.00 53.92 49 GLN C CA 1
ATOM 3174 C C . GLN C 3 45 ? 55.994 13.680 21.519 1.00 51.65 49 GLN C C 1
ATOM 3175 O O . GLN C 3 45 ? 56.649 12.711 21.125 1.00 52.44 49 GLN C O 1
ATOM 3181 N N . GLU C 3 46 ? 56.238 14.930 21.130 1.00 64.40 50 GLU C N 1
ATOM 3182 C CA . GLU C 3 46 ? 57.292 15.222 20.171 1.00 60.85 50 GLU C CA 1
ATOM 3183 C C . GLU C 3 46 ? 57.682 16.686 20.263 1.00 57.32 50 GLU C C 1
ATOM 3184 O O . GLU C 3 46 ? 56.871 17.542 20.622 1.00 68.99 50 GLU C O 1
ATOM 3190 N N . PHE C 3 47 ? 58.938 16.954 19.923 1.00 60.70 51 PHE C N 1
ATOM 3191 C CA . PHE C 3 47 ? 59.476 18.303 19.884 1.00 60.22 51 PHE C CA 1
ATOM 3192 C C . PHE C 3 47 ? 60.575 18.327 18.834 1.00 60.20 51 PHE C C 1
ATOM 3193 O O . PHE C 3 47 ? 60.960 17.291 18.288 1.00 63.52 51 PHE C O 1
ATOM 3201 N N . GLU C 3 48 ? 61.087 19.521 18.558 1.00 66.06 52 GLU C N 1
ATOM 3202 C CA . GLU C 3 48 ? 62.056 19.710 17.492 1.00 53.58 52 GLU C CA 1
ATOM 3203 C C . GLU C 3 48 ? 63.391 20.181 18.050 1.00 60.65 52 GLU C C 1
ATOM 3204 O O . GLU C 3 48 ? 63.450 20.871 19.071 1.00 62.71 52 GLU C O 1
ATOM 3210 N N . VAL C 3 49 ? 64.463 19.787 17.369 1.00 64.72 53 VAL C N 1
ATOM 3211 C CA . VAL C 3 49 ? 65.825 20.192 17.704 1.00 63.97 53 VAL C CA 1
ATOM 3212 C C . VAL C 3 49 ? 66.472 20.750 16.440 1.00 67.46 53 VAL C C 1
ATOM 3213 O O . VAL C 3 49 ? 66.341 20.146 15.365 1.00 68.31 53 VAL C O 1
ATOM 3217 N N . PRO C 3 50 ? 67.148 21.897 16.511 1.00 74.05 54 PRO C N 1
ATOM 3218 C CA . PRO C 3 50 ? 67.823 22.434 15.323 1.00 58.37 54 PRO C CA 1
ATOM 3219 C C . PRO C 3 50 ? 68.823 21.440 14.754 1.00 60.21 54 PRO C C 1
ATOM 3220 O O . PRO C 3 50 ? 69.495 20.712 15.488 1.00 57.33 54 PRO C O 1
ATOM 3224 N N . GLY C 3 51 ? 68.916 21.415 13.424 1.00 55.49 55 GLY C N 1
ATOM 3225 C CA . GLY C 3 51 ? 69.745 20.428 12.753 1.00 55.08 55 GLY C CA 1
ATOM 3226 C C . GLY C 3 51 ? 71.222 20.547 13.068 1.00 52.18 55 GLY C C 1
ATOM 3227 O O . GLY C 3 51 ? 71.989 19.623 12.771 1.00 68.70 55 GLY C O 1
ATOM 3228 N N . SER C 3 52 ? 71.643 21.662 13.653 1.00 59.78 56 SER C N 1
ATOM 3229 C CA . SER C 3 52 ? 73.029 21.824 14.063 1.00 67.09 56 SER C CA 1
ATOM 3230 C C . SER C 3 52 ? 73.335 21.121 15.376 1.00 68.32 56 SER C C 1
ATOM 3231 O O . SER C 3 52 ? 74.506 21.038 15.757 1.00 66.87 56 SER C O 1
ATOM 3234 N N . LYS C 3 53 ? 72.319 20.613 16.069 1.00 68.48 57 LYS C N 1
ATOM 3235 C CA . LYS C 3 53 ? 72.491 19.969 17.363 1.00 67.75 57 LYS C CA 1
ATOM 3236 C C . LYS C 3 53 ? 72.318 18.461 17.220 1.00 60.19 57 LYS C C 1
ATOM 3237 O O . LYS C 3 53 ? 71.485 17.995 16.436 1.00 61.17 57 LYS C O 1
ATOM 3243 N N . SER C 3 54 ? 73.102 17.701 17.987 1.00 62.58 58 SER C N 1
ATOM 3244 C CA . SER C 3 54 ? 73.107 16.245 17.907 1.00 53.38 58 SER C CA 1
ATOM 3245 C C . SER C 3 54 ? 72.743 15.568 19.228 1.00 56.40 58 SER C C 1
ATOM 3246 O O . SER C 3 54 ? 72.957 14.357 19.371 1.00 54.89 58 SER C O 1
ATOM 3249 N N . THR C 3 55 ? 72.212 16.312 20.200 1.00 58.74 59 THR C N 1
ATOM 3250 C CA . THR C 3 55 ? 71.811 15.754 21.486 1.00 63.99 59 THR C CA 1
ATOM 3251 C C . THR C 3 55 ? 70.468 16.351 21.890 1.00 62.52 59 THR C C 1
ATOM 3252 O O . THR C 3 55 ? 70.031 17.367 21.345 1.00 60.86 59 THR C O 1
ATOM 3256 N N . ALA C 3 56 ? 69.813 15.708 22.855 1.00 60.39 60 ALA C N 1
ATOM 3257 C CA . ALA C 3 56 ? 68.516 16.169 23.328 1.00 54.55 60 ALA C CA 1
ATOM 3258 C C . ALA C 3 56 ? 68.268 15.601 24.717 1.00 59.95 60 ALA C C 1
ATOM 3259 O O . ALA C 3 56 ? 68.875 14.607 25.118 1.00 58.51 60 ALA C O 1
ATOM 3261 N N . THR C 3 57 ? 67.364 16.249 25.447 1.00 62.98 61 THR C N 1
ATOM 3262 C CA . THR C 3 57 ? 67.014 15.852 26.803 1.00 58.16 61 THR C CA 1
ATOM 3263 C C . THR C 3 57 ? 65.520 15.584 26.863 1.00 61.49 61 THR C C 1
ATOM 3264 O O . THR C 3 57 ? 64.717 16.442 26.484 1.00 67.41 61 THR C O 1
ATOM 3268 N N . ILE C 3 58 ? 65.152 14.400 27.337 1.00 61.11 62 ILE C N 1
ATOM 3269 C CA . ILE C 3 58 ? 63.761 14.032 27.560 1.00 54.40 62 ILE C CA 1
ATOM 3270 C C . ILE C 3 58 ? 63.572 13.872 29.062 1.00 59.31 62 ILE C C 1
ATOM 3271 O O . ILE C 3 58 ? 64.287 13.094 29.704 1.00 59.49 62 ILE C O 1
ATOM 3276 N N . SER C 3 59 ? 62.612 14.601 29.625 1.00 57.62 63 SER C N 1
ATOM 3277 C CA . SER C 3 59 ? 62.364 14.592 31.058 1.00 64.82 63 SER C CA 1
ATOM 3278 C C . SER C 3 59 ? 60.873 14.428 31.323 1.00 66.46 63 SER C C 1
ATOM 3279 O O . SER C 3 59 ? 60.048 14.415 30.404 1.00 65.75 63 SER C O 1
ATOM 3282 N N . GLY C 3 60 ? 60.538 14.310 32.605 1.00 71.74 64 GLY C N 1
ATOM 3283 C CA . GLY C 3 60 ? 59.158 14.130 33.011 1.00 63.50 64 GLY C CA 1
ATOM 3284 C C . GLY C 3 60 ? 58.604 12.751 32.737 1.00 67.69 64 GLY C C 1
ATOM 3285 O O . GLY C 3 60 ? 57.402 12.611 32.500 1.00 70.72 64 GLY C O 1
ATOM 3286 N N . LEU C 3 61 ? 59.449 11.726 32.771 1.00 64.56 65 LEU C N 1
ATOM 3287 C CA . LEU C 3 61 ? 59.049 10.357 32.488 1.00 57.50 65 LEU C CA 1
ATOM 3288 C C . LEU C 3 61 ? 58.754 9.600 33.780 1.00 61.01 65 LEU C C 1
ATOM 3289 O O . LEU C 3 61 ? 59.259 9.937 34.854 1.00 69.85 65 LEU C O 1
ATOM 3294 N N . LYS C 3 62 ? 57.921 8.556 33.662 1.00 65.88 66 LYS C N 1
ATOM 3295 C CA . LYS C 3 62 ? 57.614 7.709 34.808 1.00 65.65 66 LYS C CA 1
ATOM 3296 C C . LYS C 3 62 ? 58.747 6.710 35.031 1.00 68.44 66 LYS C C 1
ATOM 3297 O O . LYS C 3 62 ? 59.264 6.141 34.069 1.00 70.09 66 LYS C O 1
ATOM 3303 N N . PRO C 3 63 ? 59.146 6.479 36.280 1.00 74.12 67 PRO C N 1
ATOM 3304 C CA . PRO C 3 63 ? 60.217 5.510 36.544 1.00 68.91 67 PRO C CA 1
ATOM 3305 C C . PRO C 3 63 ? 59.773 4.089 36.247 1.00 66.09 67 PRO C C 1
ATOM 3306 O O . PRO C 3 63 ? 58.605 3.732 36.413 1.00 75.53 67 PRO C O 1
ATOM 3310 N N . GLY C 3 64 ? 60.729 3.272 35.812 1.00 66.61 68 GLY C N 1
ATOM 3311 C CA . GLY C 3 64 ? 60.465 1.862 35.578 1.00 67.19 68 GLY C CA 1
ATOM 3312 C C . GLY C 3 64 ? 59.453 1.578 34.492 1.00 65.75 68 GLY C C 1
ATOM 3313 O O . GLY C 3 64 ? 58.725 0.585 34.574 1.00 74.73 68 GLY C O 1
ATOM 3314 N N . VAL C 3 65 ? 59.400 2.417 33.458 1.00 61.88 69 VAL C N 1
ATOM 3315 C CA . VAL C 3 65 ? 58.406 2.299 32.399 1.00 77.48 69 VAL C CA 1
ATOM 3316 C C . VAL C 3 65 ? 59.108 2.360 31.049 1.00 57.98 69 VAL C C 1
ATOM 3317 O O . VAL C 3 65 ? 59.838 3.316 30.765 1.00 75.66 69 VAL C O 1
ATOM 3321 N N . ASP C 3 66 ? 58.870 1.352 30.213 1.00 69.27 70 ASP C N 1
ATOM 3322 C CA . ASP C 3 66 ? 59.484 1.301 28.892 1.00 56.62 70 ASP C CA 1
ATOM 3323 C C . ASP C 3 66 ? 58.981 2.443 28.015 1.00 54.00 70 ASP C C 1
ATOM 3324 O O . ASP C 3 66 ? 57.772 2.659 27.884 1.00 55.89 70 ASP C O 1
ATOM 3329 N N . TYR C 3 67 ? 59.916 3.173 27.412 1.00 55.22 71 TYR C N 1
ATOM 3330 C CA . TYR C 3 67 ? 59.610 4.247 26.478 1.00 62.94 71 TYR C CA 1
ATOM 3331 C C . TYR C 3 67 ? 60.293 3.979 25.144 1.00 62.26 71 TYR C C 1
ATOM 3332 O O . TYR C 3 67 ? 61.432 3.503 25.102 1.00 62.39 71 TYR C O 1
ATOM 3341 N N . THR C 3 68 ? 59.595 4.291 24.058 1.00 48.52 72 THR C N 1
ATOM 3342 C CA . THR C 3 68 ? 60.157 4.215 22.718 1.00 47.77 72 THR C CA 1
ATOM 3343 C C . THR C 3 68 ? 60.509 5.620 22.253 1.00 46.28 72 THR C C 1
ATOM 3344 O O . THR C 3 68 ? 59.647 6.503 22.232 1.00 56.72 72 THR C O 1
ATOM 3348 N N . ILE C 3 69 ? 61.773 5.825 21.892 1.00 46.21 73 ILE C N 1
ATOM 3349 C CA . ILE C 3 69 ? 62.277 7.120 21.452 1.00 51.22 73 ILE C CA 1
ATOM 3350 C C . ILE C 3 69 ? 62.685 7.002 19.991 1.00 55.60 73 ILE C C 1
ATOM 3351 O O . ILE C 3 69 ? 63.411 6.074 19.622 1.00 48.96 73 ILE C O 1
ATOM 3356 N N . THR C 3 70 ? 62.223 7.943 19.168 1.00 45.78 74 THR C N 1
ATOM 3357 C CA . THR C 3 70 ? 62.438 7.912 17.727 1.00 42.96 74 THR C CA 1
ATOM 3358 C C . THR C 3 70 ? 62.909 9.279 17.247 1.00 48.80 74 THR C C 1
ATOM 3359 O O . THR C 3 70 ? 62.343 10.305 17.637 1.00 49.68 74 THR C O 1
ATOM 3363 N N . VAL C 3 71 ? 63.936 9.291 16.399 1.00 42.32 75 VAL C N 1
ATOM 3364 C CA . VAL C 3 71 ? 64.529 10.521 15.885 1.00 42.09 75 VAL C CA 1
ATOM 3365 C C . VAL C 3 71 ? 64.428 10.516 14.366 1.00 49.50 75 VAL C C 1
ATOM 3366 O O . VAL C 3 71 ? 64.953 9.610 13.704 1.00 51.88 75 VAL C O 1
ATOM 3370 N N . TYR C 3 72 ? 63.754 11.522 13.818 1.00 49.73 76 TYR C N 1
ATOM 3371 C CA . TYR C 3 72 ? 63.726 11.776 12.386 1.00 52.66 76 TYR C CA 1
ATOM 3372 C C . TYR C 3 72 ? 64.566 13.006 12.081 1.00 49.05 76 TYR C C 1
ATOM 3373 O O . TYR C 3 72 ? 64.514 13.998 12.815 1.00 42.01 76 TYR C O 1
ATOM 3382 N N . ALA C 3 73 ? 65.326 12.947 10.995 1.00 51.08 77 ALA C N 1
ATOM 3383 C CA . ALA C 3 73 ? 65.927 14.146 10.4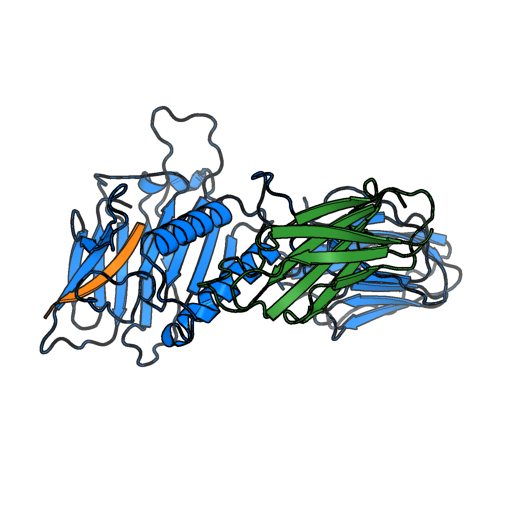38 1.00 42.33 77 ALA C CA 1
ATOM 3384 C C . ALA C 3 73 ? 64.977 14.753 9.409 1.00 47.93 77 ALA C C 1
ATOM 3385 O O . ALA C 3 73 ? 64.099 14.078 8.865 1.00 44.57 77 ALA C O 1
ATOM 3387 N N . SER C 3 74 ? 65.143 16.052 9.166 1.00 47.77 78 SER C N 1
ATOM 3388 C CA . SER C 3 74 ? 64.263 16.754 8.243 1.00 49.72 78 SER C CA 1
ATOM 3389 C C . SER C 3 74 ? 65.000 17.928 7.617 1.00 50.03 78 SER C C 1
ATOM 3390 O O . SER C 3 74 ? 65.907 18.510 8.219 1.00 54.89 78 SER C O 1
ATOM 3393 N N . SER C 3 75 ? 64.593 18.265 6.398 1.00 52.07 79 SER C N 1
ATOM 3394 C CA . SER C 3 75 ? 65.098 19.432 5.687 1.00 57.83 79 SER C CA 1
ATOM 3395 C C . SER C 3 75 ? 64.089 19.784 4.604 1.00 63.60 79 SER C C 1
ATOM 3396 O O . SER C 3 75 ? 63.098 19.080 4.399 1.00 48.81 79 SER C O 1
ATOM 3399 N N . PHE C 3 76 ? 64.347 20.886 3.910 1.00 51.41 80 PHE C N 1
ATOM 3400 C CA . PHE C 3 76 ? 63.457 21.366 2.865 1.00 59.87 80 PHE C CA 1
ATOM 3401 C C . PHE C 3 76 ? 63.974 21.060 1.467 1.00 57.79 80 PHE C C 1
ATOM 3402 O O . PHE C 3 76 ? 63.402 21.546 0.488 1.00 57.35 80 PHE C O 1
ATOM 3410 N N . ASP C 3 77 ? 65.036 20.268 1.348 1.00 62.59 81 ASP C N 1
ATOM 3411 C CA . ASP C 3 77 ? 65.637 19.953 0.057 1.00 58.52 81 ASP C CA 1
ATOM 3412 C C . ASP C 3 77 ? 65.131 18.587 -0.396 1.00 57.03 81 ASP C C 1
ATOM 3413 O O . ASP C 3 77 ? 65.492 17.559 0.187 1.00 48.17 81 ASP C O 1
ATOM 3418 N N . TRP C 3 78 ? 64.308 18.581 -1.447 1.00 50.17 82 TRP C N 1
ATOM 3419 C CA . TRP C 3 78 ? 63.769 17.335 -1.978 1.00 49.25 82 TRP C CA 1
ATOM 3420 C C . TRP C 3 78 ? 64.867 16.379 -2.419 1.00 47.87 82 TRP C C 1
ATOM 3421 O O . TRP C 3 78 ? 64.707 15.160 -2.306 1.00 46.23 82 TRP C O 1
ATOM 3432 N N . THR C 3 79 ? 65.988 16.906 -2.915 1.00 66.72 83 THR C N 1
ATOM 3433 C CA . THR C 3 79 ? 67.068 16.055 -3.395 1.00 48.35 83 THR C CA 1
ATOM 3434 C C . THR C 3 79 ? 67.853 15.400 -2.267 1.00 46.97 83 THR C C 1
ATOM 3435 O O . THR C 3 79 ? 68.652 14.496 -2.537 1.00 57.18 83 THR C O 1
ATOM 3439 N N . ILE C 3 80 ? 67.652 15.829 -1.024 1.00 55.66 84 ILE C N 1
ATOM 3440 C CA . ILE C 3 80 ? 68.243 15.186 0.144 1.00 49.40 84 ILE C CA 1
ATOM 3441 C C . ILE C 3 80 ? 67.202 14.397 0.929 1.00 44.07 84 ILE C C 1
ATOM 3442 O O . ILE C 3 80 ? 67.425 13.241 1.288 1.00 43.90 84 ILE C O 1
ATOM 3447 N N . PHE C 3 81 ? 66.057 15.017 1.220 1.00 56.41 85 PHE C N 1
ATOM 3448 C CA . PHE C 3 81 ? 64.964 14.366 1.938 1.00 53.63 85 PHE C CA 1
ATOM 3449 C C . PHE C 3 81 ? 63.713 14.448 1.071 1.00 46.91 85 PHE C C 1
ATOM 3450 O O . PHE C 3 81 ? 62.885 15.356 1.240 1.00 50.62 85 PHE C O 1
ATOM 3458 N N . PRO C 3 82 ? 63.547 13.516 0.127 1.00 42.97 86 PRO C N 1
ATOM 3459 C CA . PRO C 3 82 ? 62.381 13.586 -0.771 1.00 56.83 86 PRO C CA 1
ATOM 3460 C C . PRO C 3 82 ? 61.058 13.458 -0.048 1.00 52.50 86 PRO C C 1
ATOM 3461 O O . PRO C 3 82 ? 60.078 14.097 -0.446 1.00 57.72 86 PRO C O 1
ATOM 3465 N N . ASN C 3 83 ? 60.998 12.651 1.007 1.00 55.76 87 ASN C N 1
ATOM 3466 C CA . ASN C 3 83 ? 59.803 12.536 1.827 1.00 50.98 87 ASN C CA 1
ATOM 3467 C C . ASN C 3 83 ? 59.808 13.504 3.006 1.00 46.84 87 ASN C C 1
ATOM 3468 O O . ASN C 3 83 ? 59.078 13.283 3.980 1.00 59.29 87 ASN C O 1
ATOM 3473 N N . TYR C 3 84 ? 60.630 14.554 2.937 1.00 44.87 88 TYR C N 1
ATOM 3474 C CA . TYR C 3 84 ? 60.701 15.627 3.927 1.00 44.63 88 TYR C CA 1
ATOM 3475 C C . TYR C 3 84 ? 61.207 15.147 5.284 1.00 55.57 88 TYR C C 1
ATOM 3476 O O . TYR C 3 84 ? 61.973 15.850 5.944 1.00 56.74 88 TYR C O 1
ATOM 3485 N N . TYR C 3 85 ? 60.771 13.964 5.716 1.00 42.45 89 TYR C N 1
ATOM 3486 C CA . TYR C 3 85 ? 61.325 13.290 6.878 1.00 47.38 89 TYR C CA 1
ATOM 3487 C C . TYR C 3 85 ? 62.226 12.150 6.424 1.00 51.22 89 TYR C C 1
ATOM 3488 O O . TYR C 3 85 ? 62.014 11.547 5.367 1.00 51.42 89 TYR C O 1
ATOM 3497 N N . SER C 3 86 ? 63.235 11.867 7.237 1.00 59.87 90 SER C N 1
ATOM 3498 C CA . SER C 3 86 ? 64.125 10.753 6.985 1.00 44.43 90 SER C CA 1
ATOM 3499 C C . SER C 3 86 ? 63.452 9.445 7.384 1.00 42.24 90 SER C C 1
ATOM 3500 O O . SER C 3 86 ? 62.295 9.411 7.818 1.00 49.11 90 SER C O 1
ATOM 3503 N N . SER C 3 87 ? 64.182 8.352 7.225 1.00 51.07 91 SER C N 1
ATOM 3504 C CA . SER C 3 87 ? 63.722 7.151 7.896 1.00 52.69 91 SER C CA 1
ATOM 3505 C C . SER C 3 87 ? 64.089 7.233 9.373 1.00 48.37 91 SER C C 1
ATOM 3506 O O . SER C 3 87 ? 65.137 7.781 9.720 1.00 47.56 91 SER C O 1
ATOM 3509 N N . PRO C 3 88 ? 63.245 6.717 10.258 1.00 53.47 92 PRO C N 1
ATOM 3510 C CA . PRO C 3 88 ? 63.479 6.889 11.691 1.00 51.13 92 PRO C CA 1
ATOM 3511 C C . PRO C 3 88 ? 64.526 5.925 12.224 1.00 45.25 92 PRO C C 1
ATOM 3512 O O . PRO C 3 88 ? 64.767 4.852 11.669 1.00 45.74 92 PRO C O 1
ATOM 3516 N N . ILE C 3 89 ? 65.150 6.340 13.324 1.00 46.97 93 ILE C N 1
ATOM 3517 C CA . ILE C 3 89 ? 65.953 5.464 14.169 1.00 40.62 93 ILE C CA 1
ATOM 3518 C C . ILE C 3 89 ? 65.363 5.519 15.572 1.00 37.27 93 ILE C C 1
ATOM 3519 O O . ILE C 3 89 ? 65.036 6.603 16.074 1.00 44.79 93 ILE C O 1
ATOM 3524 N N . SER C 3 90 ? 65.184 4.347 16.183 1.00 42.85 94 SER C N 1
ATOM 3525 C CA . SER C 3 90 ? 64.440 4.227 17.428 1.00 41.95 94 SER C CA 1
ATOM 3526 C C . SER C 3 90 ? 65.180 3.355 18.429 1.00 50.90 94 SER C C 1
ATOM 3527 O O . SER C 3 90 ? 65.828 2.375 18.057 1.00 53.14 94 SER C O 1
ATOM 3530 N N . ILE C 3 91 ? 65.068 3.721 19.703 1.00 51.78 95 ILE C N 1
ATOM 3531 C CA . ILE C 3 91 ? 65.496 2.872 20.803 1.00 41.51 95 ILE C CA 1
ATOM 3532 C C . ILE C 3 91 ? 64.296 2.630 21.706 1.00 51.65 95 ILE C C 1
ATOM 3533 O O . ILE C 3 91 ? 63.341 3.410 21.738 1.00 56.09 95 ILE C O 1
ATOM 3538 N N . ASN C 3 92 ? 64.353 1.525 22.438 1.00 54.11 96 ASN C N 1
ATOM 3539 C CA . ASN C 3 92 ? 63.361 1.196 23.455 1.00 49.49 96 ASN C CA 1
ATOM 3540 C C . ASN C 3 92 ? 64.086 1.227 24.795 1.00 47.28 96 ASN C C 1
ATOM 3541 O O . ASN C 3 92 ? 64.888 0.336 25.090 1.00 62.62 96 ASN C O 1
ATOM 3546 N N . TYR C 3 93 ? 63.838 2.270 25.583 1.00 43.04 97 TYR C N 1
ATOM 3547 C CA . TYR C 3 93 ? 64.553 2.498 26.832 1.00 51.42 97 TYR C CA 1
ATOM 3548 C C . TYR C 3 93 ? 63.626 2.239 28.015 1.00 52.78 97 TYR C C 1
ATOM 3549 O O . TYR C 3 93 ? 62.475 2.690 28.018 1.00 52.29 97 TYR C O 1
ATOM 3558 N N . ARG C 3 94 ? 64.135 1.521 29.022 1.00 69.73 98 ARG C N 1
ATOM 3559 C CA . ARG C 3 94 ? 63.305 1.072 30.138 1.00 71.11 98 ARG C CA 1
ATOM 3560 C C . ARG C 3 94 ? 63.143 2.149 31.206 1.00 78.42 98 ARG C C 1
ATOM 3561 O O . ARG C 3 94 ? 62.045 2.322 31.741 1.00 101.27 98 ARG C O 1
ATOM 3569 N N . THR C 3 95 ? 64.217 2.861 31.538 1.00 54.36 99 THR C N 1
ATOM 3570 C CA . THR C 3 95 ? 64.216 3.895 32.587 1.00 59.96 99 THR C CA 1
ATOM 3571 C C . THR C 3 95 ? 63.983 3.312 33.993 1.00 74.79 99 THR C C 1
ATOM 3572 O O . THR C 3 95 ? 64.422 3.877 35.009 1.00 75.74 99 THR C O 1
#